Protein 6JKV (pdb70)

Secondary structure (DSSP, 8-state):
-----EEEEEEEE--SS-SS--EEEEEEGGGTEEEEEEEESSTTTHHHHHHHHHHHHHHS---SSHHHHHHHHHHHHHHHHHHHHHHHHHHT-S--EE-EEEEEEETTEEEEEEESS-EEEEEETTEEEE-S---BHHHHHHT---TTTT-BSS-BTTSSS---EEEEEE--TT-EEEEE-HHHHTTS-HHHHHHHHSSS-HHHHHHHHHHHHHHTT--S-EEEEEEEE-/-----EEEEEEEE--SS-SS--EEEEEEGGGTEEEEEEEESSTTTHHHHHHHHHHHHHHS---SSHHHHHHHHHHHHHHHHHHHHHHHHHHT-S--EE-EEEEEEETTEEEEEEESS-EEEEEETTEEEE-S---BHHHHH--TTTT-BSS-BTTSSS---EEEEEE--TT-EEEEE-HHHHTTS-HHHHHHHHSSS-HHHHHHHHHHHHHHTT--S-EEEEEEEE-

Nearest PDB structures (foldseek):
  6jkv-assembly1_A  TM=1.004E+00  e=3.888E-50  Pseudomonas aeruginosa
  6jkv-assembly2_B  TM=1.003E+00  e=1.186E-47  Pseudomonas aeruginosa
  2cm1-assembly1_A  TM=8.789E-01  e=4.323E-22  Mycobacterium tuberculosis H37Rv
  2y09-assembly1_A  TM=9.076E-01  e=2.536E-21  Synechococcus elongatus
  2j86-assembly1_A  TM=9.292E-01  e=1.246E-20  Synechococcus elongatus

Radius of gyration: 23.08 Å; Cα contacts (8 Å, |Δi|>4): 1143; chains: 2; bounding box: 54×41×71 Å

Solvent-accessible surface area: 19884 Å² total; per-residue (Å²): 168,73,13,104,130,28,127,26,10,35,71,39,49,41,4,106,96,104,177,60,48,2,13,18,36,9,52,4,54,146,18,9,1,0,0,0,0,18,6,56,38,29,134,47,8,0,34,48,0,1,46,44,0,10,60,16,0,128,168,21,112,57,42,104,24,8,30,56,0,8,13,39,0,33,69,4,0,50,108,4,4,128,100,0,76,118,24,16,58,139,107,64,63,119,74,12,1,0,3,0,0,0,0,0,4,43,41,54,89,2,4,0,0,19,0,0,12,0,57,0,1,28,11,72,78,34,102,30,81,61,26,7,128,19,16,8,80,40,26,91,90,139,68,164,229,78,123,125,46,146,73,25,32,89,1,0,8,53,89,132,84,29,92,23,24,20,15,13,10,55,0,63,57,46,2,2,1,0,0,0,0,21,0,0,32,101,15,4,83,64,71,44,0,77,73,26,2,43,111,91,62,5,123,48,4,0,79,50,0,0,119,34,0,39,91,116,39,0,58,20,2,0,0,0,0,3,0,37,1,92,170,64,16,102,129,29,128,26,6,32,74,37,55,42,6,114,84,105,187,59,51,26,12,17,35,13,50,4,53,146,18,9,1,0,0,0,0,17,5,54,37,31,134,49,6,0,32,47,0,1,46,44,0,10,54,24,0,132,172,25,112,53,41,104,56,8,91,50,0,6,34,40,0,43,96,9,0,54,110,4,4,108,105,0,92,128,23,16,59,142,119,65,63,114,67,12,2,0,2,0,0,0,0,0,4,43,44,53,91,2,10,0,0,2,0,0,14,0,64,1,1,29,11,73,80,37,99,30,82,62,26,8,89,17,22,8,82,44,27,122,114,158,135,123,132,43,127,75,24,43,40,1,0,10,60,91,128,102,32,48,6,6,19,16,26,13,81,1,71,56,47,2,1,0,0,0,0,0,23,0,0,33,100,13,5,82,66,70,43,0,82,70,25,2,45,112,93,67,5,124,54,2,0,77,53,0,1,113,39,0,40,93,120,34,0,53,11,5,0,0,0,0,3,0,36,1,92

Sequence (457 aa):
NSVSYYRSASYSHVGMVRKVNEDASLDAPEAGLWVVADGMGGHAAGDFVSSLIVDTLRRIPAASSLPAYVGALRTGLAQVNERVRQEAGLRGVSVMGSTLVLLAARGNQASCLWAGDSRLYRLRGGVLEAISRDHSYVQELLDNHHPRANVVTRAVGVHEQLELSEAALHVLPGDSFLLCSDGLNKTADDSELRDVLSHSDPYAVVRSLVHLGLTRGAPDNITALVVRAFNSVSYYRSASYSHVGMVRKVNEDASLDAPEAGLWVVADGMGGHAAGDFVSSLIVDTLRRIPAASSLPAYVGALRTGLAQVNERVRQEAGLRGVSVMGSTLVLLAARGNQASCLWAGDSRLYRLRGGVLEAISRDHSYVQELLHPRANVVTRAVGVHEQLELSEAALHVLPGDSFLLCSDGLNKTADDSELRDVLSHSDPYAVVRSLVHLGLTRGAPDNITALVVRAF

GO terms:
  GO:0004722 protein serine/threonine phosphatase activity (F, IDA)
  GO:0050709 negative regulation of protein secretion (P, IMP)

B-factor: mean 23.49, std 5.75, range [13.77, 46.46]

InterPro domains:
  IPR001932 PPM-type phosphatase-like domain [PF13672] (23-202)
  IPR001932 PPM-type phosphatase-like domain [PS51746] (8-241)
  IPR001932 PPM-type phosphatase-like domain [SM00331] (15-241)
  IPR001932 PPM-type phosphatase-like domain [SM00332] (6-239)
  IPR001932 PPM-type phosphatase-like domain [cd00143] (10-240)
  IPR015655 Protein phosphatase 2C [PTHR13832] (21-238)
  IPR036457 PPM-type phosphatase-like domain superfamily [G3DSA:3.60.40.10] (3-241)
  IPR036457 PPM-type phosphatase-like domain superfamily [SSF81606] (9-240)

CATH classification: 3.60.40.10

Organism: Pseudomonas aeruginosa (strain ATCC 15692 / DSM 22644 / CIP 104116 / JCM 14847 / LMG 12228 / 1C / PRS 101 / PAO1) (NCBI:txid208964)

Foldseek 3Di:
DKFDAKDKDKDWDQAQAGPDQLWDWADPVVLQKTKIKHFDDDPPAGNVLNVLLNVLLVPQDRDLDQVVNVVSNLVSLLVSLQVSLVVCVVVVGPGHFIWMWMWGDHIQKIKIKTFAQWWKWKQDPLDIDTQDQGQFPVSVVVVCVDPRRVGRNATRNPDNDHDIDMDMDGHDAFMKMKTKDVLQCVQPPRNVLSVLRPDDDNHSSQVVSVVSSNVRRSNGIIMIMMMHTD/DKFDAKDKDKDWDQFQAGPDFLWDWADPVVLQKTKIKRFDDDPPAGNVLNVQLNVLLVPQHNDLDQVVNVVSSLVSLLVSLQVSLVVCVVVVGPGHFIWMWMWGDHIQKIKIKTFAQWWKWKQDPLDIGTQDQGQAPVSVVCPPRRVGRNAGRNPDNGHDIDMGMDGHDAFMKMKTKDVLLCVQDPRNVLSVLLPDDHNHSSQVVSVVSSNVSRSNGIIMMMMMHTD

Structure (mmCIF, N/CA/C/O backbone):
data_6JKV
#
_entry.id   6JKV
#
_cell.length_a   50.541
_cell.length_b   80.253
_cell.length_c   59.084
_cell.angle_alpha   90.00
_cell.angle_beta   111.81
_cell.angle_gamma   90.00
#
_symmetry.space_group_name_H-M   'P 1 21 1'
#
loop_
_entity.id
_entity.type
_entity.pdbx_description
1 polymer PppA
2 non-polymer 'MANGANESE (II) ION'
3 water water
#
loop_
_atom_site.group_PDB
_atom_site.id
_atom_site.type_symbol
_atom_site.label_atom_id
_atom_site.label_alt_id
_atom_site.label_comp_id
_atom_site.label_asym_id
_atom_site.label_entity_id
_atom_site.label_seq_id
_atom_site.pdbx_PDB_ins_code
_atom_site.Cartn_x
_atom_site.Cartn_y
_atom_site.Cartn_z
_atom_site.occupancy
_atom_site.B_iso_or_equiv
_atom_site.auth_seq_id
_atom_site.auth_comp_id
_atom_site.auth_asym_id
_atom_site.auth_atom_id
_atom_site.pdbx_PDB_model_num
ATOM 1 N N . ASN A 1 24 ? -23.399 10.702 -28.406 1.00 32.87 4 ASN A N 1
ATOM 2 C CA . ASN A 1 24 ? -22.629 9.961 -27.343 1.00 30.80 4 ASN A CA 1
ATOM 3 C C . ASN A 1 24 ? -21.150 10.359 -27.340 1.00 28.40 4 ASN A C 1
ATOM 4 O O . ASN A 1 24 ? -20.379 9.730 -26.595 1.00 29.03 4 ASN A O 1
ATOM 9 N N . SER A 1 25 ? -20.752 11.377 -28.100 1.00 26.53 5 SER A N 1
ATOM 10 C CA . SER A 1 25 ? -19.339 11.812 -28.133 1.00 26.45 5 SER A CA 1
ATOM 11 C C . SER A 1 25 ? -19.029 12.635 -26.880 1.00 25.35 5 SER A C 1
ATOM 12 O O . SER A 1 25 ? -19.933 13.288 -26.337 1.00 25.88 5 SER A O 1
ATOM 15 N N . VAL A 1 26 ? -17.777 12.576 -26.443 1.00 23.47 6 VAL A N 1
ATOM 16 C CA . VAL A 1 26 ? -17.281 13.281 -25.238 1.00 22.58 6 VAL A CA 1
ATOM 17 C C . VAL A 1 26 ? -17.011 14.735 -25.616 1.00 22.43 6 VAL A C 1
ATOM 18 O O . VAL A 1 26 ? -16.290 14.970 -26.596 1.00 23.79 6 VAL A O 1
ATOM 22 N N . SER A 1 27 ? -17.572 15.664 -24.846 1.00 22.58 7 SER A N 1
ATOM 23 C CA . SER A 1 27 ? -17.477 17.127 -25.082 1.00 22.84 7 SER A CA 1
ATOM 24 C C . SER A 1 27 ? -16.317 17.745 -24.294 1.00 21.76 7 SER A C 1
ATOM 25 O O . SER A 1 27 ? -15.597 18.575 -24.876 1.00 22.73 7 SER A O 1
ATOM 28 N N . TYR A 1 28 ? -16.158 17.390 -23.018 1.00 20.68 8 TYR A N 1
ATOM 29 C CA . TYR A 1 28 ? -15.379 18.192 -22.041 1.00 20.09 8 TYR A CA 1
ATOM 30 C C . TYR A 1 28 ? -14.743 17.279 -20.999 1.00 18.63 8 TYR A C 1
ATOM 31 O O . TYR A 1 28 ? -15.327 16.236 -20.664 1.00 19.21 8 TYR A O 1
ATOM 40 N N . TYR A 1 29 ? -13.577 17.687 -20.505 1.00 18.16 9 TYR A N 1
ATOM 41 C CA . TYR A 1 29 ? -12.832 16.994 -19.431 1.00 17.57 9 TYR A CA 1
ATOM 42 C C . TYR A 1 29 ? -12.648 17.962 -18.263 1.00 17.31 9 TYR A C 1
ATOM 43 O O . TYR A 1 29 ? -12.089 19.032 -18.477 1.00 15.71 9 TYR A O 1
ATOM 52 N N . ARG A 1 30 ? -13.182 17.598 -17.096 1.00 18.92 10 ARG A N 1
ATOM 53 C CA . ARG A 1 30 ? -12.917 18.262 -15.797 1.00 18.80 10 ARG A CA 1
ATOM 54 C C . ARG A 1 30 ? -11.839 17.472 -15.076 1.00 17.52 10 ARG A C 1
ATOM 55 O O . ARG A 1 30 ? -11.863 16.238 -15.169 1.00 19.84 10 ARG A O 1
ATOM 63 N N . SER A 1 31 ? -10.969 18.152 -14.337 1.00 17.34 11 SER A N 1
ATOM 64 C CA . SER A 1 31 ? -9.874 17.475 -13.615 1.00 17.43 11 SER A CA 1
ATOM 65 C C . SER A 1 31 ? -9.491 18.273 -12.379 1.00 18.40 11 SER A C 1
ATOM 66 O O . SER A 1 31 ? -9.735 19.486 -12.332 1.00 19.35 11 SER A O 1
ATOM 69 N N . ALA A 1 32 ? -8.908 17.579 -11.416 1.00 18.61 12 ALA A N 1
ATOM 70 C CA . ALA A 1 32 ? -8.378 18.169 -10.174 1.00 18.78 12 ALA A CA 1
ATOM 71 C C . ALA A 1 32 ? -7.290 17.243 -9.640 1.00 18.34 12 ALA A C 1
ATOM 72 O O . ALA A 1 32 ? -7.365 16.022 -9.873 1.00 19.02 12 ALA A O 1
ATOM 74 N N . SER A 1 33 ? -6.315 17.821 -8.951 1.00 18.08 13 SER A N 1
ATOM 75 C CA . SER A 1 33 ? -5.184 17.088 -8.348 1.00 18.63 13 SER A CA 1
ATOM 76 C C . SER A 1 33 ? -4.971 17.597 -6.930 1.00 18.92 13 SER A C 1
ATOM 77 O O . SER A 1 33 ? -5.209 18.796 -6.670 1.00 19.90 13 SER A O 1
ATOM 80 N N . TYR A 1 34 ? -4.547 16.698 -6.054 1.00 19.07 14 TYR A N 1
ATOM 81 C CA . TYR A 1 34 ? -4.169 17.033 -4.665 1.00 19.53 14 TYR A CA 1
ATOM 82 C C . TYR A 1 34 ? -3.110 16.037 -4.209 1.00 18.62 14 TYR A C 1
ATOM 83 O O . TYR A 1 34 ? -3.242 14.838 -4.489 1.00 18.48 14 TYR A O 1
ATOM 92 N N . SER A 1 35 ? -2.069 16.550 -3.561 1.00 19.65 15 SER A N 1
ATOM 93 C CA . SER A 1 35 ? -0.947 15.746 -3.025 1.00 20.51 15 SER A CA 1
ATOM 94 C C . SER A 1 35 ? -0.727 16.121 -1.565 1.00 21.48 15 SER A C 1
ATOM 95 O O . SER A 1 35 ? -1.020 17.257 -1.177 1.00 24.07 15 SER A O 1
ATOM 98 N N . HIS A 1 36 ? -0.242 15.175 -0.778 1.00 21.58 16 HIS A N 1
ATOM 99 C CA . HIS A 1 36 ? 0.146 15.416 0.629 1.00 22.78 16 HIS A CA 1
ATOM 100 C C . HIS A 1 36 ? 1.402 14.614 0.934 1.00 22.60 16 HIS A C 1
ATOM 101 O O . HIS A 1 36 ? 1.507 13.451 0.477 1.00 21.46 16 HIS A O 1
ATOM 108 N N . VAL A 1 37 ? 2.319 15.223 1.682 1.00 23.51 17 VAL A N 1
ATOM 109 C CA . VAL A 1 37 ? 3.609 14.583 2.051 1.00 24.41 17 VAL A CA 1
ATOM 110 C C . VAL A 1 37 ? 3.315 13.276 2.800 1.00 23.85 17 VAL A C 1
ATOM 111 O O . VAL A 1 37 ? 4.130 12.342 2.708 1.00 24.51 17 VAL A O 1
ATOM 115 N N . GLY A 1 38 ? 2.170 13.200 3.476 1.00 22.94 18 GLY A N 1
ATOM 116 C CA . GLY A 1 38 ? 1.783 12.046 4.299 1.00 24.70 18 GLY A CA 1
ATOM 117 C C . GLY A 1 38 ? 2.141 12.263 5.757 1.00 26.94 18 GLY A C 1
ATOM 118 O O . GLY A 1 38 ? 2.348 13.423 6.161 1.00 27.26 18 GLY A O 1
ATOM 119 N N . MET A 1 39 ? 2.211 11.179 6.524 1.00 28.47 19 MET A N 1
ATOM 120 C CA . MET A 1 39 ? 2.368 11.256 7.998 1.00 30.23 19 MET A CA 1
ATOM 121 C C . MET A 1 39 ? 3.717 10.686 8.431 1.00 31.19 19 MET A C 1
ATOM 122 O O . MET A 1 39 ? 4.018 10.781 9.619 1.00 33.54 19 MET A O 1
ATOM 127 N N . VAL A 1 40 ? 4.521 10.153 7.511 1.00 30.70 20 VAL A N 1
ATOM 128 C CA . VAL A 1 40 ? 5.860 9.584 7.844 1.00 31.09 20 VAL A CA 1
ATOM 129 C C . VAL A 1 40 ? 6.939 10.414 7.144 1.00 31.32 20 VAL A C 1
ATOM 130 O O . VAL A 1 40 ? 7.794 10.990 7.841 1.00 33.00 20 VAL A O 1
ATOM 134 N N . ARG A 1 41 ? 6.908 10.469 5.813 1.00 29.29 21 ARG A N 1
ATOM 135 C CA . ARG A 1 41 ? 7.884 11.274 5.040 1.00 29.52 21 ARG A CA 1
ATOM 136 C C . ARG A 1 41 ? 7.698 12.755 5.390 1.00 31.03 21 ARG A C 1
ATOM 137 O O . ARG A 1 41 ? 6.578 13.152 5.805 1.00 31.26 21 ARG A O 1
ATOM 145 N N . LYS A 1 42 ? 8.779 13.533 5.292 1.00 32.02 22 LYS A N 1
ATOM 146 C CA . LYS A 1 42 ? 8.742 15.006 5.479 1.00 32.55 22 LYS A CA 1
ATOM 147 C C . LYS A 1 42 ? 9.118 15.728 4.183 1.00 32.38 22 LYS A C 1
ATOM 148 O O . LYS A 1 42 ? 9.099 16.977 4.175 1.00 35.16 22 LYS A O 1
ATOM 154 N N . VAL A 1 43 ? 9.446 14.984 3.126 1.00 30.85 23 VAL A N 1
ATOM 155 C CA . VAL A 1 43 ? 9.688 15.549 1.773 1.00 29.68 23 VAL A CA 1
ATOM 156 C C . VAL A 1 43 ? 8.740 14.842 0.810 1.00 28.28 23 VAL A C 1
ATOM 157 O O . VAL A 1 43 ? 8.688 13.591 0.821 1.00 29.85 23 VAL A O 1
ATOM 161 N N . ASN A 1 44 ? 8.001 15.626 0.025 1.00 27.06 24 ASN A N 1
ATOM 162 C CA . ASN A 1 44 ? 7.084 15.100 -1.010 1.00 24.76 24 ASN A CA 1
ATOM 163 C C . ASN A 1 44 ? 7.868 14.919 -2.312 1.00 23.59 24 ASN A C 1
ATOM 164 O O . ASN A 1 44 ? 8.230 15.929 -2.931 1.00 24.79 24 ASN A O 1
ATOM 169 N N . GLU A 1 45 ? 8.139 13.671 -2.690 1.00 22.82 25 GLU A N 1
ATOM 170 C CA . GLU A 1 45 ? 8.818 13.344 -3.971 1.00 23.49 25 GLU A CA 1
ATOM 171 C C . GLU A 1 45 ? 7.775 13.024 -5.040 1.00 22.00 25 GLU A C 1
ATOM 172 O O . GLU A 1 45 ? 8.175 12.847 -6.208 1.00 19.61 25 GLU A O 1
ATOM 178 N N . ASP A 1 46 ? 6.493 12.958 -4.659 1.00 22.44 26 ASP A N 1
ATOM 179 C CA . ASP A 1 46 ? 5.376 12.861 -5.630 1.00 20.99 26 ASP A CA 1
ATOM 180 C C . ASP A 1 46 ? 5.274 14.185 -6.388 1.00 20.54 26 ASP A C 1
ATOM 181 O O . ASP A 1 46 ? 5.513 15.239 -5.789 1.00 23.25 26 ASP A O 1
ATOM 186 N N . ALA A 1 47 ? 4.948 14.119 -7.672 1.00 19.71 27 ALA A N 1
ATOM 187 C CA . ALA A 1 47 ? 4.628 15.300 -8.503 1.00 19.29 27 ALA A CA 1
ATOM 188 C C . ALA A 1 47 ? 3.428 14.971 -9.382 1.00 17.57 27 ALA A C 1
ATOM 189 O O . ALA A 1 47 ? 3.132 13.778 -9.592 1.00 16.93 27 ALA A O 1
ATOM 191 N N . SER A 1 48 ? 2.748 16.000 -9.860 1.00 16.59 28 SER A N 1
ATOM 192 C CA . SER A 1 48 ? 1.592 15.827 -10.760 1.00 16.69 28 SER A CA 1
ATOM 193 C C . SER A 1 48 ? 1.548 16.983 -11.748 1.00 16.86 28 SER A C 1
ATOM 194 O O . SER A 1 48 ? 2.095 18.045 -11.457 1.00 16.95 28 SER A O 1
ATOM 197 N N . LEU A 1 49 ? 0.928 16.728 -12.896 1.00 18.02 29 LEU A N 1
ATOM 198 C CA . LEU A 1 49 ? 0.600 17.754 -13.903 1.00 17.50 29 LEU A CA 1
ATOM 199 C C . LEU A 1 49 ? -0.886 17.629 -14.244 1.00 17.68 29 LEU A C 1
ATOM 200 O O . LEU A 1 49 ? -1.320 16.555 -14.718 1.00 16.38 29 LEU A O 1
ATOM 205 N N . ASP A 1 50 ? -1.633 18.701 -14.007 1.00 17.69 30 ASP A N 1
ATOM 206 C CA . ASP A 1 50 ? -3.076 18.783 -14.318 1.00 17.50 30 ASP A CA 1
ATOM 207 C C . ASP A 1 50 ? -3.247 19.770 -15.475 1.00 18.59 30 ASP A C 1
ATOM 208 O O . ASP A 1 50 ? -3.472 20.955 -15.207 1.00 20.61 30 ASP A O 1
ATOM 213 N N . ALA A 1 51 ? -3.112 19.301 -16.717 1.00 18.58 31 ALA A N 1
ATOM 214 C CA . ALA A 1 51 ? -3.157 20.162 -17.919 1.00 18.58 31 ALA A CA 1
ATOM 215 C C . ALA A 1 51 ? -4.308 19.713 -18.814 1.00 18.48 31 ALA A C 1
ATOM 216 O O . ALA A 1 51 ? -4.090 19.220 -19.923 1.00 16.31 31 ALA A O 1
ATOM 218 N N . PRO A 1 52 ? -5.575 19.904 -18.385 1.00 18.67 32 PRO A N 1
ATOM 219 C CA . PRO A 1 52 ? -6.709 19.566 -19.246 1.00 18.51 32 PRO A CA 1
ATOM 220 C C . PRO A 1 52 ? -6.754 20.454 -20.496 1.00 18.67 32 PRO A C 1
ATOM 221 O O . PRO A 1 52 ? -7.358 20.048 -21.453 1.00 17.82 32 PRO A O 1
ATOM 225 N N . GLU A 1 53 ? -6.091 21.615 -20.460 1.00 19.30 33 GLU A N 1
ATOM 226 C CA . GLU A 1 53 ? -5.959 22.520 -21.632 1.00 20.26 33 GLU A CA 1
ATOM 227 C C . GLU A 1 53 ? -5.115 21.855 -22.728 1.00 20.22 33 GLU A C 1
ATOM 228 O O . GLU A 1 53 ? -5.179 22.340 -23.875 1.00 21.49 33 GLU A O 1
ATOM 234 N N . ALA A 1 54 ? -4.342 20.815 -22.397 1.00 18.27 34 ALA A N 1
ATOM 235 C CA . ALA A 1 54 ? -3.544 20.022 -23.362 1.00 18.07 34 ALA A CA 1
ATOM 236 C C . ALA A 1 54 ? -4.051 18.578 -23.424 1.00 16.62 34 ALA A C 1
ATOM 237 O O . ALA A 1 54 ? -3.393 17.742 -24.098 1.00 16.15 34 ALA A O 1
ATOM 239 N N . GLY A 1 55 ? -5.167 18.291 -22.751 1.00 16.41 35 GLY A N 1
ATOM 240 C CA . GLY A 1 55 ? -5.696 16.923 -22.598 1.00 16.46 35 GLY A CA 1
ATOM 241 C C . GLY A 1 55 ? -4.679 16.000 -21.951 1.00 15.48 35 GLY A C 1
ATOM 242 O O . GLY A 1 55 ? -4.586 14.862 -22.382 1.00 15.08 35 GLY A O 1
ATOM 243 N N . LEU A 1 56 ? -3.942 16.484 -20.951 1.00 16.22 36 LEU A N 1
ATOM 244 C CA . LEU A 1 56 ? -2.811 15.744 -20.341 1.00 16.67 36 LEU A CA 1
ATOM 245 C C . LEU A 1 56 ? -2.945 15.751 -18.825 1.00 17.56 36 LEU A C 1
ATOM 246 O O . LEU A 1 56 ? -3.175 16.830 -18.244 1.00 19.38 36 LEU A O 1
ATOM 251 N N . TRP A 1 57 ? -2.793 14.577 -18.221 1.00 16.40 37 TRP A N 1
ATOM 252 C CA . TRP A 1 57 ? -2.811 14.403 -16.749 1.00 16.18 37 TRP A CA 1
ATOM 253 C C . TRP A 1 57 ? -1.715 13.419 -16.369 1.00 15.41 37 TRP A C 1
ATOM 254 O O . TRP A 1 57 ? -1.648 12.346 -16.975 1.00 15.80 37 TRP A O 1
ATOM 265 N N . VAL A 1 58 ? -0.882 13.802 -15.411 1.00 15.88 38 VAL A N 1
ATOM 266 C CA . VAL A 1 58 ? 0.348 13.049 -15.070 1.00 16.36 38 VAL A CA 1
ATOM 267 C C . VAL A 1 58 ? 0.431 12.949 -13.552 1.00 15.97 38 VAL A C 1
ATOM 268 O O . VAL A 1 58 ? 0.151 13.948 -12.873 1.00 17.17 38 VAL A O 1
ATOM 272 N N . VAL A 1 59 ? 0.803 11.772 -13.060 1.00 15.91 39 VAL A N 1
ATOM 273 C CA . VAL A 1 59 ? 1.298 11.574 -11.675 1.00 16.49 39 VAL A CA 1
ATOM 274 C C . VAL A 1 59 ? 2.641 10.842 -11.751 1.00 16.88 39 VAL A C 1
ATOM 275 O O . VAL A 1 59 ? 2.737 9.857 -12.493 1.00 16.91 39 VAL A O 1
ATOM 279 N N . ALA A 1 60 ? 3.638 11.324 -11.009 1.00 17.14 40 ALA A N 1
ATOM 280 C CA . ALA A 1 60 ? 4.999 10.747 -10.973 1.00 17.26 40 ALA A CA 1
ATOM 281 C C . ALA A 1 60 ? 5.447 10.568 -9.522 1.00 17.24 40 ALA A C 1
ATOM 282 O O . ALA A 1 60 ? 5.457 11.556 -8.779 1.00 18.21 40 ALA A O 1
ATOM 284 N N . ASP A 1 61 ? 5.798 9.341 -9.146 1.00 17.81 41 ASP A N 1
ATOM 285 C CA . ASP A 1 61 ? 6.280 9.007 -7.786 1.00 18.50 41 ASP A CA 1
ATOM 286 C C . ASP A 1 61 ? 7.810 8.969 -7.811 1.00 19.14 41 ASP A C 1
ATOM 287 O O . ASP A 1 61 ? 8.376 7.984 -8.311 1.00 18.84 41 ASP A O 1
ATOM 292 N N . GLY A 1 62 ? 8.447 10.017 -7.294 1.00 19.95 42 GLY A N 1
ATOM 293 C CA . GLY A 1 62 ? 9.913 10.119 -7.236 1.00 21.14 42 GLY A CA 1
ATOM 294 C C . GLY A 1 62 ? 10.482 9.241 -6.143 1.00 22.04 42 GLY A C 1
ATOM 295 O O . GLY A 1 62 ? 9.813 9.055 -5.113 1.00 22.54 42 GLY A O 1
ATOM 296 N N . MET A 1 63 ? 11.685 8.714 -6.364 1.00 23.02 43 MET A N 1
ATOM 297 C CA . MET A 1 63 ? 12.428 7.926 -5.357 1.00 23.63 43 MET A CA 1
ATOM 298 C C . MET A 1 63 ? 13.863 8.446 -5.280 1.00 25.00 43 MET A C 1
ATOM 299 O O . MET A 1 63 ? 14.425 8.814 -6.328 1.00 24.84 43 MET A O 1
ATOM 304 N N . GLY A 1 64 ? 14.430 8.467 -4.075 1.00 26.98 44 GLY A N 1
ATOM 305 C CA . GLY A 1 64 ? 15.845 8.816 -3.864 1.00 28.44 44 GLY A CA 1
ATOM 306 C C . GLY A 1 64 ? 16.045 9.910 -2.840 1.00 29.31 44 GLY A C 1
ATOM 307 O O . GLY A 1 64 ? 17.217 10.267 -2.593 1.00 31.97 44 GLY A O 1
ATOM 308 N N . GLY A 1 65 ? 14.962 10.417 -2.247 1.00 28.74 45 GLY A N 1
ATOM 309 C CA . GLY A 1 65 ? 15.034 11.515 -1.273 1.00 29.87 45 GLY A CA 1
ATOM 310 C C . GLY A 1 65 ? 15.112 12.867 -1.954 1.00 30.02 45 GLY A C 1
ATOM 311 O O . GLY A 1 65 ? 15.046 12.939 -3.197 1.00 30.58 45 GLY A O 1
ATOM 312 N N . HIS A 1 66 ? 15.253 13.917 -1.153 1.00 31.15 46 HIS A N 1
ATOM 313 C CA . HIS A 1 66 ? 15.293 15.319 -1.633 1.00 31.89 46 HIS A CA 1
ATOM 314 C C . HIS A 1 66 ? 16.499 15.523 -2.564 1.00 32.40 46 HIS A C 1
ATOM 315 O O . HIS A 1 66 ? 17.595 14.981 -2.280 1.00 32.45 46 HIS A O 1
ATOM 322 N N . ALA A 1 67 ? 16.298 16.318 -3.619 1.00 31.99 47 ALA A N 1
ATOM 323 C CA . ALA A 1 67 ? 17.284 16.648 -4.675 1.00 31.78 47 ALA A CA 1
ATOM 324 C C . ALA A 1 67 ? 17.517 15.453 -5.607 1.00 30.67 47 ALA A C 1
ATOM 325 O O . ALA A 1 67 ? 18.401 15.566 -6.484 1.00 31.19 47 ALA A O 1
ATOM 327 N N . ALA A 1 68 ? 16.782 14.351 -5.430 1.00 29.62 48 ALA A N 1
ATOM 328 C CA . ALA A 1 68 ? 16.913 13.145 -6.277 1.00 28.21 48 ALA A CA 1
ATOM 329 C C . ALA A 1 68 ? 15.540 12.749 -6.825 1.00 26.57 48 ALA A C 1
ATOM 330 O O . ALA A 1 68 ? 15.312 12.933 -8.029 1.00 26.77 48 ALA A O 1
ATOM 332 N N . GLY A 1 69 ? 14.657 12.225 -5.976 1.00 25.03 49 GLY A N 1
ATOM 333 C CA . GLY A 1 69 ? 13.329 11.756 -6.409 1.00 23.61 49 GLY A CA 1
ATOM 334 C C . GLY A 1 69 ? 12.482 12.903 -6.917 1.00 23.03 49 GLY A C 1
ATOM 335 O O . GLY A 1 69 ? 11.922 12.784 -8.018 1.00 21.31 49 GLY A O 1
ATOM 336 N N . ASP A 1 70 ? 12.404 13.992 -6.148 1.00 24.26 50 ASP A N 1
ATOM 337 C CA . ASP A 1 70 ? 11.586 15.176 -6.514 1.00 23.91 50 ASP A CA 1
ATOM 338 C C . ASP A 1 70 ? 12.194 15.845 -7.750 1.00 24.37 50 ASP A C 1
ATOM 339 O O . ASP A 1 70 ? 11.423 16.340 -8.596 1.00 23.92 50 ASP A O 1
ATOM 344 N N . PHE A 1 71 ? 13.523 15.850 -7.858 1.00 24.57 51 PHE A N 1
ATOM 345 C CA . PHE A 1 71 ? 14.240 16.310 -9.071 1.00 25.08 51 PHE A CA 1
ATOM 346 C C . PHE A 1 71 ? 13.686 15.588 -10.306 1.00 23.77 51 PHE A C 1
ATOM 347 O O . PHE A 1 71 ? 13.326 16.257 -11.296 1.00 24.09 51 PHE A O 1
ATOM 355 N N . VAL A 1 72 ? 13.603 14.260 -10.259 1.00 22.95 52 VAL A N 1
ATOM 356 C CA . VAL A 1 72 ? 13.177 13.448 -11.436 1.00 22.60 52 VAL A CA 1
ATOM 357 C C . VAL A 1 72 ? 11.680 13.669 -11.687 1.00 21.46 52 VAL A C 1
ATOM 358 O O . VAL A 1 72 ? 11.292 13.849 -12.849 1.00 20.90 52 VAL A O 1
ATOM 362 N N . SER A 1 73 ? 10.856 13.656 -10.641 1.00 21.28 53 SER A N 1
ATOM 363 C CA . SER A 1 73 ? 9.381 13.757 -10.795 1.00 20.21 53 SER A CA 1
ATOM 364 C C . SER A 1 73 ? 9.019 15.139 -11.348 1.00 20.21 53 SER A C 1
ATOM 365 O O . SER A 1 73 ? 8.149 15.204 -12.228 1.00 18.70 53 SER A O 1
ATOM 368 N N . SER A 1 74 ? 9.695 16.196 -10.885 1.00 21.64 54 SER A N 1
ATOM 369 C CA . SER A 1 74 ? 9.442 17.581 -11.348 1.00 21.50 54 SER A CA 1
ATOM 370 C C . SER A 1 74 ? 9.939 17.727 -12.787 1.00 21.26 54 SER A C 1
ATOM 371 O O . SER A 1 74 ? 9.228 18.372 -13.581 1.00 20.91 54 SER A O 1
ATOM 374 N N . LEU A 1 75 ? 11.097 17.141 -13.116 1.00 22.17 55 LEU A N 1
ATOM 375 C CA . LEU A 1 75 ? 11.644 17.157 -14.501 1.00 22.42 55 LEU A CA 1
ATOM 376 C C . LEU A 1 75 ? 10.643 16.476 -15.443 1.00 21.12 55 LEU A C 1
ATOM 377 O O . LEU A 1 75 ? 10.457 16.951 -16.579 1.00 22.39 55 LEU A O 1
ATOM 382 N N . ILE A 1 76 ? 10.032 15.384 -14.992 1.00 20.73 56 ILE A N 1
ATOM 383 C CA . ILE A 1 76 ? 8.985 14.677 -15.773 1.00 19.44 56 ILE A CA 1
ATOM 384 C C . ILE A 1 76 ? 7.847 15.656 -16.075 1.00 19.32 56 ILE A C 1
ATOM 385 O O . ILE A 1 76 ? 7.491 15.809 -17.260 1.00 17.40 56 ILE A O 1
ATOM 390 N N . VAL A 1 77 ? 7.276 16.270 -15.036 1.00 19.86 57 VAL A N 1
ATOM 391 C CA . VAL A 1 77 ? 6.040 17.086 -15.187 1.00 19.16 57 VAL A CA 1
ATOM 392 C C . VAL A 1 77 ? 6.366 18.311 -16.049 1.00 20.19 57 VAL A C 1
ATOM 393 O O . VAL A 1 77 ? 5.544 18.648 -16.913 1.00 19.97 57 VAL A O 1
ATOM 397 N N . ASP A 1 78 ? 7.534 18.923 -15.861 1.00 21.84 58 ASP A N 1
ATOM 398 C CA . ASP A 1 78 ? 7.930 20.135 -16.625 1.00 22.83 58 ASP A CA 1
ATOM 399 C C . ASP A 1 78 ? 8.204 19.796 -18.092 1.00 23.02 58 ASP A C 1
ATOM 400 O O . ASP A 1 78 ? 7.825 20.612 -18.955 1.00 24.60 58 ASP A O 1
ATOM 405 N N . THR A 1 79 ? 8.890 18.684 -18.365 1.00 22.32 59 THR A N 1
ATOM 406 C CA . THR A 1 79 ? 9.193 18.249 -19.752 1.00 22.41 59 THR A CA 1
ATOM 407 C C . THR A 1 79 ? 7.881 17.925 -20.477 1.00 21.36 59 THR A C 1
ATOM 408 O O . THR A 1 79 ? 7.727 18.316 -21.654 1.00 20.57 59 THR A O 1
ATOM 412 N N . LEU A 1 80 ? 6.954 17.245 -19.799 1.00 21.26 60 LEU A N 1
ATOM 413 C CA . LEU A 1 80 ? 5.680 16.832 -20.438 1.00 20.23 60 LEU A CA 1
ATOM 414 C C . LEU A 1 80 ? 4.795 18.063 -20.639 1.00 19.66 60 LEU A C 1
ATOM 415 O O . LEU A 1 80 ? 4.120 18.142 -21.681 1.00 20.05 60 LEU A O 1
ATOM 420 N N . ARG A 1 81 ? 4.841 19.021 -19.713 1.00 19.45 61 ARG A N 1
ATOM 421 C CA . ARG A 1 81 ? 4.010 20.241 -19.813 1.00 21.17 61 ARG A CA 1
ATOM 422 C C . ARG A 1 81 ? 4.407 21.028 -21.068 1.00 21.43 61 ARG A C 1
ATOM 423 O O . ARG A 1 81 ? 3.507 21.562 -21.743 1.00 21.17 61 ARG A O 1
ATOM 431 N N . ARG A 1 82 ? 5.698 21.079 -21.397 1.00 21.49 62 ARG A N 1
ATOM 432 C CA . ARG A 1 82 ? 6.187 21.968 -22.478 1.00 23.62 62 ARG A CA 1
ATOM 433 C C . ARG A 1 82 ? 5.873 21.364 -23.851 1.00 23.91 62 ARG A C 1
ATOM 434 O O . ARG A 1 82 ? 5.987 22.093 -24.852 1.00 25.98 62 ARG A O 1
ATOM 442 N N . ILE A 1 83 ? 5.509 20.087 -23.926 1.00 22.71 63 ILE A N 1
ATOM 443 C CA . ILE A 1 83 ? 5.226 19.430 -25.233 1.00 22.62 63 ILE A CA 1
ATOM 444 C C . ILE A 1 83 ? 3.982 20.061 -25.854 1.00 22.30 63 ILE A C 1
ATOM 445 O O . ILE A 1 83 ? 2.936 20.132 -25.219 1.00 21.81 63 ILE A O 1
ATOM 450 N N . PRO A 1 84 ? 4.052 20.555 -27.110 1.00 23.32 64 PRO A N 1
ATOM 451 C CA . PRO A 1 84 ? 2.893 21.180 -27.746 1.00 23.64 64 PRO A CA 1
ATOM 452 C C . PRO A 1 84 ? 1.743 20.197 -27.996 1.00 22.49 64 PRO A C 1
ATOM 453 O O . PRO A 1 84 ? 1.979 19.068 -28.402 1.00 21.54 64 PRO A O 1
ATOM 457 N N . ALA A 1 85 ? 0.521 20.653 -27.725 1.00 23.33 65 ALA A N 1
ATOM 458 C CA . ALA A 1 85 ? -0.694 19.813 -27.709 1.00 22.81 65 ALA A CA 1
ATOM 459 C C . ALA A 1 85 ? -1.140 19.549 -29.145 1.00 23.50 65 ALA A C 1
ATOM 460 O O . ALA A 1 85 ? -2.034 20.267 -29.616 1.00 22.12 65 ALA A O 1
ATOM 462 N N . ALA A 1 86 ? -0.530 18.551 -29.796 1.00 24.48 66 ALA A N 1
ATOM 463 C CA . ALA A 1 86 ? -0.892 18.101 -31.161 1.00 24.29 66 ALA A CA 1
ATOM 464 C C . ALA A 1 86 ? -2.339 17.595 -31.140 1.00 24.68 66 ALA A C 1
ATOM 465 O O . ALA A 1 86 ? -2.729 16.938 -30.149 1.00 25.48 66 ALA A O 1
ATOM 467 N N . SER A 1 87 ? -3.109 17.905 -32.184 1.00 25.26 67 SER A N 1
ATOM 468 C CA . SER A 1 87 ? -4.564 17.615 -32.246 1.00 25.15 67 SER A CA 1
ATOM 469 C C . SER A 1 87 ? -4.777 16.101 -32.355 1.00 25.22 67 SER A C 1
ATOM 470 O O . SER A 1 87 ? -5.757 15.602 -31.778 1.00 23.15 67 SER A O 1
ATOM 473 N N . SER A 1 88 ? -3.884 15.410 -33.076 1.00 25.27 68 SER A N 1
ATOM 474 C CA . SER A 1 88 ? -3.907 13.936 -33.256 1.00 23.93 68 SER A CA 1
ATOM 475 C C . SER A 1 88 ? 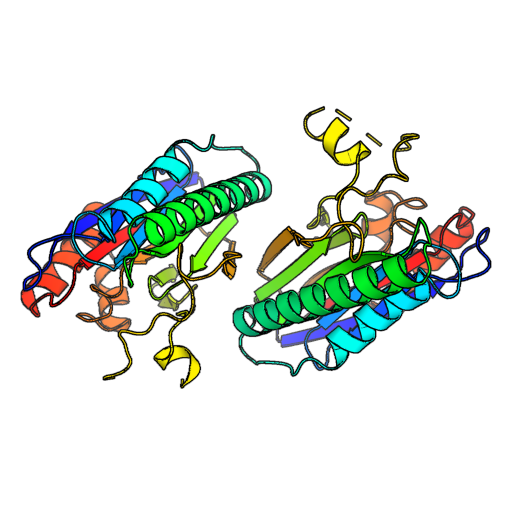-3.368 13.255 -31.999 1.00 22.50 68 SER A C 1
ATOM 476 O O . SER A 1 88 ? -2.192 13.483 -31.650 1.00 23.99 68 SER A O 1
ATOM 479 N N . LEU A 1 89 ? -4.188 12.423 -31.365 1.00 20.81 69 LEU A N 1
ATOM 480 C CA . LEU A 1 89 ? -3.794 11.712 -30.129 1.00 19.85 69 LEU A CA 1
ATOM 481 C C . LEU A 1 89 ? -2.596 10.797 -30.391 1.00 20.15 69 LEU A C 1
ATOM 482 O O . LEU A 1 89 ? -1.655 10.812 -29.607 1.00 20.05 69 LEU A O 1
ATOM 487 N N . PRO A 1 90 ? -2.551 9.956 -31.447 1.00 20.86 70 PRO A N 1
ATOM 488 C CA . PRO A 1 90 ? -1.381 9.093 -31.646 1.00 20.97 70 PRO A CA 1
ATOM 489 C C . PRO A 1 90 ? -0.064 9.862 -31.809 1.00 20.56 70 PRO A C 1
ATOM 490 O O . PRO A 1 90 ? 0.939 9.404 -31.302 1.00 20.07 70 PRO A O 1
ATOM 494 N N . ALA A 1 91 ? -0.083 10.996 -32.508 1.00 21.70 71 ALA A N 1
ATOM 495 C CA . ALA A 1 91 ? 1.121 11.840 -32.684 1.00 22.25 71 ALA A CA 1
ATOM 496 C C . ALA A 1 91 ? 1.521 12.428 -31.332 1.00 21.12 71 ALA A C 1
ATOM 497 O O . ALA A 1 91 ? 2.722 12.432 -31.022 1.00 20.65 71 ALA A O 1
ATOM 499 N N . TYR A 1 92 ? 0.539 12.904 -30.564 1.00 20.62 72 TYR A N 1
ATOM 500 C CA . TYR A 1 92 ? 0.754 13.448 -29.203 1.00 19.57 72 TYR A CA 1
ATOM 501 C C . TYR A 1 92 ? 1.427 12.376 -28.343 1.00 18.59 72 TYR A C 1
ATOM 502 O O . TYR A 1 92 ? 2.443 12.669 -27.706 1.00 17.83 72 TYR A O 1
ATOM 511 N N . VAL A 1 93 ? 0.902 11.150 -28.387 1.00 19.14 73 VAL A N 1
ATOM 512 C CA . VAL A 1 93 ? 1.419 10.010 -27.576 1.00 18.73 73 VAL A CA 1
ATOM 513 C C . VAL A 1 93 ? 2.862 9.712 -27.988 1.00 18.35 73 VAL A C 1
ATOM 514 O O . VAL A 1 93 ? 3.685 9.490 -27.078 1.00 18.88 73 VAL A O 1
ATOM 518 N N . GLY A 1 94 ? 3.159 9.716 -29.294 1.00 18.86 74 GLY A N 1
ATOM 519 C CA . GLY A 1 94 ? 4.538 9.588 -29.797 1.00 20.65 74 GLY A CA 1
ATOM 520 C C . GLY A 1 94 ? 5.457 10.643 -29.199 1.00 20.62 74 GLY A C 1
ATOM 521 O O . GLY A 1 94 ? 6.578 10.290 -28.773 1.00 20.89 74 GLY A O 1
ATOM 522 N N . ALA A 1 95 ? 4.994 11.895 -29.142 1.00 20.78 75 ALA A N 1
ATOM 523 C CA . ALA A 1 95 ? 5.774 13.032 -28.601 1.00 21.36 75 ALA A CA 1
ATOM 524 C C . ALA A 1 95 ? 5.987 12.841 -27.097 1.00 20.26 75 ALA A C 1
ATOM 525 O O . ALA A 1 95 ? 7.096 13.149 -26.625 1.00 21.10 75 ALA A O 1
ATOM 527 N N . LEU A 1 96 ? 4.969 12.348 -26.376 1.00 18.93 76 LEU A N 1
ATOM 528 C CA . LEU A 1 96 ? 5.081 12.073 -24.921 1.00 18.77 76 LEU A CA 1
ATOM 529 C C . LEU A 1 96 ? 6.152 11.007 -24.686 1.00 19.16 76 LEU A C 1
ATOM 530 O O . LEU A 1 96 ? 6.994 11.204 -23.781 1.00 18.74 76 LEU A O 1
ATOM 535 N N . ARG A 1 97 ? 6.112 9.927 -25.469 1.00 19.67 77 ARG A N 1
ATOM 536 C CA . ARG A 1 97 ? 7.103 8.823 -25.385 1.00 20.21 77 ARG A CA 1
ATOM 537 C C . ARG A 1 97 ? 8.517 9.383 -25.559 1.00 21.48 77 ARG A C 1
ATOM 538 O O . ARG A 1 97 ? 9.409 9.009 -24.762 1.00 21.02 77 ARG A O 1
ATOM 546 N N . THR A 1 98 ? 8.714 10.246 -26.555 1.00 22.04 78 THR A N 1
ATOM 547 C CA . THR A 1 98 ? 10.047 10.805 -26.886 1.00 23.35 78 THR A CA 1
ATOM 548 C C . THR A 1 98 ? 10.515 11.687 -25.731 1.00 23.48 78 THR A C 1
ATOM 549 O O . THR A 1 98 ? 11.707 11.593 -25.354 1.00 26.70 78 THR A O 1
ATOM 553 N N . GLY A 1 99 ? 9.615 12.521 -25.203 1.00 22.08 79 GLY A N 1
ATOM 554 C CA . GLY A 1 99 ? 9.909 13.385 -24.050 1.00 22.28 79 GLY A CA 1
ATOM 555 C C . GLY A 1 99 ? 10.361 12.568 -22.856 1.00 21.56 79 GLY A C 1
ATOM 556 O O . GLY A 1 99 ? 11.312 12.982 -22.177 1.00 21.47 79 GLY A O 1
ATOM 557 N N . LEU A 1 100 ? 9.701 11.437 -22.611 1.00 20.35 80 LEU A N 1
ATOM 558 C CA . LEU A 1 100 ? 10.033 10.555 -21.469 1.00 20.13 80 LEU A CA 1
ATOM 559 C C . LEU A 1 100 ? 11.390 9.881 -21.706 1.00 21.11 80 LEU A C 1
ATOM 560 O O . LEU A 1 100 ? 12.180 9.777 -20.733 1.00 22.33 80 LEU A O 1
ATOM 565 N N . ALA A 1 101 ? 11.685 9.477 -22.945 1.00 21.43 81 ALA A N 1
ATOM 566 C CA . ALA A 1 101 ? 13.006 8.905 -23.292 1.00 22.75 81 ALA A CA 1
ATOM 567 C C . ALA A 1 101 ? 14.108 9.925 -22.968 1.00 23.92 81 ALA A C 1
ATOM 568 O O . ALA A 1 101 ? 15.122 9.534 -22.344 1.00 22.78 81 ALA A O 1
ATOM 570 N N . GLN A 1 102 ? 13.900 11.189 -23.350 1.00 24.05 82 GLN A N 1
ATOM 571 C CA . GLN A 1 102 ? 14.885 12.277 -23.114 1.00 24.66 82 GLN A CA 1
ATOM 572 C C . GLN A 1 102 ? 15.060 12.499 -21.608 1.00 23.47 82 GLN A C 1
ATOM 573 O O . GLN A 1 102 ? 16.215 12.687 -21.169 1.00 24.26 82 GLN A O 1
ATOM 579 N N . VAL A 1 103 ? 13.960 12.481 -20.850 1.00 22.29 83 VAL A N 1
ATOM 580 C CA . VAL A 1 103 ? 14.014 12.628 -19.369 1.00 21.89 83 VAL A CA 1
ATOM 581 C C . VAL A 1 103 ? 14.826 11.468 -18.791 1.00 21.87 83 VAL A C 1
ATOM 582 O O . VAL A 1 103 ? 15.692 11.712 -17.919 1.00 21.76 83 VAL A O 1
ATOM 586 N N . ASN A 1 104 ? 14.550 10.249 -19.259 1.00 21.58 84 ASN A N 1
ATOM 587 C CA . ASN A 1 104 ? 15.234 9.020 -18.781 1.00 22.44 84 ASN A CA 1
ATOM 588 C C . ASN A 1 104 ? 16.745 9.168 -18.973 1.00 23.33 84 ASN A C 1
ATOM 589 O O . ASN A 1 104 ? 17.507 8.869 -18.028 1.00 22.49 84 ASN A O 1
ATOM 594 N N . GLU A 1 105 ? 17.157 9.613 -20.160 1.00 23.89 85 GLU A N 1
ATOM 595 C CA . GLU A 1 105 ? 18.596 9.736 -20.506 1.00 26.69 85 GLU A CA 1
ATOM 596 C C . GLU A 1 105 ? 19.271 10.813 -19.640 1.00 26.77 85 GLU A C 1
ATOM 597 O O . GLU A 1 105 ? 20.398 10.570 -19.144 1.00 27.22 85 GLU A O 1
ATOM 603 N N . ARG A 1 106 ? 18.621 11.968 -19.474 1.00 25.69 86 ARG A N 1
ATOM 604 C CA . ARG A 1 106 ? 19.150 13.080 -18.644 1.00 26.44 86 ARG A CA 1
ATOM 605 C C . ARG A 1 106 ? 19.338 12.598 -17.197 1.00 26.13 86 ARG A C 1
ATOM 606 O O . ARG A 1 106 ? 20.388 12.908 -16.590 1.00 25.15 86 ARG A O 1
ATOM 614 N N . VAL A 1 107 ? 18.351 11.879 -16.657 1.00 25.81 87 VAL A N 1
ATOM 615 C CA . VAL A 1 107 ? 18.379 11.400 -15.248 1.00 25.36 87 VAL A CA 1
ATOM 616 C C . VAL A 1 107 ? 19.510 10.380 -15.112 1.00 25.65 87 VAL A C 1
ATOM 617 O O . VAL A 1 107 ? 20.256 10.442 -14.111 1.00 25.98 87 VAL A O 1
ATOM 621 N N . ARG A 1 108 ? 19.651 9.485 -16.089 1.00 24.98 88 ARG A N 1
ATOM 622 C CA . ARG A 1 108 ? 20.745 8.482 -16.088 1.00 27.59 88 ARG A CA 1
ATOM 623 C C . ARG A 1 108 ? 22.102 9.187 -16.026 1.00 28.60 88 ARG A C 1
ATOM 624 O O . ARG A 1 108 ? 22.923 8.814 -15.178 1.00 29.15 88 ARG A O 1
ATOM 632 N N . GLN A 1 109 ? 22.307 10.174 -16.897 1.00 29.01 89 GLN A N 1
ATOM 633 C CA . GLN A 1 109 ? 23.549 10.987 -16.956 1.00 30.67 89 GLN A CA 1
ATOM 634 C C . GLN A 1 109 ? 23.812 11.621 -15.581 1.00 30.59 89 GLN A C 1
ATOM 635 O O . GLN A 1 109 ? 24.947 11.485 -15.072 1.00 30.81 89 GLN A O 1
ATOM 641 N N . GLU A 1 110 ? 22.803 12.279 -14.996 1.00 29.31 90 GLU A N 1
ATOM 642 C CA . GLU A 1 110 ? 22.960 13.036 -13.727 1.00 29.41 90 GLU A CA 1
ATOM 643 C C . GLU A 1 110 ? 23.281 12.069 -12.581 1.00 29.11 90 GLU A C 1
ATOM 644 O O . GLU A 1 110 ? 24.180 12.378 -11.773 1.00 28.76 90 GLU A O 1
ATOM 650 N N . ALA A 1 111 ? 22.568 10.941 -12.510 1.00 28.94 91 ALA A N 1
ATOM 651 C CA . ALA A 1 111 ? 22.740 9.940 -11.434 1.00 29.57 91 ALA A CA 1
ATOM 652 C C . ALA A 1 111 ? 24.148 9.341 -11.523 1.00 30.51 91 ALA A C 1
ATOM 653 O O . ALA A 1 111 ? 24.818 9.212 -10.471 1.00 29.84 91 ALA A O 1
ATOM 655 N N . GLY A 1 112 ? 24.588 9.002 -12.737 1.00 31.18 92 GLY A N 1
ATOM 656 C CA . GLY A 1 112 ? 25.954 8.521 -12.990 1.00 32.78 92 GLY A CA 1
ATOM 657 C C . GLY A 1 112 ? 26.981 9.524 -12.498 1.00 33.57 92 GLY A C 1
ATOM 658 O O . GLY A 1 112 ? 27.907 9.117 -11.768 1.00 33.58 92 GLY A O 1
ATOM 659 N N . LEU A 1 113 ? 26.798 10.800 -12.846 1.00 33.43 93 LEU A N 1
ATOM 660 C CA . LEU A 1 113 ? 27.719 11.893 -12.448 1.00 35.32 93 LEU A CA 1
ATOM 661 C C . LEU A 1 113 ? 27.813 11.959 -10.919 1.00 35.44 93 LEU A C 1
ATOM 662 O O . LEU A 1 113 ? 28.939 11.988 -10.395 1.00 36.10 93 LEU A O 1
ATOM 667 N N . ARG A 1 114 ? 26.673 12.002 -10.228 1.00 33.97 94 ARG A N 1
ATOM 668 C CA . ARG A 1 114 ? 26.655 12.185 -8.756 1.00 34.62 94 ARG A CA 1
ATOM 669 C C . ARG A 1 114 ? 27.152 10.912 -8.057 1.00 34.60 94 ARG A C 1
ATOM 670 O O . ARG A 1 114 ? 27.668 11.017 -6.931 1.00 33.87 94 ARG A O 1
ATOM 678 N N . GLY A 1 115 ? 27.025 9.753 -8.703 1.00 34.61 95 GLY A N 1
ATOM 679 C CA . GLY A 1 115 ? 27.425 8.459 -8.122 1.00 35.95 95 GLY A CA 1
ATOM 680 C C . GLY A 1 115 ? 26.406 7.937 -7.124 1.00 35.08 95 GLY A C 1
ATOM 681 O O . GLY A 1 115 ? 26.778 7.080 -6.316 1.00 36.95 95 GLY A O 1
ATOM 682 N N . VAL A 1 116 ? 25.165 8.424 -7.174 1.00 34.03 96 VAL A N 1
ATOM 683 C CA . VAL A 1 116 ? 24.099 8.006 -6.221 1.00 33.65 96 VAL A CA 1
ATOM 684 C C . VAL A 1 116 ? 23.546 6.656 -6.684 1.00 33.62 96 VAL A C 1
ATOM 685 O O . VAL A 1 116 ? 23.570 6.373 -7.899 1.00 35.21 96 VAL A O 1
ATOM 689 N N . SER A 1 117 ? 23.028 5.875 -5.738 1.00 32.81 97 SER A N 1
ATOM 690 C CA . SER A 1 117 ? 22.398 4.559 -6.002 1.00 31.42 97 SER A CA 1
ATOM 691 C C . SER A 1 117 ? 20.949 4.738 -6.458 1.00 29.57 97 SER A C 1
ATOM 692 O O . SER A 1 117 ? 20.531 3.993 -7.353 1.00 29.11 97 SER A O 1
ATOM 695 N N . VAL A 1 118 ? 20.222 5.699 -5.886 1.00 29.05 98 VAL A N 1
ATOM 696 C CA . VAL A 1 118 ? 18.765 5.882 -6.166 1.00 28.03 98 VAL A CA 1
ATOM 697 C C . VAL A 1 118 ? 18.526 7.281 -6.731 1.00 27.07 98 VAL A C 1
ATOM 698 O O . VAL A 1 118 ? 18.807 8.269 -6.024 1.00 26.29 98 VAL A O 1
ATOM 702 N N . MET A 1 119 ? 18.011 7.345 -7.957 1.00 26.64 99 MET A N 1
ATOM 703 C CA . MET A 1 119 ? 17.540 8.605 -8.577 1.00 26.17 99 MET A CA 1
ATOM 704 C C . MET A 1 119 ? 16.586 8.243 -9.715 1.00 24.89 99 MET A C 1
ATOM 705 O O . MET A 1 119 ? 17.041 7.847 -10.799 1.00 26.05 99 MET A O 1
ATOM 710 N N . GLY A 1 120 ? 15.290 8.333 -9.455 1.00 22.97 100 GLY A N 1
ATOM 711 C CA . GLY A 1 120 ? 14.293 8.007 -10.475 1.00 22.42 100 GLY A CA 1
ATOM 712 C C . GLY A 1 120 ? 12.907 8.431 -10.065 1.00 21.75 100 GLY A C 1
ATOM 713 O O . GLY A 1 120 ? 12.735 9.083 -9.018 1.00 20.78 100 GLY A O 1
ATOM 714 N N . SER A 1 121 ? 11.935 8.059 -10.880 1.00 20.81 101 SER A N 1
ATOM 715 C CA . SER A 1 121 ? 10.515 8.343 -10.609 1.00 20.19 101 SER A CA 1
ATOM 716 C C . SER A 1 121 ? 9.656 7.435 -11.473 1.00 19.48 101 SER A C 1
ATOM 717 O O . SER A 1 121 ? 9.994 7.207 -12.642 1.00 18.84 101 SER A O 1
ATOM 720 N N . THR A 1 122 ? 8.585 6.924 -10.887 1.00 19.32 102 THR A N 1
ATOM 721 C CA . THR A 1 122 ? 7.520 6.248 -11.652 1.00 18.57 102 THR A CA 1
ATOM 722 C C . THR A 1 122 ? 6.804 7.300 -12.500 1.00 17.18 102 THR A C 1
ATOM 723 O O . THR A 1 122 ? 6.990 8.527 -12.287 1.00 16.26 102 THR A O 1
ATOM 727 N N . LEU A 1 123 ? 6.007 6.832 -13.443 1.00 16.66 103 LEU A N 1
ATOM 728 C CA . LEU A 1 123 ? 5.133 7.721 -14.223 1.00 17.03 103 LEU A CA 1
ATOM 729 C C . LEU A 1 123 ? 3.833 7.000 -14.531 1.00 16.06 103 LEU A C 1
ATOM 730 O O . LEU A 1 123 ? 3.884 5.818 -14.849 1.00 17.34 103 LEU A O 1
ATOM 735 N N . VAL A 1 124 ? 2.724 7.725 -14.443 1.00 15.89 104 VAL A N 1
ATOM 736 C CA . VAL A 1 124 ? 1.431 7.326 -15.055 1.00 16.07 104 VAL A CA 1
ATOM 737 C C . VAL A 1 124 ? 0.828 8.591 -15.657 1.00 15.39 104 VAL A C 1
ATOM 738 O O . VAL A 1 124 ? 0.752 9.615 -14.954 1.00 15.70 104 VAL A O 1
ATOM 742 N N . LEU A 1 125 ? 0.471 8.540 -16.932 1.00 14.42 105 LEU A N 1
ATOM 743 C CA . LEU A 1 125 ? -0.184 9.679 -17.605 1.00 14.74 105 LEU A CA 1
ATOM 744 C C . LEU A 1 125 ? -1.422 9.160 -18.328 1.00 15.11 105 LEU A C 1
ATOM 745 O O . LEU A 1 125 ? -1.495 7.958 -18.633 1.00 14.21 105 LEU A O 1
ATOM 750 N N . LEU A 1 126 ? -2.386 10.058 -18.502 1.00 15.25 106 LEU A N 1
ATOM 751 C CA . LEU A 1 126 ? -3.543 9.873 -19.401 1.00 15.34 106 LEU A CA 1
ATOM 752 C C . LEU A 1 126 ? -3.588 11.080 -20.336 1.00 15.31 106 LEU A C 1
ATOM 753 O O . LEU A 1 126 ? -3.509 12.214 -19.848 1.00 16.14 106 LEU A O 1
ATOM 758 N N . ALA A 1 127 ? -3.668 10.832 -21.637 1.00 15.37 107 ALA A N 1
ATOM 759 C CA . ALA A 1 127 ? -3.851 11.873 -22.665 1.00 16.32 107 ALA A CA 1
ATOM 760 C C . ALA A 1 127 ? -5.150 11.574 -23.404 1.00 16.73 107 ALA A C 1
ATOM 761 O O . ALA A 1 127 ? -5.365 10.401 -23.764 1.00 16.88 107 ALA A O 1
ATOM 763 N N . ALA A 1 128 ? -5.991 12.586 -23.586 1.00 16.10 108 ALA A N 1
ATOM 764 C CA . ALA A 1 128 ? -7.337 12.428 -24.165 1.00 16.63 108 ALA A CA 1
ATOM 765 C C . ALA A 1 128 ? -7.511 13.407 -25.320 1.00 16.91 108 ALA A C 1
ATOM 766 O O . ALA A 1 128 ? -7.028 14.550 -25.226 1.00 15.89 108 ALA A O 1
ATOM 768 N N . ARG A 1 129 ? -8.165 12.933 -26.378 1.00 18.58 109 ARG A N 1
ATOM 769 C CA . ARG A 1 129 ? -8.654 13.748 -27.516 1.00 19.56 109 ARG A CA 1
ATOM 770 C C . ARG A 1 129 ? -10.048 13.240 -27.894 1.00 20.39 109 ARG A C 1
ATOM 771 O O . ARG A 1 129 ? -10.154 12.125 -28.420 1.00 19.83 109 ARG A O 1
ATOM 779 N N . GLY A 1 130 ? -11.079 14.028 -27.604 1.00 21.55 110 GLY A N 1
ATOM 780 C CA . GLY A 1 130 ? -12.478 13.638 -27.851 1.00 22.12 110 GLY A CA 1
ATOM 781 C C . GLY A 1 130 ? -12.815 12.313 -27.182 1.00 21.28 110 GLY A C 1
ATOM 782 O O . GLY A 1 130 ? -12.678 12.206 -25.936 1.00 21.40 110 GLY A O 1
ATOM 783 N N . ASN A 1 131 ? -13.186 11.318 -27.992 1.00 21.06 111 ASN A N 1
ATOM 784 C CA . ASN A 1 131 ? -13.683 9.995 -27.529 1.00 21.78 111 ASN A CA 1
ATOM 785 C C . ASN A 1 131 ? -12.548 8.989 -27.342 1.00 21.46 111 ASN A C 1
ATOM 786 O O . ASN A 1 131 ? -12.853 7.836 -27.009 1.00 21.52 111 ASN A O 1
ATOM 791 N N . GLN A 1 132 ? -11.296 9.376 -27.574 1.00 21.40 112 GLN A N 1
ATOM 792 C CA . GLN A 1 132 ? -10.163 8.432 -27.434 1.00 21.16 112 GLN A CA 1
ATOM 793 C C . GLN A 1 132 ? -9.197 8.966 -26.385 1.00 20.25 112 GLN A C 1
ATOM 794 O O . GLN A 1 132 ? -9.025 10.202 -26.270 1.00 20.87 112 GLN A O 1
ATOM 800 N N . ALA A 1 133 ? -8.604 8.045 -25.637 1.00 18.54 113 ALA A N 1
ATOM 801 C CA . ALA A 1 133 ? -7.564 8.365 -24.648 1.00 18.06 113 ALA A CA 1
ATOM 802 C C . ALA A 1 133 ? -6.490 7.288 -24.690 1.00 17.43 113 ALA A C 1
ATOM 803 O O . ALA A 1 133 ? -6.754 6.194 -25.208 1.00 18.23 113 ALA A O 1
ATOM 805 N N . SER A 1 134 ? -5.303 7.640 -24.214 1.00 16.73 114 SER A N 1
ATOM 806 C CA . SER A 1 134 ? -4.148 6.728 -24.087 1.00 16.72 114 SER A CA 1
ATOM 807 C C . SER A 1 134 ? -3.574 6.873 -22.684 1.00 16.48 114 SER A C 1
ATOM 808 O O . SER A 1 134 ? -3.489 8.007 -22.189 1.00 16.30 114 SER A O 1
ATOM 811 N N . CYS A 1 135 ? -3.206 5.753 -22.073 1.00 15.78 115 CYS A N 1
ATOM 812 C CA . CYS A 1 135 ? -2.458 5.715 -20.802 1.00 15.85 115 CYS A CA 1
ATOM 813 C C . CYS A 1 135 ? -1.049 5.210 -21.100 1.00 16.38 115 CYS A C 1
ATOM 814 O O . CYS A 1 135 ? -0.908 4.154 -21.743 1.00 16.62 115 CYS A O 1
ATOM 817 N N . LEU A 1 136 ? -0.045 5.968 -20.670 1.00 16.30 116 LEU A N 1
ATOM 818 C CA . LEU A 1 136 ? 1.365 5.516 -20.653 1.00 17.00 116 LEU A CA 1
ATOM 819 C C . LEU A 1 136 ? 1.799 5.430 -19.193 1.00 16.79 116 LEU A C 1
ATOM 820 O O . LEU A 1 136 ? 1.488 6.351 -18.421 1.00 16.52 116 LEU A O 1
ATOM 825 N N . TRP A 1 137 ? 2.490 4.361 -18.820 1.00 18.05 117 TRP A N 1
ATOM 826 C CA . TRP A 1 137 ? 2.965 4.219 -17.424 1.00 17.92 117 TRP A CA 1
ATOM 827 C C . TRP A 1 137 ? 4.225 3.361 -17.355 1.00 18.50 117 TRP A C 1
ATOM 828 O O . TRP A 1 137 ? 4.481 2.520 -18.250 1.00 17.91 117 TRP A O 1
ATOM 839 N N . ALA A 1 138 ? 4.979 3.608 -16.293 1.00 18.02 118 ALA A N 1
ATOM 840 C CA . ALA A 1 138 ? 6.163 2.837 -15.876 1.00 18.15 118 ALA A CA 1
ATOM 841 C C . ALA A 1 138 ? 6.311 3.004 -14.366 1.00 16.97 118 ALA A C 1
ATOM 842 O O . ALA A 1 138 ? 6.560 4.133 -13.922 1.00 15.39 118 ALA A O 1
ATOM 844 N N . GLY A 1 139 ? 6.086 1.922 -13.619 1.00 17.81 119 GLY A N 1
ATOM 845 C CA . GLY A 1 139 ? 6.154 1.907 -12.149 1.00 17.93 119 GLY A CA 1
ATOM 846 C C . GLY A 1 139 ? 4.862 1.413 -11.525 1.00 17.68 119 GLY A C 1
ATOM 847 O O . GLY A 1 139 ? 4.100 0.696 -12.196 1.00 17.44 119 GLY A O 1
ATOM 848 N N . ASP A 1 140 ? 4.644 1.753 -10.258 1.00 18.22 120 ASP A N 1
ATOM 849 C CA . ASP A 1 140 ? 3.512 1.243 -9.441 1.00 18.58 120 ASP A CA 1
ATOM 850 C C . ASP A 1 140 ? 2.543 2.388 -9.129 1.00 18.64 120 ASP A C 1
ATOM 851 O O . ASP A 1 140 ? 1.758 2.261 -8.168 1.00 18.16 120 ASP A O 1
ATOM 856 N N . SER A 1 141 ? 2.621 3.483 -9.885 1.00 17.65 121 SER A N 1
ATOM 857 C CA . SER A 1 141 ? 1.566 4.521 -9.927 1.00 16.46 121 SER A CA 1
ATOM 858 C C . SER A 1 141 ? 0.490 4.047 -10.907 1.00 16.39 121 SER A C 1
ATOM 859 O O . SER A 1 141 ? 0.850 3.463 -11.956 1.00 17.37 121 SER A O 1
ATOM 862 N N . ARG A 1 142 ? -0.776 4.249 -10.556 1.00 15.08 122 ARG A N 1
ATOM 863 C CA . ARG A 1 142 ? -1.899 3.552 -11.214 1.00 16.13 122 ARG A CA 1
ATOM 864 C C . ARG A 1 142 ? -2.817 4.552 -11.915 1.00 16.13 122 ARG A C 1
ATOM 865 O O . ARG A 1 142 ? -2.905 5.740 -11.497 1.00 16.43 122 ARG A O 1
ATOM 873 N N . LEU A 1 143 ? -3.454 4.067 -12.977 1.00 16.23 123 LEU A N 1
ATOM 874 C CA . LEU A 1 143 ? -4.670 4.666 -13.559 1.00 15.83 123 LEU A CA 1
ATOM 875 C C . LEU A 1 143 ? -5.824 3.676 -13.404 1.00 16.00 123 LEU A C 1
ATOM 876 O O . LEU A 1 143 ? -5.669 2.496 -13.802 1.00 15.05 123 LEU A O 1
ATOM 881 N N . TYR A 1 144 ? -6.930 4.163 -12.848 1.00 15.89 124 TYR A N 1
ATOM 882 C CA . TYR A 1 144 ? -8.219 3.445 -12.769 1.00 16.78 124 TYR A CA 1
ATOM 883 C C . TYR A 1 144 ? -9.263 4.172 -13.615 1.00 16.99 124 TYR A C 1
ATOM 884 O O . TYR A 1 144 ? -9.176 5.396 -13.783 1.00 16.77 124 TYR A O 1
ATOM 893 N N . ARG A 1 145 ? -10.240 3.423 -14.110 1.00 17.66 125 ARG A N 1
ATOM 894 C CA . ARG A 1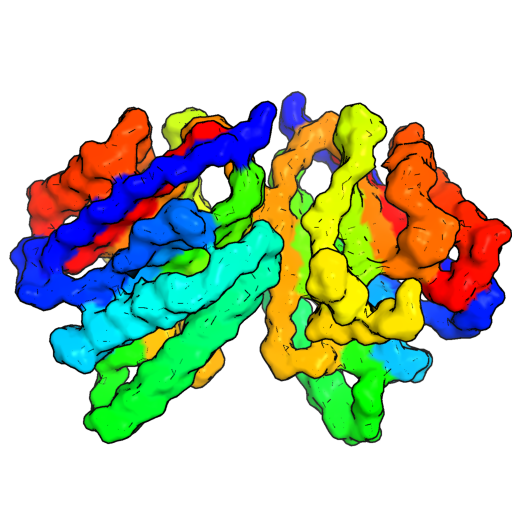 145 ? -11.435 4.009 -14.757 1.00 18.40 125 ARG A CA 1
ATOM 895 C C . ARG A 1 145 ? -12.674 3.622 -13.954 1.00 20.03 125 ARG A C 1
ATOM 896 O O . ARG A 1 145 ? -12.839 2.437 -13.660 1.00 23.14 125 ARG A O 1
ATOM 904 N N . LEU A 1 146 ? -13.497 4.609 -13.610 1.00 19.32 126 LEU A N 1
ATOM 905 C CA . LEU A 1 146 ? -14.847 4.381 -13.057 1.00 19.00 126 LEU A CA 1
ATOM 906 C C . LEU A 1 146 ? -15.862 4.576 -14.180 1.00 19.24 126 LEU A C 1
ATOM 907 O O . LEU A 1 146 ? -15.935 5.686 -14.743 1.00 19.73 126 LEU A O 1
ATOM 912 N N . ARG A 1 147 ? -16.610 3.524 -14.490 1.00 19.26 127 ARG A N 1
ATOM 913 C CA . ARG A 1 147 ? -17.682 3.550 -15.504 1.00 20.00 127 ARG A CA 1
ATOM 914 C C . ARG A 1 147 ? -18.893 2.797 -14.955 1.00 20.89 127 ARG A C 1
ATOM 915 O O . ARG A 1 147 ? -18.729 1.662 -14.495 1.00 19.44 127 ARG A O 1
ATOM 923 N N . GLY A 1 148 ? -20.065 3.430 -15.006 1.00 22.45 128 GLY A N 1
ATOM 924 C CA . GLY A 1 148 ? -21.320 2.857 -14.485 1.00 23.63 128 GLY A CA 1
ATOM 925 C C . GLY A 1 148 ? -21.202 2.435 -13.030 1.00 23.80 128 GLY A C 1
ATOM 926 O O . GLY A 1 148 ? -21.773 1.398 -12.670 1.00 26.07 128 GLY A O 1
ATOM 927 N N . GLY A 1 149 ? -20.473 3.198 -12.214 1.00 23.24 129 GLY A N 1
ATOM 928 C CA . GLY A 1 149 ? -20.268 2.880 -10.790 1.00 23.35 129 GLY A CA 1
ATOM 929 C C . GLY A 1 149 ? -19.357 1.681 -10.566 1.00 23.17 129 GLY A C 1
ATOM 930 O O . GLY A 1 149 ? -19.282 1.214 -9.419 1.00 22.36 129 GLY A O 1
ATOM 931 N N . VAL A 1 150 ? -18.669 1.200 -11.607 1.00 23.32 130 VAL A N 1
ATOM 932 C CA . VAL A 1 150 ? -17.738 0.038 -11.508 1.00 23.31 130 VAL A CA 1
ATOM 933 C C . VAL A 1 150 ? -16.312 0.530 -11.743 1.00 21.24 130 VAL A C 1
ATOM 934 O O . VAL A 1 150 ? -16.065 1.177 -12.780 1.00 20.40 130 VAL A O 1
ATOM 938 N N . LEU A 1 151 ? -15.411 0.223 -10.810 1.00 21.42 131 LEU A N 1
ATOM 939 C CA . LEU A 1 151 ? -13.983 0.607 -10.909 1.00 21.03 131 LEU A CA 1
ATOM 940 C C . LEU A 1 151 ? -13.186 -0.496 -11.604 1.00 20.76 131 LEU A C 1
ATOM 941 O O . LEU A 1 151 ? -13.419 -1.675 -11.339 1.00 22.39 131 LEU A O 1
ATOM 946 N N . GLU A 1 152 ? -12.233 -0.101 -12.435 1.00 20.41 132 GLU A N 1
ATOM 947 C CA . GLU A 1 152 ? -11.426 -1.051 -13.228 1.00 20.20 132 GLU A CA 1
ATOM 948 C C . GLU A 1 152 ? -10.007 -0.520 -13.336 1.00 18.31 132 GLU A C 1
ATOM 949 O O . GLU A 1 152 ? -9.840 0.647 -13.723 1.00 16.98 132 GLU A O 1
ATOM 955 N N . ALA A 1 153 ? -9.036 -1.353 -12.974 1.00 18.48 133 ALA A N 1
ATOM 956 C CA . ALA A 1 153 ? -7.599 -1.037 -13.056 1.00 19.34 133 ALA A CA 1
ATOM 957 C C . ALA A 1 153 ? -7.200 -1.068 -14.528 1.00 19.08 133 ALA A C 1
ATOM 958 O O . ALA A 1 153 ? -7.414 -2.097 -15.175 1.00 20.80 133 ALA A O 1
ATOM 960 N N . ILE A 1 154 ? -6.673 0.041 -15.039 1.00 18.84 134 ILE A N 1
ATOM 961 C CA . ILE A 1 154 ? -6.218 0.140 -16.454 1.00 17.95 134 ILE A CA 1
ATOM 962 C C . ILE A 1 154 ? -4.730 -0.191 -16.512 1.00 17.02 134 ILE A C 1
ATOM 963 O O . ILE A 1 154 ? -4.335 -1.016 -17.336 1.00 17.31 134 ILE A O 1
ATOM 968 N N . SER A 1 155 ? -3.932 0.438 -15.660 1.00 16.83 135 SER A N 1
ATOM 969 C CA . SER A 1 155 ? -2.487 0.147 -15.576 1.00 17.40 135 SER A CA 1
ATOM 970 C C . SER A 1 155 ? -2.280 -1.090 -14.703 1.00 18.06 135 SER A C 1
ATOM 971 O O . SER A 1 155 ? -3.167 -1.418 -13.896 1.00 17.80 135 SER A O 1
ATOM 974 N N . ARG A 1 156 ? -1.132 -1.735 -14.866 1.00 19.31 136 ARG A N 1
ATOM 975 C CA . ARG A 1 156 ? -0.709 -2.900 -14.054 1.00 20.82 136 ARG A CA 1
ATOM 976 C C . ARG A 1 156 ? 0.714 -2.639 -13.564 1.00 20.96 136 ARG A C 1
ATOM 977 O O . ARG A 1 156 ? 1.603 -2.391 -14.398 1.00 21.43 136 ARG A O 1
ATOM 985 N N . ASP A 1 157 ? 0.920 -2.725 -12.251 1.00 19.84 137 ASP A N 1
ATOM 986 C CA . ASP A 1 157 ? 2.173 -2.288 -11.593 1.00 19.76 137 ASP A CA 1
ATOM 987 C C . ASP A 1 157 ? 3.364 -2.978 -12.262 1.00 20.74 137 ASP A C 1
ATOM 988 O O . ASP A 1 157 ? 3.309 -4.206 -12.477 1.00 21.10 137 ASP A O 1
ATOM 993 N N . HIS A 1 158 ? 4.394 -2.202 -12.597 1.00 20.99 138 HIS A N 1
ATOM 994 C CA . HIS A 1 158 ? 5.744 -2.725 -12.914 1.00 20.78 138 HIS A CA 1
ATOM 995 C C . HIS A 1 158 ? 6.472 -2.918 -11.589 1.00 21.86 138 HIS A C 1
ATOM 996 O O . HIS A 1 158 ? 7.230 -2.028 -11.180 1.00 21.16 138 HIS A O 1
ATOM 1003 N N . SER A 1 159 ? 6.201 -4.042 -10.934 1.00 22.40 139 SER A N 1
ATOM 1004 C CA . SER A 1 159 ? 6.684 -4.348 -9.573 1.00 22.20 139 SER A CA 1
ATOM 1005 C C . SER A 1 159 ? 7.022 -5.831 -9.485 1.00 22.34 139 SER A C 1
ATOM 1006 O O . SER A 1 159 ? 6.401 -6.652 -10.197 1.00 20.57 139 SER A O 1
ATOM 1009 N N . TYR A 1 160 ? 7.989 -6.133 -8.630 1.00 23.39 140 TYR A N 1
ATOM 1010 C CA . TYR A 1 160 ? 8.427 -7.512 -8.335 1.00 25.07 140 TYR A CA 1
ATOM 1011 C C . TYR A 1 160 ? 7.225 -8.339 -7.881 1.00 25.49 140 TYR A C 1
ATOM 1012 O O . TYR A 1 160 ? 7.064 -9.480 -8.358 1.00 25.95 140 TYR A O 1
ATOM 1021 N N . VAL A 1 161 ? 6.420 -7.767 -6.980 1.00 25.06 141 VAL A N 1
ATOM 1022 C CA . VAL A 1 161 ? 5.190 -8.407 -6.438 1.00 25.80 141 VAL A CA 1
ATOM 1023 C C . VAL A 1 161 ? 4.280 -8.765 -7.613 1.00 25.34 141 VAL A C 1
ATOM 1024 O O . VAL A 1 161 ? 3.860 -9.919 -7.682 1.00 26.10 141 VAL A O 1
ATOM 1028 N N . GLN A 1 162 ? 4.010 -7.818 -8.515 1.00 24.93 142 GLN A N 1
ATOM 1029 C CA . GLN A 1 162 ? 3.043 -8.024 -9.625 1.00 25.32 142 GLN A CA 1
ATOM 1030 C C . GLN A 1 162 ? 3.514 -9.187 -10.504 1.00 26.77 142 GLN A C 1
ATOM 1031 O O . GLN A 1 162 ? 2.656 -9.963 -10.955 1.00 28.36 142 GLN A O 1
ATOM 1037 N N . GLU A 1 163 ? 4.823 -9.312 -10.731 1.00 27.65 143 GLU A N 1
ATOM 1038 C CA . GLU A 1 163 ? 5.390 -10.422 -11.543 1.00 28.62 143 GLU A CA 1
ATOM 1039 C C . GLU A 1 163 ? 5.157 -11.747 -10.820 1.00 30.96 143 GLU A C 1
ATOM 1040 O O . GLU A 1 163 ? 4.812 -12.728 -11.502 1.00 35.75 143 GLU A O 1
ATOM 1046 N N . LEU A 1 164 ? 5.321 -11.775 -9.496 1.00 30.67 144 LEU A N 1
ATOM 1047 C CA . LEU A 1 164 ? 5.043 -12.995 -8.697 1.00 31.96 144 LEU A CA 1
ATOM 1048 C C . LEU A 1 164 ? 3.543 -13.313 -8.777 1.00 32.50 144 LEU A C 1
ATOM 1049 O O . LEU A 1 164 ? 3.199 -14.500 -8.916 1.00 36.80 144 LEU A O 1
ATOM 1054 N N . LEU A 1 165 ? 2.674 -12.300 -8.717 1.00 31.43 145 LEU A N 1
ATOM 1055 C CA . LEU A 1 165 ? 1.205 -12.518 -8.733 1.00 31.46 145 LEU A CA 1
ATOM 1056 C C . LEU A 1 165 ? 0.784 -12.963 -10.133 1.00 32.59 145 LEU A C 1
ATOM 1057 O O . LEU A 1 165 ? -0.138 -13.791 -10.237 1.00 36.73 145 LEU A O 1
ATOM 1062 N N . ASP A 1 166 ? 1.428 -12.420 -11.170 1.00 31.74 146 ASP A N 1
ATOM 1063 C CA . ASP A 1 166 ? 1.140 -12.786 -12.582 1.00 31.83 146 ASP A CA 1
ATOM 1064 C C . ASP A 1 166 ? 1.605 -14.221 -12.866 1.00 33.86 146 ASP A C 1
ATOM 1065 O O . ASP A 1 166 ? 1.326 -14.702 -13.978 1.00 35.96 146 ASP A O 1
ATOM 1070 N N . ASN A 1 167 ? 2.289 -14.878 -11.917 1.00 35.43 147 ASN A N 1
ATOM 1071 C CA . ASN A 1 167 ? 2.805 -16.266 -12.070 1.00 36.21 147 ASN A CA 1
ATOM 1072 C C . ASN A 1 167 ? 2.221 -17.155 -10.969 1.00 37.05 147 ASN A C 1
ATOM 1073 O O . ASN A 1 167 ? 2.907 -18.128 -10.602 1.00 38.31 147 ASN A O 1
ATOM 1078 N N . HIS A 1 177 ? -0.119 -6.948 0.404 1.00 28.92 157 HIS A N 1
ATOM 1079 C CA . HIS A 1 177 ? 0.890 -6.283 1.273 1.00 28.72 157 HIS A CA 1
ATOM 1080 C C . HIS A 1 177 ? 2.117 -7.193 1.428 1.00 29.58 157 HIS A C 1
ATOM 1081 O O . HIS A 1 177 ? 2.332 -7.743 2.517 1.00 30.76 157 HIS A O 1
ATOM 1088 N N . HIS A 1 178 ? 2.888 -7.331 0.349 1.00 28.96 158 HIS A N 1
ATOM 1089 C CA . HIS A 1 178 ? 4.073 -8.215 0.223 1.00 29.42 158 HIS A CA 1
ATOM 1090 C C . HIS A 1 178 ? 5.340 -7.439 0.576 1.00 29.33 158 HIS A C 1
ATOM 1091 O O . HIS A 1 178 ? 5.472 -6.268 0.225 1.00 26.73 158 HIS A O 1
ATOM 1098 N N . PRO A 1 179 ? 6.311 -8.065 1.279 1.00 30.83 159 PRO A N 1
ATOM 1099 C CA . PRO A 1 179 ? 7.546 -7.372 1.654 1.00 30.73 159 PRO A CA 1
ATOM 1100 C C . PRO A 1 179 ? 8.414 -6.920 0.468 1.00 29.44 159 PRO A C 1
ATOM 1101 O O . PRO A 1 179 ? 9.221 -6.039 0.675 1.00 30.54 159 PRO A O 1
ATOM 1105 N N . ARG A 1 180 ? 8.213 -7.476 -0.732 1.00 28.92 160 ARG A N 1
ATOM 1106 C CA . ARG A 1 180 ? 8.989 -7.110 -1.948 1.00 28.03 160 ARG A CA 1
ATOM 1107 C C . ARG A 1 180 ? 8.328 -5.955 -2.709 1.00 26.76 160 ARG A C 1
ATOM 1108 O O . ARG A 1 180 ? 8.789 -5.654 -3.818 1.00 25.92 160 ARG A O 1
ATOM 1116 N N . ALA A 1 181 ? 7.331 -5.288 -2.123 1.00 26.77 161 ALA A N 1
ATOM 1117 C CA . ALA A 1 181 ? 6.531 -4.230 -2.787 1.00 25.44 161 ALA A CA 1
ATOM 1118 C C . ALA A 1 181 ? 7.379 -2.990 -3.106 1.00 24.34 161 ALA A C 1
ATOM 1119 O O . ALA A 1 181 ? 6.927 -2.176 -3.917 1.00 23.59 161 ALA A O 1
ATOM 1121 N N . ASN A 1 182 ? 8.544 -2.822 -2.479 1.00 24.88 162 ASN A N 1
ATOM 1122 C CA . ASN A 1 182 ? 9.361 -1.595 -2.662 1.00 25.04 162 ASN A CA 1
ATOM 1123 C C . ASN A 1 182 ? 10.242 -1.721 -3.908 1.00 25.20 162 ASN A C 1
ATOM 1124 O O . ASN A 1 182 ? 10.893 -0.732 -4.269 1.00 24.49 162 ASN A O 1
ATOM 1129 N N . VAL A 1 183 ? 10.261 -2.887 -4.550 1.00 25.32 163 VAL A N 1
ATOM 1130 C CA . VAL A 1 183 ? 11.036 -3.095 -5.800 1.00 25.06 163 VAL A CA 1
ATOM 1131 C C . VAL A 1 183 ? 10.139 -2.726 -6.978 1.00 23.75 163 VAL A C 1
ATOM 1132 O O . VAL A 1 183 ? 9.149 -3.415 -7.213 1.00 25.57 163 VAL A O 1
ATOM 1136 N N . VAL A 1 184 ? 10.482 -1.645 -7.666 1.00 23.14 164 VAL A N 1
ATOM 1137 C CA . VAL A 1 184 ? 9.830 -1.239 -8.938 1.00 22.47 164 VAL A CA 1
ATOM 1138 C C . VAL A 1 184 ? 10.704 -1.765 -10.077 1.00 22.58 164 VAL A C 1
ATOM 1139 O O . VAL A 1 184 ? 11.931 -1.566 -10.026 1.00 22.83 164 VAL A O 1
ATOM 1143 N N . THR A 1 185 ? 10.097 -2.456 -11.041 1.00 22.76 165 THR A N 1
ATOM 1144 C CA . THR A 1 185 ? 10.833 -3.145 -12.133 1.00 24.05 165 THR A CA 1
ATOM 1145 C C . THR A 1 185 ? 11.010 -2.212 -13.328 1.00 23.58 165 THR A C 1
ATOM 1146 O O . THR A 1 185 ? 11.891 -2.474 -14.145 1.00 25.57 165 THR A O 1
ATOM 1150 N N . ARG A 1 186 ? 10.186 -1.179 -13.457 1.00 22.48 166 ARG A N 1
ATOM 1151 C CA . ARG A 1 186 ? 10.413 -0.141 -14.488 1.00 22.30 166 ARG A CA 1
ATOM 1152 C C . ARG A 1 186 ? 10.019 1.211 -13.907 1.00 21.92 166 ARG A C 1
ATOM 1153 O O . ARG A 1 186 ? 9.022 1.287 -13.150 1.00 20.88 166 ARG A O 1
ATOM 1161 N N . ALA A 1 187 ? 10.822 2.221 -14.223 1.00 21.27 167 ALA A N 1
ATOM 1162 C CA . ALA A 1 187 ? 10.582 3.623 -13.852 1.00 20.50 167 ALA A CA 1
ATOM 1163 C C . ALA A 1 187 ? 11.606 4.475 -14.589 1.00 21.23 167 ALA A C 1
ATOM 1164 O O . ALA A 1 187 ? 12.607 3.922 -15.107 1.00 22.54 167 ALA A O 1
ATOM 1166 N N . VAL A 1 188 ? 11.353 5.774 -14.620 1.00 20.23 168 VAL A N 1
ATOM 1167 C CA . VAL A 1 188 ? 12.260 6.750 -15.261 1.00 21.32 168 VAL A CA 1
ATOM 1168 C C . VAL A 1 188 ? 13.577 6.734 -14.487 1.00 22.54 168 VAL A C 1
ATOM 1169 O O . VAL A 1 188 ? 13.544 6.896 -13.253 1.00 23.73 168 VAL A O 1
ATOM 1173 N N . GLY A 1 189 ? 14.679 6.484 -15.194 1.00 23.40 169 GLY A N 1
ATOM 1174 C CA . GLY A 1 189 ? 16.046 6.541 -14.648 1.00 25.29 169 GLY A CA 1
ATOM 1175 C C . GLY A 1 189 ? 16.559 5.201 -14.154 1.00 25.97 169 GLY A C 1
ATOM 1176 O O . GLY A 1 189 ? 17.753 5.139 -13.798 1.00 27.64 169 GLY A O 1
ATOM 1177 N N . VAL A 1 190 ? 15.718 4.164 -14.129 1.00 26.20 170 VAL A N 1
ATOM 1178 C CA . VAL A 1 190 ? 16.109 2.819 -13.617 1.00 26.29 170 VAL A CA 1
ATOM 1179 C C . VAL A 1 190 ? 17.037 2.149 -14.630 1.00 27.60 170 VAL A C 1
ATOM 1180 O O . VAL A 1 190 ? 18.114 1.664 -14.215 1.00 29.83 170 VAL A O 1
ATOM 1184 N N . HIS A 1 191 ? 16.614 2.086 -15.895 1.00 26.64 171 HIS A N 1
ATOM 1185 C CA . HIS A 1 191 ? 17.324 1.350 -16.970 1.00 27.56 171 HIS A CA 1
ATOM 1186 C C . HIS A 1 191 ? 17.855 2.328 -18.017 1.00 26.87 171 HIS A C 1
ATOM 1187 O O . HIS A 1 191 ? 17.392 3.479 -18.072 1.00 26.11 171 HIS A O 1
ATOM 1194 N N . GLU A 1 192 ? 18.755 1.833 -18.860 1.00 27.44 172 GLU A N 1
ATOM 1195 C CA . GLU A 1 192 ? 19.241 2.562 -20.052 1.00 29.33 172 GLU A CA 1
ATOM 1196 C C . GLU A 1 192 ? 18.079 2.823 -21.010 1.00 28.02 172 GLU A C 1
ATOM 1197 O O . GLU A 1 192 ? 17.876 3.987 -21.366 1.00 28.92 172 GLU A O 1
ATOM 1203 N N . GLN A 1 193 ? 17.369 1.773 -21.426 1.00 27.46 173 GLN A N 1
ATOM 1204 C CA . GLN A 1 193 ? 16.161 1.886 -22.281 1.00 27.18 173 GLN A CA 1
ATOM 1205 C C . GLN A 1 193 ? 14.917 1.924 -21.392 1.00 26.29 173 GLN A C 1
ATOM 1206 O O . GLN A 1 193 ? 14.635 0.933 -20.704 1.00 27.53 173 GLN A O 1
ATOM 1212 N N . LEU A 1 194 ? 14.205 3.045 -21.388 1.00 25.06 174 LEU A N 1
ATOM 1213 C CA . LEU A 1 194 ? 12.917 3.145 -20.667 1.00 23.52 174 LEU A CA 1
ATOM 1214 C C . LEU A 1 194 ? 11.857 2.465 -21.533 1.00 24.19 174 LEU A C 1
ATOM 1215 O O . LEU A 1 194 ? 11.677 2.878 -22.701 1.00 25.19 174 LEU A O 1
ATOM 1220 N N . GLU A 1 195 ? 11.222 1.426 -20.999 1.00 23.55 175 GLU A N 1
ATOM 1221 C CA . GLU A 1 195 ? 10.144 0.697 -21.702 1.00 24.32 175 GLU A CA 1
ATOM 1222 C C . GLU A 1 195 ? 8.825 1.102 -21.054 1.00 22.55 175 GLU A C 1
ATOM 1223 O O . GLU A 1 195 ? 8.598 0.699 -19.898 1.00 23.49 175 GLU A O 1
ATOM 1229 N N . LEU A 1 196 ? 8.010 1.892 -21.759 1.00 20.78 176 LEU A N 1
ATOM 1230 C CA . LEU A 1 196 ? 6.686 2.335 -21.268 1.00 20.02 176 LEU A CA 1
ATOM 1231 C C . LEU A 1 196 ? 5.630 1.302 -21.657 1.00 19.81 176 LEU A C 1
ATOM 1232 O O . LEU A 1 196 ? 5.672 0.794 -22.791 1.00 21.60 176 LEU A O 1
ATOM 1237 N N . SER A 1 197 ? 4.714 1.009 -20.741 1.00 18.60 177 SER A N 1
ATOM 1238 C CA . SER A 1 197 ? 3.487 0.250 -21.050 1.00 18.39 177 SER A CA 1
ATOM 1239 C C . SER A 1 197 ? 2.433 1.245 -21.521 1.00 17.91 177 SER A C 1
ATOM 1240 O O . SER A 1 197 ? 2.446 2.401 -21.055 1.00 16.17 177 SER A O 1
ATOM 1243 N N . GLU A 1 198 ? 1.584 0.812 -22.448 1.00 18.60 178 GLU A N 1
ATOM 1244 C CA . GLU A 1 198 ? 0.531 1.659 -23.049 1.00 18.65 178 GLU A CA 1
ATOM 1245 C C . GLU A 1 198 ? -0.788 0.889 -23.045 1.00 18.78 178 GLU A C 1
ATOM 1246 O O . GLU A 1 198 ? -0.785 -0.339 -23.280 1.00 19.20 178 GLU A O 1
ATOM 1252 N N . ALA A 1 199 ? -1.882 1.594 -22.775 1.00 18.04 179 ALA A N 1
ATOM 1253 C CA . ALA A 1 199 ? -3.251 1.062 -22.928 1.00 18.76 179 ALA A CA 1
ATOM 1254 C C . ALA A 1 199 ? -4.120 2.133 -23.572 1.00 17.97 179 ALA A C 1
ATOM 1255 O O . ALA A 1 199 ? -4.140 3.274 -23.073 1.00 16.85 179 ALA A O 1
ATOM 1257 N N . ALA A 1 200 ? -4.802 1.770 -24.656 1.00 18.65 180 ALA A N 1
ATOM 1258 C CA . ALA A 1 200 ? -5.769 2.646 -25.345 1.00 18.13 180 ALA A CA 1
ATOM 1259 C C . ALA A 1 200 ? -7.128 2.514 -24.656 1.00 17.96 180 ALA A C 1
ATOM 1260 O O . ALA A 1 200 ? -7.459 1.410 -24.173 1.00 16.43 180 ALA A O 1
ATOM 1262 N N . LEU A 1 201 ? -7.868 3.620 -24.608 1.00 18.88 181 LEU A N 1
ATOM 1263 C CA . LEU A 1 201 ? -9.199 3.687 -23.957 1.00 18.74 181 LEU A CA 1
ATOM 1264 C C . LEU A 1 201 ? -10.174 4.374 -24.905 1.00 18.38 181 LEU A C 1
ATOM 1265 O O . LEU A 1 201 ? -9.812 5.391 -25.504 1.00 17.67 181 LEU A O 1
ATOM 1270 N N . HIS A 1 202 ? -11.363 3.802 -25.039 1.00 19.12 182 HIS A N 1
ATOM 1271 C CA . HIS A 1 202 ? -12.544 4.480 -25.610 1.00 19.54 182 HIS A CA 1
ATOM 1272 C C . HIS A 1 202 ? -13.277 5.177 -24.463 1.00 18.60 182 HIS A C 1
ATOM 1273 O O . HIS A 1 202 ? -13.661 4.501 -23.506 1.00 18.42 182 HIS A O 1
ATOM 1280 N N . VAL A 1 203 ? -13.417 6.493 -24.552 1.00 18.90 183 VAL A N 1
ATOM 1281 C CA . VAL A 1 203 ? -14.023 7.324 -23.475 1.00 18.71 183 VAL A CA 1
ATOM 1282 C C . VAL A 1 203 ? -15.503 7.521 -23.794 1.00 19.50 183 VAL A C 1
ATOM 1283 O O . VAL A 1 203 ? -15.830 7.861 -24.947 1.00 19.00 183 VAL A O 1
ATOM 1287 N N . LEU A 1 204 ? -16.355 7.292 -22.799 1.00 19.74 184 LEU A N 1
ATOM 1288 C CA . LEU A 1 204 ? -17.797 7.616 -22.871 1.00 21.42 184 LEU A CA 1
ATOM 1289 C C . LEU A 1 204 ? -18.094 8.791 -21.952 1.00 20.90 184 LEU A C 1
ATOM 1290 O O . LEU A 1 204 ? -17.460 8.939 -20.905 1.00 20.64 184 LEU A O 1
ATOM 1295 N N . PRO A 1 205 ? -19.091 9.636 -22.302 1.00 21.06 185 PRO A N 1
ATOM 1296 C CA . PRO A 1 205 ? -19.573 10.655 -21.375 1.00 20.98 185 PRO A CA 1
ATOM 1297 C C . PRO A 1 205 ? -19.966 9.979 -20.056 1.00 20.39 185 PRO A C 1
ATOM 1298 O O . PRO A 1 205 ? -20.631 8.960 -20.094 1.00 19.07 185 PRO A O 1
ATOM 1302 N N . GLY A 1 206 ? -19.504 10.538 -18.940 1.00 20.50 186 GLY A N 1
ATOM 1303 C CA . GLY A 1 206 ? -19.791 10.017 -17.597 1.00 20.34 186 GLY A CA 1
ATOM 1304 C C . GLY A 1 206 ? -18.657 9.174 -17.052 1.00 19.33 186 GLY A C 1
ATOM 1305 O O . GLY A 1 206 ? -18.731 8.819 -15.853 1.00 16.68 186 GLY A O 1
ATOM 1306 N N . ASP A 1 207 ? -17.663 8.841 -17.885 1.00 18.77 187 ASP A N 1
ATOM 1307 C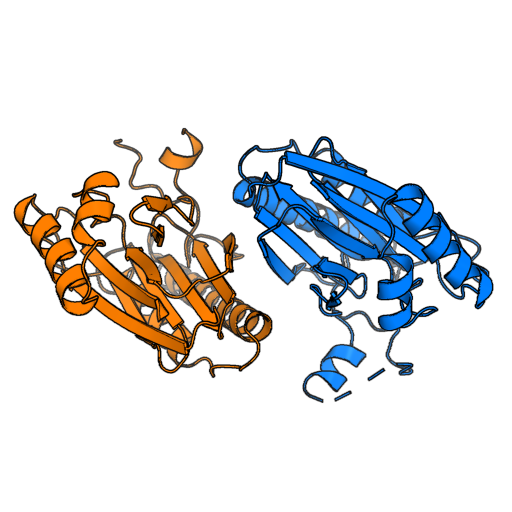 CA . ASP A 1 207 ? -16.456 8.100 -17.445 1.00 18.29 187 ASP A CA 1
ATOM 1308 C C . ASP A 1 207 ? -15.678 8.968 -16.463 1.00 16.80 187 ASP A C 1
ATOM 1309 O O . ASP A 1 207 ? -15.659 10.192 -16.649 1.00 16.84 187 ASP A O 1
ATOM 1314 N N . SER A 1 208 ? -15.078 8.330 -15.460 1.00 16.48 188 SER A N 1
ATOM 1315 C CA . SER A 1 208 ? -14.145 8.949 -14.490 1.00 17.42 188 SER A CA 1
ATOM 1316 C C . SER A 1 208 ? -12.820 8.195 -14.541 1.00 16.30 188 SER A C 1
ATOM 1317 O O . SER A 1 208 ? -12.825 6.994 -14.881 1.00 16.70 188 SER A O 1
ATOM 1320 N N . PHE A 1 209 ? -11.746 8.885 -14.182 1.00 15.34 189 PHE A N 1
ATOM 1321 C CA . PHE A 1 209 ? -10.377 8.329 -14.164 1.00 16.05 189 PHE A CA 1
ATOM 1322 C C . PHE A 1 209 ? -9.677 8.803 -12.903 1.00 16.27 189 PHE A C 1
ATOM 1323 O O . PHE A 1 209 ? -9.866 9.958 -12.501 1.00 17.09 189 PHE A O 1
ATOM 1331 N N . LEU A 1 210 ? -8.894 7.914 -12.311 1.00 15.92 190 LEU A N 1
ATOM 1332 C CA . LEU A 1 210 ? -8.028 8.236 -11.160 1.00 15.92 190 LEU A CA 1
ATOM 1333 C C . LEU A 1 210 ? -6.591 7.856 -11.503 1.00 14.82 190 LEU A C 1
ATOM 1334 O O . LEU A 1 210 ? -6.343 6.674 -11.785 1.00 14.36 190 LEU A O 1
ATOM 1339 N N . LEU A 1 211 ? -5.711 8.850 -11.495 1.00 15.35 191 LEU A N 1
ATOM 1340 C CA . LEU A 1 211 ? -4.245 8.664 -11.484 1.00 15.30 191 LEU A CA 1
ATOM 1341 C C . LEU A 1 211 ? -3.777 8.842 -10.038 1.00 15.73 191 LEU A C 1
ATOM 1342 O O . LEU A 1 211 ? -4.182 9.835 -9.375 1.00 15.20 191 LEU A O 1
ATOM 1347 N N . CYS A 1 212 ? -2.958 7.922 -9.541 1.00 15.88 192 CYS A N 1
ATOM 1348 C CA . CYS A 1 212 ? -2.510 8.004 -8.134 1.00 16.81 192 CYS A CA 1
ATOM 1349 C C . CYS A 1 212 ? -1.142 7.358 -7.964 1.00 16.72 192 CYS A C 1
ATOM 1350 O O . CYS A 1 212 ? -0.747 6.505 -8.785 1.00 15.84 192 CYS A O 1
ATOM 1353 N N . SER A 1 213 ? -0.435 7.802 -6.933 1.00 15.87 193 SER A N 1
ATOM 1354 C CA . SER A 1 213 ? 0.791 7.148 -6.448 1.00 16.77 193 SER A CA 1
ATOM 1355 C C . SER A 1 213 ? 0.374 6.021 -5.511 1.00 17.36 193 SER A C 1
ATOM 1356 O O . SER A 1 213 ? -0.796 6.011 -5.070 1.00 16.94 193 SER A O 1
ATOM 1359 N N . ASP A 1 214 ? 1.299 5.109 -5.223 1.00 19.35 194 ASP A N 1
ATOM 1360 C CA . ASP A 1 214 ? 1.017 3.910 -4.395 1.00 19.60 194 ASP A CA 1
ATOM 1361 C C . ASP A 1 214 ? 0.587 4.341 -2.987 1.00 19.94 194 ASP A C 1
ATOM 1362 O O . ASP A 1 214 ? -0.075 3.552 -2.312 1.00 19.84 194 ASP A O 1
ATOM 1367 N N . GLY A 1 215 ? 0.927 5.563 -2.571 1.00 20.21 195 GLY A N 1
ATOM 1368 C CA . GLY A 1 215 ? 0.551 6.097 -1.251 1.00 20.53 195 GLY A CA 1
ATOM 1369 C C . GLY A 1 215 ? -0.947 6.075 -1.014 1.00 19.67 195 GLY A C 1
ATOM 1370 O O . GLY A 1 215 ? -1.348 5.954 0.168 1.00 18.84 195 GLY A O 1
ATOM 1371 N N . LEU A 1 216 ? -1.754 6.164 -2.076 1.00 18.59 196 LEU A N 1
ATOM 1372 C CA . LEU A 1 216 ? -3.234 6.118 -1.953 1.00 19.36 196 LEU A CA 1
ATOM 1373 C C . LEU A 1 216 ? -3.706 4.666 -1.851 1.00 20.43 196 LEU A C 1
ATOM 1374 O O . LEU A 1 216 ? -4.400 4.341 -0.851 1.00 20.29 196 LEU A O 1
ATOM 1379 N N . ASN A 1 217 ? -3.383 3.825 -2.840 1.00 20.19 197 ASN A N 1
ATOM 1380 C CA . ASN A 1 217 ? -3.909 2.431 -2.853 1.00 21.40 197 ASN A CA 1
ATOM 1381 C C . ASN A 1 217 ? -3.286 1.645 -1.698 1.00 22.46 197 ASN A C 1
ATOM 1382 O O . ASN A 1 217 ? -3.846 0.605 -1.313 1.00 22.96 197 ASN A O 1
ATOM 1387 N N . LYS A 1 218 ? -2.196 2.142 -1.119 1.00 21.83 198 LYS A N 1
ATOM 1388 C CA . LYS A 1 218 ? -1.580 1.496 0.063 1.00 23.24 198 LYS A CA 1
ATOM 1389 C C . LYS A 1 218 ? -2.456 1.716 1.300 1.00 23.41 198 LYS A C 1
ATOM 1390 O O . LYS A 1 218 ? -2.357 0.905 2.234 1.00 24.55 198 LYS A O 1
ATOM 1396 N N . THR A 1 219 ? -3.296 2.751 1.304 1.00 22.44 199 THR A N 1
ATOM 1397 C CA . THR A 1 219 ? -4.117 3.139 2.479 1.00 23.49 199 THR A CA 1
ATOM 1398 C C . THR A 1 219 ? -5.623 2.978 2.225 1.00 24.23 199 THR A C 1
ATOM 1399 O O . THR A 1 219 ? -6.406 3.164 3.179 1.00 25.10 199 THR A O 1
ATOM 1403 N N . ALA A 1 220 ? -6.039 2.659 1.001 1.00 24.16 200 ALA A N 1
ATOM 1404 C CA . ALA A 1 220 ? -7.456 2.389 0.668 1.00 23.64 200 ALA A CA 1
ATOM 1405 C C . ALA A 1 220 ? -7.522 1.327 -0.428 1.00 23.03 200 ALA A C 1
ATOM 1406 O O . ALA A 1 220 ? -6.805 1.449 -1.439 1.00 21.38 200 ALA A O 1
ATOM 1408 N N . ASP A 1 221 ? -8.352 0.311 -0.228 1.00 24.23 201 ASP A N 1
ATOM 1409 C CA . ASP A 1 221 ? -8.501 -0.783 -1.217 1.00 24.48 201 ASP A CA 1
ATOM 1410 C C . ASP A 1 221 ? -9.420 -0.284 -2.333 1.00 22.76 201 ASP A C 1
ATOM 1411 O O . ASP A 1 221 ? -10.021 0.794 -2.179 1.00 22.31 201 ASP A O 1
ATOM 1416 N N . ASP A 1 222 ? -9.523 -1.067 -3.402 1.00 22.00 202 ASP A N 1
ATOM 1417 C CA . ASP A 1 222 ? -10.196 -0.665 -4.661 1.00 21.54 202 ASP A CA 1
ATOM 1418 C C . ASP A 1 222 ? -11.690 -0.398 -4.451 1.00 21.96 202 ASP A C 1
ATOM 1419 O O . ASP A 1 222 ? -12.228 0.448 -5.186 1.00 20.51 202 ASP A O 1
ATOM 1424 N N . SER A 1 223 ? -12.344 -1.087 -3.511 1.00 23.10 203 SER A N 1
ATOM 1425 C CA . SER A 1 223 ? -13.792 -0.894 -3.250 1.00 23.58 203 SER A CA 1
ATOM 1426 C C . SER A 1 223 ? -14.016 0.474 -2.600 1.00 22.90 203 SER A C 1
ATOM 1427 O O . SER A 1 223 ? -15.021 1.139 -2.928 1.00 23.26 203 SER A O 1
ATOM 1430 N N . GLU A 1 224 ? -13.106 0.893 -1.724 1.00 21.92 204 GLU A N 1
ATOM 1431 C CA . GLU A 1 224 ? -13.175 2.235 -1.094 1.00 22.81 204 GLU A CA 1
ATOM 1432 C C . GLU A 1 224 ? -12.837 3.300 -2.136 1.00 21.58 204 GLU A C 1
ATOM 1433 O O . GLU A 1 224 ? -13.484 4.347 -2.127 1.00 22.30 204 GLU A O 1
ATOM 1439 N N . LEU A 1 225 ? -11.879 3.040 -3.028 1.00 20.95 205 LEU A N 1
ATOM 1440 C CA . LEU A 1 225 ? -11.579 3.984 -4.134 1.00 20.11 205 LEU A CA 1
ATOM 1441 C C . LEU A 1 225 ? -12.843 4.171 -4.978 1.00 20.43 205 LEU A C 1
ATOM 1442 O O . LEU A 1 225 ? -13.186 5.325 -5.284 1.00 20.91 205 LEU A O 1
ATOM 1447 N N . ARG A 1 226 ? -13.526 3.079 -5.323 1.00 20.92 206 ARG A N 1
ATOM 1448 C CA . ARG A 1 226 ? -14.784 3.126 -6.103 1.00 20.81 206 ARG A CA 1
ATOM 1449 C C . ARG A 1 226 ? -15.830 3.969 -5.357 1.00 21.03 206 ARG A C 1
ATOM 1450 O O . ARG A 1 226 ? -16.534 4.765 -6.014 1.00 19.44 206 ARG A O 1
ATOM 1458 N N . ASP A 1 227 ? -15.941 3.807 -4.037 1.00 21.21 207 ASP A N 1
ATOM 1459 C CA . ASP A 1 227 ? -16.915 4.565 -3.215 1.00 22.55 207 ASP A CA 1
ATOM 1460 C C . ASP A 1 227 ? -16.631 6.064 -3.301 1.00 21.74 207 ASP A C 1
ATOM 1461 O O . ASP A 1 227 ? -17.575 6.844 -3.559 1.00 22.93 207 ASP A O 1
ATOM 1466 N N . VAL A 1 228 ? -15.381 6.455 -3.085 1.00 21.28 208 VAL A N 1
ATOM 1467 C CA . VAL A 1 228 ? -14.994 7.891 -3.033 1.00 22.36 208 VAL A CA 1
ATOM 1468 C C . VAL A 1 228 ? -15.116 8.496 -4.437 1.00 21.64 208 VAL A C 1
ATOM 1469 O O . VAL A 1 228 ? -15.579 9.645 -4.542 1.00 22.29 208 VAL A O 1
ATOM 1473 N N . LEU A 1 229 ? -14.730 7.753 -5.478 1.00 21.11 209 LEU A N 1
ATOM 1474 C CA . LEU A 1 229 ? -14.759 8.254 -6.875 1.00 20.16 209 LEU A CA 1
ATOM 1475 C C . LEU A 1 229 ? -16.203 8.461 -7.347 1.00 20.17 209 LEU A C 1
ATOM 1476 O O . LEU A 1 229 ? -16.397 9.259 -8.273 1.00 20.72 209 LEU A O 1
ATOM 1481 N N . SER A 1 230 ? -17.178 7.780 -6.745 1.00 20.98 210 SER A N 1
ATOM 1482 C CA . SER A 1 230 ? -18.605 7.851 -7.161 1.00 21.89 210 SER A CA 1
ATOM 1483 C C . SER A 1 230 ? -19.236 9.149 -6.647 1.00 22.38 210 SER A C 1
ATOM 1484 O O . SER A 1 230 ? -20.269 9.097 -5.964 1.00 24.12 210 SER A O 1
ATOM 1487 N N . HIS A 1 231 ? -18.619 10.280 -6.978 1.00 22.77 211 HIS A N 1
ATOM 1488 C CA . HIS A 1 231 ? -19.135 11.638 -6.688 1.00 22.88 211 HIS A CA 1
ATOM 1489 C C . HIS A 1 231 ? -18.851 12.550 -7.882 1.00 21.63 211 HIS A C 1
ATOM 1490 O O . HIS A 1 231 ? -17.958 12.236 -8.703 1.00 20.12 211 HIS A O 1
ATOM 1497 N N . SER A 1 232 ? -19.620 13.633 -7.976 1.00 22.78 212 SER A N 1
ATOM 1498 C CA . SER A 1 232 ? -19.719 14.483 -9.187 1.00 22.70 212 SER A CA 1
ATOM 1499 C C . SER A 1 232 ? -18.501 15.397 -9.306 1.00 22.08 212 SER A C 1
ATOM 1500 O O . SER A 1 232 ? -18.179 15.793 -10.440 1.00 21.61 212 SER A O 1
ATOM 1503 N N . ASP A 1 233 ? -17.868 15.740 -8.184 1.00 22.65 213 ASP A N 1
ATOM 1504 C CA . ASP A 1 233 ? -16.882 16.842 -8.139 1.00 23.05 213 ASP A CA 1
ATOM 1505 C C . ASP A 1 233 ? -15.468 16.298 -7.960 1.00 21.66 213 ASP A C 1
ATOM 1506 O O . ASP A 1 233 ? -15.108 15.852 -6.870 1.00 21.71 213 ASP A O 1
ATOM 1511 N N . PRO A 1 234 ? -14.607 16.350 -9.002 1.00 20.11 214 PRO A N 1
ATOM 1512 C CA . PRO A 1 234 ? -13.245 15.822 -8.895 1.00 19.90 214 PRO A CA 1
ATOM 1513 C C . PRO A 1 234 ? -12.416 16.488 -7.788 1.00 19.98 214 PRO A C 1
ATOM 1514 O O . PRO A 1 234 ? -11.629 15.816 -7.177 1.00 20.45 214 PRO A O 1
ATOM 1518 N N . TYR A 1 235 ? -12.624 17.780 -7.535 1.00 21.07 215 TYR A N 1
ATOM 1519 C CA . TYR A 1 235 ? -11.882 18.544 -6.499 1.00 22.06 215 TYR A CA 1
ATOM 1520 C C . TYR A 1 235 ? -12.162 17.954 -5.112 1.00 23.08 215 TYR A C 1
ATOM 1521 O O . TYR A 1 235 ? -11.198 17.711 -4.345 1.00 23.74 215 TYR A O 1
ATOM 1530 N N . ALA A 1 236 ? -13.443 17.779 -4.773 1.00 22.77 216 ALA A N 1
ATOM 1531 C CA . ALA A 1 236 ? -13.862 17.165 -3.493 1.00 23.41 216 ALA A CA 1
ATOM 1532 C C . ALA A 1 236 ? -13.388 15.710 -3.455 1.00 22.09 216 ALA A C 1
ATOM 1533 O O . ALA A 1 236 ? -12.996 15.257 -2.375 1.00 22.85 216 ALA A O 1
ATOM 1535 N N . VAL A 1 237 ? -13.400 15.019 -4.597 1.00 20.94 217 VAL A N 1
ATOM 1536 C CA . VAL A 1 237 ? -13.064 13.569 -4.666 1.00 20.48 217 VAL A CA 1
ATOM 1537 C C . VAL A 1 237 ? -11.583 13.385 -4.325 1.00 20.17 217 VAL A C 1
ATOM 1538 O O . VAL A 1 237 ? -11.282 12.585 -3.435 1.00 20.26 217 VAL A O 1
ATOM 1542 N N . VAL A 1 238 ? -10.686 14.125 -4.978 1.00 19.47 218 VAL A N 1
ATOM 1543 C CA . VAL A 1 238 ? -9.226 13.984 -4.725 1.00 19.29 218 VAL A CA 1
ATOM 1544 C C . VAL A 1 238 ? -8.953 14.344 -3.264 1.00 20.01 218 VAL A C 1
ATOM 1545 O O . VAL A 1 238 ? -8.181 13.628 -2.632 1.00 21.12 218 VAL A O 1
ATOM 1549 N N . ARG A 1 239 ? -9.583 15.394 -2.738 1.00 20.84 219 ARG A N 1
ATOM 1550 C CA . ARG A 1 239 ? -9.360 15.823 -1.332 1.00 22.67 219 ARG A CA 1
ATOM 1551 C C . ARG A 1 239 ? -9.892 14.758 -0.371 1.00 23.19 219 ARG A C 1
ATOM 1552 O O . ARG A 1 239 ? -9.278 14.566 0.696 1.00 25.31 219 ARG A O 1
ATOM 1560 N N . SER A 1 240 ? -10.996 14.089 -0.711 1.00 22.76 220 SER A N 1
ATOM 1561 C CA . SER A 1 240 ? -11.579 13.015 0.136 1.00 22.82 220 SER A CA 1
ATOM 1562 C C . SER A 1 240 ? -10.675 11.778 0.085 1.00 21.86 220 SER A C 1
ATOM 1563 O O . SER A 1 240 ? -10.503 11.113 1.129 1.00 21.59 220 SER A O 1
ATOM 1566 N N . LEU A 1 241 ? -10.098 11.478 -1.078 1.00 20.27 221 LEU A N 1
ATOM 1567 C CA . LEU A 1 241 ? -9.163 10.333 -1.208 1.00 20.40 221 LEU A CA 1
ATOM 1568 C C . LEU A 1 241 ? -7.950 10.561 -0.307 1.00 21.45 221 LEU A C 1
ATOM 1569 O O . LEU A 1 241 ? -7.611 9.652 0.481 1.00 20.71 221 LEU A O 1
ATOM 1574 N N . VAL A 1 242 ? -7.332 11.738 -0.416 1.00 21.64 222 VAL A N 1
ATOM 1575 C CA . VAL A 1 242 ? -6.119 12.084 0.371 1.00 21.86 222 VAL A CA 1
ATOM 1576 C C . VAL A 1 242 ? -6.495 12.071 1.859 1.00 23.27 222 VAL A C 1
ATOM 1577 O O . VAL A 1 242 ? -5.717 11.503 2.653 1.00 23.43 222 VAL A O 1
ATOM 1581 N N . HIS A 1 243 ? -7.659 12.624 2.218 1.00 23.59 223 HIS A N 1
ATOM 1582 C CA . HIS A 1 243 ? -8.133 12.678 3.626 1.00 25.45 223 HIS A CA 1
ATOM 1583 C C . HIS A 1 243 ? -8.246 11.254 4.184 1.00 25.69 223 HIS A C 1
ATOM 1584 O O . HIS A 1 243 ? -7.783 11.030 5.315 1.00 26.50 223 HIS A O 1
ATOM 1591 N N . LEU A 1 244 ? -8.860 10.335 3.432 1.00 24.52 224 LEU A N 1
ATOM 1592 C CA . LEU A 1 244 ? -9.002 8.922 3.867 1.00 24.60 224 LEU A CA 1
ATOM 1593 C C . LEU A 1 244 ? -7.607 8.321 4.088 1.00 24.38 224 LEU A C 1
ATOM 1594 O O . LEU A 1 244 ? -7.394 7.678 5.139 1.00 24.45 224 LEU A O 1
ATOM 1599 N N . GLY A 1 245 ? -6.689 8.537 3.144 1.00 23.61 225 GLY A N 1
ATOM 1600 C CA . GLY A 1 245 ? -5.294 8.085 3.267 1.00 23.41 225 GLY A CA 1
ATOM 1601 C C . GLY A 1 245 ? -4.643 8.631 4.522 1.00 23.75 225 GLY A C 1
ATOM 1602 O O . GLY A 1 245 ? -4.046 7.841 5.283 1.00 24.82 225 GLY A O 1
ATOM 1603 N N . LEU A 1 246 ? -4.755 9.942 4.739 1.00 23.65 226 LEU A N 1
ATOM 1604 C CA . LEU A 1 246 ? -4.161 10.638 5.907 1.00 26.12 226 LEU A CA 1
ATOM 1605 C C . LEU A 1 246 ? -4.759 10.055 7.191 1.00 27.51 226 LEU A C 1
ATOM 1606 O O . LEU A 1 246 ? -4.019 9.835 8.163 1.00 28.76 226 LEU A O 1
ATOM 1611 N N . THR A 1 247 ? -6.059 9.761 7.165 1.00 27.88 227 THR A N 1
ATOM 1612 C CA . THR A 1 247 ? -6.828 9.187 8.294 1.00 29.18 227 THR A CA 1
ATOM 1613 C C . THR A 1 247 ? -6.252 7.832 8.706 1.00 29.22 227 THR A C 1
ATOM 1614 O O . THR A 1 247 ? -6.367 7.488 9.889 1.00 32.02 227 THR A O 1
ATOM 1618 N N . ARG A 1 248 ? -5.701 7.079 7.756 1.00 27.68 228 ARG A N 1
ATOM 1619 C CA . ARG A 1 248 ? -5.183 5.712 7.990 1.00 28.57 228 ARG A CA 1
ATOM 1620 C C . ARG A 1 248 ? -3.655 5.719 8.079 1.00 28.65 228 ARG A C 1
ATOM 1621 O O . ARG A 1 248 ? -3.046 4.655 7.871 1.00 29.52 228 ARG A O 1
ATOM 1629 N N . GLY A 1 249 ? -3.053 6.869 8.381 1.00 28.33 229 GLY A N 1
ATOM 1630 C CA . GLY A 1 249 ? -1.641 6.940 8.804 1.00 28.45 229 GLY A CA 1
ATOM 1631 C C . GLY A 1 249 ? -0.654 7.308 7.699 1.00 27.56 229 GLY A C 1
ATOM 1632 O O . GLY A 1 249 ? 0.541 7.393 8.007 1.00 27.84 229 GLY A O 1
ATOM 1633 N N . ALA A 1 250 ? -1.101 7.454 6.447 1.00 25.98 230 ALA A N 1
ATOM 1634 C CA . ALA A 1 250 ? -0.334 8.081 5.337 1.00 25.51 230 ALA A CA 1
ATOM 1635 C C . ALA A 1 250 ? 1.163 7.777 5.401 1.00 25.18 230 ALA A C 1
ATOM 1636 O O . ALA A 1 250 ? 1.986 8.684 5.472 1.00 24.70 230 ALA A O 1
ATOM 1638 N N . PRO A 1 251 ? 1.560 6.494 5.304 1.00 24.39 231 PRO A N 1
ATOM 1639 C CA . PRO A 1 251 ? 2.965 6.100 5.437 1.00 25.32 231 PRO A CA 1
ATOM 1640 C C . PRO A 1 251 ? 3.845 6.607 4.284 1.00 24.33 231 PRO A C 1
ATOM 1641 O O . PRO A 1 251 ? 5.042 6.692 4.475 1.00 25.02 231 PRO A O 1
ATOM 1645 N N . ASP A 1 252 ? 3.230 6.936 3.143 1.00 24.04 232 ASP A N 1
ATOM 1646 C CA . ASP A 1 252 ? 3.919 7.406 1.914 1.00 23.52 232 ASP A CA 1
ATOM 1647 C C . ASP A 1 252 ? 3.346 8.763 1.490 1.00 23.23 232 ASP A C 1
ATOM 1648 O O . ASP A 1 252 ? 2.240 9.119 1.946 1.00 24.63 232 ASP A O 1
ATOM 1653 N N . ASN A 1 253 ? 4.084 9.497 0.652 1.00 23.02 233 ASN A N 1
ATOM 1654 C CA . ASN A 1 253 ? 3.536 10.637 -0.121 1.00 21.57 233 ASN A CA 1
ATOM 1655 C C . ASN A 1 253 ? 2.279 10.118 -0.818 1.00 20.12 233 ASN A C 1
ATOM 1656 O O . ASN A 1 253 ? 2.328 9.020 -1.393 1.00 19.10 233 ASN A O 1
ATOM 1661 N N . ILE A 1 254 ? 1.185 10.861 -0.746 1.00 19.33 234 ILE A N 1
ATOM 1662 C CA . ILE A 1 254 ? -0.114 10.414 -1.307 1.00 20.39 234 ILE A CA 1
ATOM 1663 C C . ILE A 1 254 ? -0.583 11.486 -2.280 1.00 19.82 234 ILE A C 1
ATOM 1664 O O . ILE A 1 254 ? -0.753 12.634 -1.851 1.00 21.62 234 ILE A O 1
ATOM 1669 N N . THR A 1 255 ? -0.747 11.107 -3.547 1.00 18.79 235 THR A N 1
ATOM 1670 C CA . THR A 1 255 ? -1.222 12.018 -4.609 1.00 19.48 235 THR A CA 1
ATOM 1671 C C . THR A 1 255 ? -2.412 11.374 -5.317 1.00 18.80 235 THR A C 1
ATOM 1672 O O . THR A 1 255 ? -2.361 10.157 -5.587 1.00 19.10 235 THR A O 1
ATOM 1676 N N . ALA A 1 256 ? -3.438 12.173 -5.592 1.00 18.44 236 ALA A N 1
ATOM 1677 C CA . ALA A 1 256 ? -4.635 11.746 -6.337 1.00 18.17 236 ALA A CA 1
ATOM 1678 C C . ALA A 1 256 ? -4.955 12.812 -7.380 1.00 17.41 236 ALA A C 1
ATOM 1679 O O . ALA A 1 256 ? -4.882 14.017 -7.068 1.00 18.61 236 ALA A O 1
ATOM 1681 N N . LEU A 1 257 ? -5.251 12.357 -8.590 1.00 17.02 237 LEU A N 1
ATOM 1682 C CA . LEU A 1 257 ? -5.678 13.222 -9.711 1.00 16.66 237 LEU A CA 1
ATOM 1683 C C . LEU A 1 257 ? -6.886 12.559 -10.364 1.00 16.72 237 LEU A C 1
ATOM 1684 O O . LEU A 1 257 ? -6.764 11.392 -10.803 1.00 16.07 237 LEU A O 1
ATOM 1689 N N . VAL A 1 258 ? -8.015 13.266 -10.385 1.00 16.77 238 VAL A N 1
ATOM 1690 C CA . VAL A 1 258 ? -9.295 12.728 -10.916 1.00 16.85 238 VAL A CA 1
ATOM 1691 C C . VAL A 1 258 ? -9.662 13.511 -12.172 1.00 17.25 238 VAL A C 1
ATOM 1692 O O . VAL A 1 258 ? -9.551 14.749 -12.168 1.00 18.56 238 VAL A O 1
ATOM 1696 N N . VAL A 1 259 ? -10.051 12.780 -13.209 1.00 16.61 239 VAL A N 1
ATOM 1697 C CA . VAL A 1 259 ? -10.525 13.343 -14.495 1.00 16.66 239 VAL A CA 1
ATOM 1698 C C . VAL A 1 259 ? -11.933 12.802 -14.736 1.00 17.11 239 VAL A C 1
ATOM 1699 O O . VAL A 1 259 ? -12.155 11.583 -14.564 1.00 16.44 239 VAL A O 1
ATOM 1703 N N . ARG A 1 260 ? -12.844 13.681 -15.139 1.00 16.65 240 ARG A N 1
ATOM 1704 C CA . ARG A 1 260 ? -14.234 13.302 -15.469 1.00 17.41 240 ARG A CA 1
ATOM 1705 C C . ARG A 1 260 ? -14.565 13.776 -16.883 1.00 17.56 240 ARG A C 1
ATOM 1706 O O . ARG A 1 260 ? -14.315 14.948 -17.185 1.00 16.23 240 ARG A O 1
ATOM 1714 N N . ALA A 1 261 ? -15.135 12.883 -17.695 1.00 18.51 241 ALA A N 1
ATOM 1715 C CA . ALA A 1 261 ? -15.552 13.160 -19.084 1.00 18.41 241 ALA A CA 1
ATOM 1716 C C . ALA A 1 261 ? -17.039 13.513 -19.119 1.00 18.67 241 ALA A C 1
ATOM 1717 O O . ALA A 1 261 ? -17.816 12.882 -18.373 1.00 18.68 241 ALA A O 1
ATOM 1719 N N . PHE A 1 262 ? -17.418 14.466 -19.978 1.00 19.31 242 PHE A N 1
ATOM 1720 C CA . PHE A 1 262 ? -18.828 14.891 -20.188 1.00 20.21 242 PHE A CA 1
ATOM 1721 C C . PHE A 1 262 ? -19.204 14.779 -21.666 1.00 20.75 242 PHE A C 1
ATOM 1722 O O . PHE A 1 262 ? -18.316 15.000 -22.468 1.00 20.06 242 PHE A O 1
ATOM 1730 N N . ASN B 1 24 ? -26.797 -7.758 -26.922 1.00 34.45 4 ASN B N 1
ATOM 1731 C CA . ASN B 1 24 ? -25.918 -6.572 -26.637 1.00 32.85 4 ASN B CA 1
ATOM 1732 C C . ASN B 1 24 ? -24.454 -7.027 -26.586 1.00 30.85 4 ASN B C 1
ATOM 1733 O O . ASN B 1 24 ? -23.590 -6.321 -27.129 1.00 31.05 4 ASN B O 1
ATOM 1738 N N . SER B 1 25 ? -24.177 -8.174 -25.969 1.00 29.85 5 SER B N 1
ATOM 1739 C CA . SER B 1 25 ? -22.806 -8.726 -25.881 1.00 28.46 5 SER B CA 1
ATOM 1740 C C . SER B 1 25 ? -22.432 -9.383 -27.207 1.00 27.26 5 SER B C 1
ATOM 1741 O O . SER B 1 25 ? -23.325 -9.890 -27.907 1.00 28.03 5 SER B O 1
ATOM 1744 N N . VAL B 1 26 ? -21.144 -9.372 -27.530 1.00 24.84 6 VAL B N 1
ATOM 1745 C CA . VAL B 1 26 ? -20.618 -9.959 -28.790 1.00 23.69 6 VAL B CA 1
ATOM 1746 C C . VAL B 1 26 ? -20.444 -11.458 -28.574 1.00 23.70 6 VAL B C 1
ATOM 1747 O O . VAL B 1 26 ? -19.762 -11.831 -27.604 1.00 24.41 6 VAL B O 1
ATOM 1751 N N . SER B 1 27 ? -21.031 -12.272 -29.454 1.00 24.21 7 SER B N 1
ATOM 1752 C CA . SER B 1 27 ? -21.016 -13.755 -29.357 1.00 25.18 7 SER B CA 1
ATOM 1753 C C . SER B 1 27 ? -19.875 -14.363 -30.182 1.00 24.86 7 SER B C 1
ATOM 1754 O O . SER B 1 27 ? -19.227 -15.293 -29.660 1.00 26.07 7 SER B O 1
ATOM 1757 N N . TYR B 1 28 ? -19.650 -13.886 -31.412 1.00 23.99 8 TYR B N 1
ATOM 1758 C CA . TYR B 1 28 ? -18.877 -14.620 -32.446 1.00 21.87 8 TYR B CA 1
ATOM 1759 C C . TYR B 1 28 ? -18.238 -13.638 -33.422 1.00 20.45 8 TYR B C 1
ATOM 1760 O O . TYR B 1 28 ? -18.813 -12.558 -33.685 1.00 22.18 8 TYR B O 1
ATOM 1769 N N . TYR B 1 29 ? -17.076 -14.018 -33.953 1.00 18.69 9 TYR B N 1
ATOM 1770 C CA . TYR B 1 29 ? -16.333 -13.243 -34.972 1.00 17.76 9 TYR B CA 1
ATOM 1771 C C . TYR B 1 29 ? -16.161 -14.113 -36.211 1.00 17.61 9 TYR B C 1
ATOM 1772 O O . TYR B 1 29 ? -15.579 -15.202 -36.079 1.00 18.32 9 TYR B O 1
ATOM 1781 N N . ARG B 1 30 ? -16.711 -13.667 -37.342 1.00 18.17 10 ARG B N 1
ATOM 1782 C CA . ARG B 1 30 ? -16.445 -14.241 -38.683 1.00 18.79 10 ARG B CA 1
ATOM 1783 C C . ARG B 1 30 ? -15.374 -13.395 -39.347 1.00 18.07 10 ARG B C 1
ATOM 1784 O O . ARG B 1 30 ? -15.406 -12.168 -39.180 1.00 17.42 10 ARG B O 1
ATOM 1792 N N . SER B 1 31 ? -14.496 -14.021 -40.116 1.00 17.11 11 SER B N 1
ATOM 1793 C CA . SER B 1 31 ? -13.415 -13.285 -40.799 1.00 16.28 11 SER B CA 1
ATOM 1794 C C . SER B 1 31 ? -13.024 -14.000 -42.084 1.00 16.35 11 SER B C 1
ATOM 1795 O O . SER B 1 31 ? -13.254 -15.214 -42.214 1.00 16.12 11 SER B O 1
ATOM 1798 N N . ALA B 1 32 ? -12.446 -13.236 -42.996 1.00 16.07 12 ALA B N 1
ATOM 1799 C CA . ALA B 1 32 ? -11.828 -13.747 -44.227 1.00 17.13 12 ALA B CA 1
ATOM 1800 C C . ALA B 1 32 ? -10.749 -12.761 -44.663 1.00 16.97 12 ALA B C 1
ATOM 1801 O O . ALA B 1 32 ? -10.857 -11.565 -44.356 1.00 16.84 12 ALA B O 1
ATOM 1803 N N . SER B 1 33 ? -9.745 -13.273 -45.358 1.00 17.80 13 SER B N 1
ATOM 1804 C CA . SER B 1 33 ? -8.646 -12.464 -45.924 1.00 17.21 13 SER B CA 1
ATOM 1805 C C . SER B 1 33 ? -8.411 -12.887 -47.362 1.00 16.27 13 SER B C 1
ATOM 1806 O O . SER B 1 33 ? -8.567 -14.073 -47.678 1.00 17.67 13 SER B O 1
ATOM 1809 N N . TYR B 1 34 ? -8.005 -11.932 -48.178 1.00 15.80 14 TYR B N 1
ATOM 1810 C CA . TYR B 1 34 ? -7.577 -12.203 -49.564 1.00 18.09 14 TYR B CA 1
ATOM 1811 C C . TYR B 1 34 ? -6.490 -11.212 -49.947 1.00 18.47 14 TYR B C 1
ATOM 1812 O O . TYR B 1 34 ? -6.634 -10.025 -49.650 1.00 17.48 14 TYR B O 1
ATOM 1821 N N . SER B 1 35 ? -5.436 -11.721 -50.577 1.00 19.03 15 SER B N 1
ATOM 1822 C CA . SER B 1 35 ? -4.294 -10.922 -51.077 1.00 19.04 15 SER B CA 1
ATOM 1823 C C . SER B 1 35 ? -4.109 -11.208 -52.562 1.00 20.09 15 SER B C 1
ATOM 1824 O O . SER B 1 35 ? -4.450 -12.317 -53.023 1.00 23.59 15 SER B O 1
ATOM 1827 N N . HIS B 1 36 ? -3.642 -10.214 -53.295 1.00 18.74 16 HIS B N 1
ATOM 1828 C CA . HIS B 1 36 ? -3.309 -10.381 -54.720 1.00 20.10 16 HIS B CA 1
ATOM 1829 C C . HIS B 1 36 ? -2.065 -9.560 -55.028 1.00 19.77 16 HIS B C 1
ATOM 1830 O O . HIS B 1 36 ? -1.958 -8.424 -54.522 1.00 18.35 16 HIS B O 1
ATOM 1837 N N . VAL B 1 37 ? -1.187 -10.108 -55.862 1.00 20.81 17 VAL B N 1
ATOM 1838 C CA . VAL B 1 37 ? 0.063 -9.415 -56.276 1.00 21.91 17 VAL B CA 1
ATOM 1839 C C . VAL B 1 37 ? -0.306 -8.073 -56.927 1.00 21.77 17 VAL B C 1
ATOM 1840 O O . VAL B 1 37 ? 0.500 -7.133 -56.847 1.00 21.82 17 VAL B O 1
ATOM 1844 N N . GLY B 1 38 ? -1.506 -7.982 -57.502 1.00 21.29 18 GLY B N 1
ATOM 1845 C CA . GLY B 1 38 ? -1.996 -6.807 -58.233 1.00 21.55 18 GLY B CA 1
ATOM 1846 C C . GLY B 1 38 ? -1.798 -6.995 -59.723 1.00 23.44 18 GLY B C 1
ATOM 1847 O O . GLY B 1 38 ? -1.610 -8.148 -60.176 1.00 23.29 18 GLY B O 1
ATOM 1848 N N . MET B 1 39 ? -1.837 -5.901 -60.477 1.00 24.03 19 MET B N 1
ATOM 1849 C CA . MET B 1 39 ? -1.792 -5.951 -61.957 1.00 26.16 19 MET B CA 1
ATOM 1850 C C . MET B 1 39 ? -0.425 -5.499 -62.484 1.00 26.76 19 MET B C 1
ATOM 1851 O O . MET B 1 39 ? -0.240 -5.584 -63.703 1.00 28.14 19 MET B O 1
ATOM 1856 N N . VAL B 1 40 ? 0.483 -5.039 -61.618 1.00 25.90 20 VAL B N 1
ATOM 1857 C CA . VAL B 1 40 ? 1.790 -4.458 -62.056 1.00 27.39 20 VAL B CA 1
ATOM 1858 C C . VAL B 1 40 ? 2.953 -5.246 -61.441 1.00 27.27 20 VAL B C 1
ATOM 1859 O O . VAL B 1 40 ? 3.801 -5.745 -62.196 1.00 29.57 20 VAL B O 1
ATOM 1863 N N . ARG B 1 41 ? 2.992 -5.368 -60.118 1.00 25.88 21 ARG B N 1
ATOM 1864 C CA . ARG B 1 41 ? 4.082 -6.088 -59.408 1.00 26.36 21 ARG B CA 1
ATOM 1865 C C . ARG B 1 41 ? 4.019 -7.579 -59.759 1.00 27.09 21 ARG B C 1
ATOM 1866 O O . ARG B 1 41 ? 2.928 -8.062 -60.128 1.00 28.33 21 ARG B O 1
ATOM 1874 N N . LYS B 1 42 ? 5.161 -8.264 -59.698 1.00 27.45 22 LYS B N 1
ATOM 1875 C CA . LYS B 1 42 ? 5.239 -9.733 -59.922 1.00 29.08 22 LYS B CA 1
ATOM 1876 C C . LYS B 1 42 ? 5.621 -10.450 -58.625 1.00 27.85 22 LYS B C 1
ATOM 1877 O O . LYS B 1 42 ? 5.634 -11.683 -58.634 1.00 29.29 22 LYS B O 1
ATOM 1883 N N . VAL B 1 43 ? 5.907 -9.703 -57.559 1.00 26.93 23 VAL B N 1
ATOM 1884 C CA . VAL B 1 43 ? 6.203 -10.276 -56.214 1.00 25.94 23 VAL B CA 1
ATOM 1885 C C . VAL B 1 43 ? 5.213 -9.680 -55.210 1.00 24.39 23 VAL B C 1
ATOM 1886 O O . VAL B 1 43 ? 5.071 -8.443 -55.185 1.00 24.21 23 VAL B O 1
ATOM 1890 N N . ASN B 1 44 ? 4.544 -10.538 -54.441 1.00 22.58 24 ASN B N 1
ATOM 1891 C CA . ASN B 1 44 ? 3.616 -10.112 -53.370 1.00 21.55 24 ASN B CA 1
ATOM 1892 C C . ASN B 1 44 ? 4.411 -10.012 -52.071 1.00 21.53 24 ASN B C 1
ATOM 1893 O O . ASN B 1 44 ? 4.785 -11.056 -51.521 1.00 22.30 24 ASN B O 1
ATOM 1898 N N . GLU B 1 45 ? 4.680 -8.788 -51.618 1.00 22.15 25 GLU B N 1
ATOM 1899 C CA . GLU B 1 45 ? 5.365 -8.538 -50.326 1.00 21.61 25 GLU B CA 1
ATOM 1900 C C . GLU B 1 45 ? 4.333 -8.300 -49.227 1.00 19.65 25 GLU B C 1
ATOM 1901 O O . GLU B 1 45 ? 4.739 -8.201 -48.054 1.00 17.20 25 GLU B O 1
ATOM 1907 N N . ASP B 1 46 ? 3.051 -8.213 -49.590 1.00 18.55 26 ASP B N 1
ATOM 1908 C CA . ASP B 1 46 ? 1.942 -8.185 -48.605 1.00 17.65 26 ASP B CA 1
ATOM 1909 C C . ASP B 1 46 ? 1.845 -9.557 -47.936 1.00 17.99 26 ASP B C 1
ATOM 1910 O O . ASP B 1 46 ? 2.094 -10.570 -48.595 1.00 18.54 26 ASP B O 1
ATOM 1915 N N . ALA B 1 47 ? 1.516 -9.568 -46.651 1.00 18.32 27 ALA B N 1
ATOM 1916 C CA . ALA B 1 47 ? 1.160 -10.794 -45.907 1.00 18.47 27 ALA B CA 1
ATOM 1917 C C . ALA B 1 47 ? -0.042 -10.498 -45.022 1.00 17.42 27 ALA B C 1
ATOM 1918 O O . ALA B 1 47 ? -0.331 -9.315 -44.746 1.00 18.31 27 ALA B O 1
ATOM 1920 N N . SER B 1 48 ? -0.743 -11.543 -44.609 1.00 17.09 28 SER B N 1
ATOM 1921 C CA . SER B 1 48 ? -1.897 -11.407 -43.696 1.00 17.01 28 SER B CA 1
ATOM 1922 C C . SER B 1 48 ? -1.963 -12.633 -42.794 1.00 16.54 28 SER B C 1
ATOM 1923 O O . SER B 1 48 ? -1.418 -13.690 -43.174 1.00 17.39 28 SER B O 1
ATOM 1926 N N . LEU B 1 49 ? -2.583 -12.459 -41.629 1.00 16.61 29 LEU B N 1
ATOM 1927 C CA . LEU B 1 49 ? -2.924 -13.562 -40.710 1.00 17.12 29 LEU B CA 1
ATOM 1928 C C . LEU B 1 49 ? -4.401 -13.439 -40.329 1.00 17.51 29 LEU B C 1
ATOM 1929 O O . LEU B 1 49 ? -4.804 -12.408 -39.739 1.00 17.00 29 LEU B O 1
ATOM 1934 N N . ASP B 1 50 ? -5.171 -14.476 -40.638 1.00 17.17 30 ASP B N 1
ATOM 1935 C CA . ASP B 1 50 ? -6.611 -14.558 -40.318 1.00 17.47 30 ASP B CA 1
ATOM 1936 C C . ASP B 1 50 ? -6.786 -15.644 -39.252 1.00 17.65 30 ASP B C 1
ATOM 1937 O O . ASP B 1 50 ? -7.022 -16.808 -39.619 1.00 18.48 30 ASP B O 1
ATOM 1942 N N . ALA B 1 51 ? -6.633 -15.276 -37.979 1.00 17.21 31 ALA B N 1
ATOM 1943 C CA . ALA B 1 51 ? -6.652 -16.226 -36.847 1.00 18.13 31 ALA B CA 1
ATOM 1944 C C . ALA B 1 51 ? -7.778 -15.855 -35.890 1.00 18.68 31 ALA B C 1
ATOM 1945 O O . ALA B 1 51 ? -7.528 -15.460 -34.750 1.00 16.98 31 ALA B O 1
ATOM 1947 N N . PRO B 1 52 ? -9.057 -16.011 -36.303 1.00 18.81 32 PRO B N 1
ATOM 1948 C CA . PRO B 1 52 ? -10.168 -15.749 -35.389 1.00 18.23 32 PRO B CA 1
ATOM 1949 C C . PRO B 1 52 ? -10.185 -16.735 -34.212 1.00 18.41 32 PRO B C 1
ATOM 1950 O O . PRO B 1 52 ? -10.787 -16.414 -33.217 1.00 16.70 32 PRO B O 1
ATOM 1954 N N . GLU B 1 53 ? -9.522 -17.888 -34.354 1.00 19.12 33 GLU B N 1
ATOM 1955 C CA . GLU B 1 53 ? -9.360 -18.887 -33.266 1.00 20.30 33 GLU B CA 1
ATOM 1956 C C . GLU B 1 53 ? -8.500 -18.305 -32.134 1.00 19.66 33 GLU B C 1
ATOM 1957 O O . GLU B 1 53 ? -8.540 -18.880 -31.032 1.00 19.99 33 GLU B O 1
ATOM 1963 N N . ALA B 1 54 ? -7.739 -17.235 -32.390 1.00 19.51 34 ALA B N 1
ATOM 1964 C CA . ALA B 1 54 ? -6.950 -16.497 -31.375 1.00 19.67 34 ALA B CA 1
ATOM 1965 C C . ALA B 1 54 ? -7.456 -15.054 -31.232 1.00 18.94 34 ALA B C 1
ATOM 1966 O O . ALA B 1 54 ? -6.805 -14.263 -30.527 1.00 18.41 34 ALA B O 1
ATOM 1968 N N . GLY B 1 55 ? -8.576 -14.720 -31.874 1.00 18.44 35 GLY B N 1
ATOM 1969 C CA . GLY B 1 55 ? -9.115 -13.349 -31.932 1.00 18.40 35 GLY B CA 1
ATOM 1970 C C . GLY B 1 55 ? -8.110 -12.369 -32.523 1.00 17.67 35 GLY B C 1
ATOM 1971 O O . GLY B 1 55 ? -8.005 -11.255 -32.006 1.00 16.99 35 GLY B O 1
ATOM 1972 N N . LEU B 1 56 ? -7.386 -12.775 -33.568 1.00 17.60 36 LEU B N 1
ATOM 1973 C CA . LEU B 1 56 ? -6.267 -11.987 -34.138 1.00 17.02 36 LEU B CA 1
ATOM 1974 C C . LEU B 1 56 ? -6.429 -11.882 -35.645 1.00 17.24 36 LEU B C 1
ATOM 1975 O O . LEU B 1 56 ? -6.665 -12.920 -36.290 1.00 18.46 36 LEU B O 1
ATOM 1980 N N . TRP B 1 57 ? -6.298 -10.662 -36.162 1.00 16.15 37 TRP B N 1
ATOM 1981 C CA . TRP B 1 57 ? -6.320 -10.378 -37.612 1.00 16.48 37 TRP B CA 1
ATOM 1982 C C . TRP B 1 57 ? -5.229 -9.362 -37.932 1.00 15.85 37 TRP B C 1
ATOM 1983 O O . TRP B 1 57 ? -5.153 -8.340 -37.258 1.00 14.98 37 TRP B O 1
ATOM 1994 N N . VAL B 1 58 ? -4.391 -9.686 -38.908 1.00 15.92 38 VAL B N 1
ATOM 1995 C CA . VAL B 1 58 ? -3.151 -8.924 -39.192 1.00 16.22 38 VAL B CA 1
ATOM 1996 C C . VAL B 1 58 ? -3.055 -8.725 -40.698 1.00 16.14 38 VAL B C 1
ATOM 1997 O O . VAL B 1 58 ? -3.320 -9.679 -41.438 1.00 16.45 38 VAL B O 1
ATOM 2001 N N . VAL B 1 59 ? -2.674 -7.519 -41.108 1.00 16.65 39 VAL B N 1
ATOM 2002 C CA . VAL B 1 59 ? -2.196 -7.241 -42.488 1.00 16.25 39 VAL B CA 1
ATOM 2003 C C . VAL B 1 59 ? -0.860 -6.507 -42.377 1.00 16.81 39 VAL B C 1
ATOM 2004 O O . VAL B 1 59 ? -0.767 -5.561 -41.573 1.00 17.02 39 VAL B O 1
ATOM 2008 N N . ALA B 1 60 ? 0.126 -6.928 -43.169 1.00 16.97 40 ALA B N 1
ATOM 2009 C CA . ALA B 1 60 ? 1.486 -6.354 -43.166 1.00 16.77 40 ALA B CA 1
ATOM 2010 C C . ALA B 1 60 ? 1.929 -6.100 -44.605 1.00 17.63 40 ALA B C 1
ATOM 2011 O O . ALA B 1 60 ? 1.956 -7.053 -45.403 1.00 19.88 40 ALA B O 1
ATOM 2013 N N . ASP B 1 61 ? 2.283 -4.857 -44.909 1.00 16.99 41 ASP B N 1
ATOM 2014 C CA . ASP B 1 61 ? 2.759 -4.446 -46.251 1.00 17.64 41 ASP B CA 1
ATOM 2015 C C . ASP B 1 61 ? 4.287 -4.408 -46.217 1.00 18.12 41 ASP B C 1
ATOM 2016 O O . ASP B 1 61 ? 4.846 -3.461 -45.659 1.00 17.82 41 ASP B O 1
ATOM 2021 N N . GLY B 1 62 ? 4.928 -5.423 -46.788 1.00 18.29 42 GLY B N 1
ATOM 2022 C CA . GLY B 1 62 ? 6.393 -5.515 -46.857 1.00 19.04 42 GLY B CA 1
ATOM 2023 C C . GLY B 1 62 ? 6.943 -4.579 -47.913 1.00 20.26 42 GLY B C 1
ATOM 2024 O O . GLY B 1 62 ? 6.247 -4.320 -48.918 1.00 21.12 42 GLY B O 1
ATOM 2025 N N . MET B 1 63 ? 8.148 -4.062 -47.683 1.00 21.58 43 MET B N 1
ATOM 2026 C CA . MET B 1 63 ? 8.861 -3.203 -48.660 1.00 22.11 43 MET B CA 1
ATOM 2027 C C . MET B 1 63 ? 10.304 -3.687 -48.774 1.00 22.83 43 MET B C 1
ATOM 2028 O O . MET B 1 63 ? 10.878 -4.104 -47.728 1.00 22.68 43 MET B O 1
ATOM 2033 N N . GLY B 1 64 ? 10.859 -3.628 -49.989 1.00 23.35 44 GLY B N 1
ATOM 2034 C CA . GLY B 1 64 ? 12.277 -3.944 -50.233 1.00 25.25 44 GLY B CA 1
ATOM 2035 C C . GLY B 1 64 ? 12.487 -5.003 -51.299 1.00 26.74 44 GLY B C 1
ATOM 2036 O O . GLY B 1 64 ? 13.656 -5.329 -51.564 1.00 28.80 44 GLY B O 1
ATOM 2037 N N . GLY B 1 65 ? 11.417 -5.493 -51.925 1.00 26.23 45 GLY B N 1
ATOM 2038 C CA . GLY B 1 65 ? 11.487 -6.539 -52.960 1.00 27.53 45 GLY B CA 1
ATOM 2039 C C . GLY B 1 65 ? 11.578 -7.930 -52.355 1.00 28.36 45 GLY B C 1
ATOM 2040 O O . GLY B 1 65 ? 11.525 -8.066 -51.110 1.00 28.26 45 GLY B O 1
ATOM 2041 N N . HIS B 1 66 ? 11.693 -8.950 -53.209 1.00 29.88 46 HIS B N 1
ATOM 2042 C CA . HIS B 1 66 ? 11.723 -10.372 -52.788 1.00 29.52 46 HIS B CA 1
ATOM 2043 C C . HIS B 1 66 ? 12.935 -10.635 -51.883 1.00 29.91 46 HIS B C 1
ATOM 2044 O O . HIS B 1 66 ? 14.023 -10.085 -52.149 1.00 31.82 46 HIS B O 1
ATOM 2051 N N . ALA B 1 67 ? 12.743 -11.466 -50.854 1.00 28.71 47 ALA B N 1
ATOM 2052 C CA . ALA B 1 67 ? 13.742 -11.851 -49.828 1.00 28.96 47 ALA B CA 1
ATOM 2053 C C . ALA B 1 67 ? 13.987 -10.700 -48.847 1.00 28.01 47 ALA B C 1
ATOM 2054 O O . ALA B 1 67 ? 14.885 -10.847 -47.989 1.00 28.90 47 ALA B O 1
ATOM 2056 N N . ALA B 1 68 ? 13.257 -9.588 -48.966 1.00 25.95 48 ALA B N 1
ATOM 2057 C CA . ALA B 1 68 ? 13.397 -8.428 -48.059 1.00 25.34 48 ALA B CA 1
ATOM 2058 C C . ALA B 1 68 ? 12.030 -8.076 -47.472 1.00 24.49 48 ALA B C 1
ATOM 2059 O O . ALA B 1 68 ? 11.810 -8.372 -46.282 1.00 25.26 48 ALA B O 1
ATOM 2061 N N . GLY B 1 69 ? 11.141 -7.496 -48.281 1.00 23.37 49 GLY B N 1
ATOM 2062 C CA . GLY B 1 69 ? 9.813 -7.075 -47.811 1.00 22.40 49 GLY B CA 1
ATOM 2063 C C . GLY B 1 69 ? 8.981 -8.266 -47.366 1.00 21.68 49 GLY B C 1
ATOM 2064 O O . GLY B 1 69 ? 8.433 -8.226 -46.248 1.00 21.05 49 GLY B O 1
ATOM 2065 N N . ASP B 1 70 ? 8.901 -9.301 -48.206 1.00 21.79 50 ASP B N 1
ATOM 2066 C CA . ASP B 1 70 ? 8.081 -10.502 -47.911 1.00 22.65 50 ASP B CA 1
ATOM 2067 C C . ASP B 1 70 ? 8.696 -11.255 -46.732 1.00 22.66 50 ASP B C 1
ATOM 2068 O O . ASP B 1 70 ? 7.934 -11.807 -45.926 1.00 22.48 50 ASP B O 1
ATOM 2073 N N . PHE B 1 71 ? 10.025 -11.262 -46.626 1.00 23.56 51 PHE B N 1
ATOM 2074 C CA . PHE B 1 71 ? 10.741 -11.827 -45.460 1.00 24.47 51 PHE B CA 1
ATOM 2075 C C . PHE B 1 71 ? 10.192 -11.203 -44.174 1.00 23.13 51 PHE B C 1
ATOM 2076 O O . PHE B 1 71 ? 9.815 -11.951 -43.247 1.00 23.58 51 PHE B O 1
ATOM 2084 N N . VAL B 1 72 ? 10.126 -9.872 -44.122 1.00 21.72 52 VAL B N 1
ATOM 2085 C CA . VAL B 1 72 ? 9.698 -9.139 -42.898 1.00 21.40 52 VAL B CA 1
ATOM 2086 C C . VAL B 1 72 ? 8.205 -9.388 -42.656 1.00 20.16 52 VAL B C 1
ATOM 2087 O O . VAL B 1 72 ? 7.832 -9.671 -41.514 1.00 21.11 52 VAL B O 1
ATOM 2091 N N . SER B 1 73 ? 7.372 -9.280 -43.690 1.00 19.70 53 SER B N 1
ATOM 2092 C CA . SER B 1 73 ? 5.899 -9.388 -43.538 1.00 19.07 53 SER B CA 1
ATOM 2093 C C . SER B 1 73 ? 5.532 -10.810 -43.105 1.00 19.78 53 SER B C 1
ATOM 2094 O O . SER B 1 73 ? 4.659 -10.944 -42.230 1.00 19.73 53 SER B O 1
ATOM 2097 N N . SER B 1 74 ? 6.189 -11.830 -43.666 1.00 20.25 54 SER B N 1
ATOM 2098 C CA . SER B 1 74 ? 5.912 -13.246 -43.326 1.00 20.55 54 SER B CA 1
ATOM 2099 C C . SER B 1 74 ? 6.411 -13.524 -41.908 1.00 20.59 54 SER B C 1
ATOM 2100 O O . SER B 1 74 ? 5.697 -14.226 -41.175 1.00 20.12 54 SER B O 1
ATOM 2103 N N . LEU B 1 75 ? 7.577 -12.983 -41.534 1.00 20.66 55 LEU B N 1
ATOM 2104 C CA . LEU B 1 75 ? 8.116 -13.129 -40.160 1.00 21.13 55 LEU B CA 1
ATOM 2105 C C . LEU B 1 75 ? 7.142 -12.494 -39.161 1.00 20.16 55 LEU B C 1
ATOM 2106 O O . LEU B 1 75 ? 6.955 -13.046 -38.067 1.00 19.85 55 LEU B O 1
ATOM 2111 N N . ILE B 1 76 ? 6.549 -11.358 -39.517 1.00 19.69 56 ILE B N 1
ATOM 2112 C CA . ILE B 1 76 ? 5.504 -10.705 -38.681 1.00 19.13 56 ILE B CA 1
ATOM 2113 C C . ILE B 1 76 ? 4.363 -11.703 -38.449 1.00 19.37 56 ILE B C 1
ATOM 2114 O O . ILE B 1 76 ? 4.026 -11.962 -37.277 1.00 19.41 56 ILE B O 1
ATOM 2119 N N . VAL B 1 77 ? 3.779 -12.233 -39.522 1.00 18.66 57 VAL B N 1
ATOM 2120 C CA . VAL B 1 77 ? 2.535 -13.045 -39.420 1.00 18.40 57 VAL B CA 1
ATOM 2121 C C . VAL B 1 77 ? 2.856 -14.344 -38.669 1.00 19.12 57 VAL B C 1
ATOM 2122 O O . VAL B 1 77 ? 2.042 -14.763 -37.831 1.00 18.73 57 VAL B O 1
ATOM 2126 N N . ASP B 1 78 ? 4.018 -14.942 -38.919 1.00 20.18 58 ASP B N 1
ATOM 2127 C CA . ASP B 1 78 ? 4.420 -16.217 -38.273 1.00 21.26 58 ASP B CA 1
ATOM 2128 C C . ASP B 1 78 ? 4.713 -16.006 -36.784 1.00 20.88 58 ASP B C 1
ATOM 2129 O O . ASP B 1 78 ? 4.350 -16.888 -35.978 1.00 23.09 58 ASP B O 1
ATOM 2134 N N . THR B 1 79 ? 5.401 -14.922 -36.432 1.00 19.56 59 THR B N 1
ATOM 2135 C CA . THR B 1 79 ? 5.714 -14.607 -35.016 1.00 21.33 59 THR B CA 1
ATOM 2136 C C . THR B 1 79 ? 4.410 -14.309 -34.266 1.00 20.74 59 THR B C 1
ATOM 2137 O O . THR B 1 79 ? 4.268 -14.755 -33.117 1.00 21.86 59 THR B O 1
ATOM 2141 N N . LEU B 1 80 ? 3.482 -13.580 -34.884 1.00 20.31 60 LEU B N 1
ATOM 2142 C CA . LEU B 1 80 ? 2.203 -13.217 -34.226 1.00 19.94 60 LEU B CA 1
ATOM 2143 C C . LEU B 1 80 ? 1.335 -14.469 -34.075 1.00 19.38 60 LEU B C 1
ATOM 2144 O O . LEU B 1 80 ? 0.691 -14.616 -33.019 1.00 19.43 60 LEU B O 1
ATOM 2149 N N . ARG B 1 81 ? 1.373 -15.370 -35.056 1.00 19.05 61 ARG B N 1
ATOM 2150 C CA . ARG B 1 81 ? 0.564 -16.608 -34.997 1.00 20.75 61 ARG B CA 1
ATOM 2151 C C . ARG B 1 81 ? 1.005 -17.467 -33.801 1.00 21.14 61 ARG B C 1
ATOM 2152 O O . ARG B 1 81 ? 0.139 -18.077 -33.171 1.00 20.77 61 ARG B O 1
ATOM 2160 N N . ARG B 1 82 ? 2.300 -17.509 -33.492 1.00 21.33 62 ARG B N 1
ATOM 2161 C CA . ARG B 1 82 ? 2.859 -18.406 -32.450 1.00 22.64 62 ARG B CA 1
ATOM 2162 C C . ARG B 1 82 ? 2.489 -17.908 -31.050 1.00 22.69 62 ARG B C 1
ATOM 2163 O O . ARG B 1 82 ? 2.571 -18.714 -30.106 1.00 23.32 62 ARG B O 1
ATOM 2171 N N . ILE B 1 83 ? 2.104 -16.641 -30.890 1.00 22.30 63 ILE B N 1
ATOM 2172 C CA . ILE B 1 83 ? 1.773 -16.103 -29.537 1.00 22.66 63 ILE B CA 1
ATOM 2173 C C . ILE B 1 83 ? 0.507 -16.784 -29.027 1.00 23.19 63 ILE B C 1
ATOM 2174 O O . ILE B 1 83 ? -0.517 -16.803 -29.705 1.00 22.36 63 ILE B O 1
ATOM 2179 N N . PRO B 1 84 ? 0.532 -17.383 -27.818 1.00 24.90 64 PRO B N 1
ATOM 2180 C CA . PRO B 1 84 ? -0.666 -18.021 -27.271 1.00 25.53 64 PRO B CA 1
ATOM 2181 C C . PRO B 1 84 ? -1.776 -17.006 -26.959 1.00 24.62 64 PRO B C 1
ATOM 2182 O O . PRO B 1 84 ? -1.505 -15.942 -26.442 1.00 24.11 64 PRO B O 1
ATOM 2186 N N . ALA B 1 85 ? -3.014 -17.380 -27.283 1.00 25.05 65 ALA B N 1
ATOM 2187 C CA . ALA B 1 85 ? -4.199 -16.507 -27.173 1.00 23.55 65 ALA B CA 1
ATOM 2188 C C . ALA B 1 85 ? -4.609 -16.406 -25.706 1.00 24.45 65 ALA B C 1
ATOM 2189 O O . ALA B 1 85 ? -5.504 -17.171 -25.281 1.00 25.12 65 ALA B O 1
ATOM 2191 N N . ALA B 1 86 ? -3.972 -15.494 -24.967 1.00 24.89 66 ALA B N 1
ATOM 2192 C CA . ALA B 1 86 ? -4.308 -15.186 -23.558 1.00 25.21 66 ALA B CA 1
ATOM 2193 C C . ALA B 1 86 ? -5.740 -14.652 -23.505 1.00 24.47 66 ALA B C 1
ATOM 2194 O O . ALA B 1 86 ? -6.134 -13.917 -24.421 1.00 25.26 66 ALA B O 1
ATOM 2196 N N . SER B 1 87 ? -6.494 -15.031 -22.475 1.00 25.93 67 SER B N 1
ATOM 2197 C CA . SER B 1 87 ? -7.928 -14.675 -22.314 1.00 26.18 67 SER B CA 1
ATOM 2198 C C . SER B 1 87 ? -8.074 -13.167 -22.098 1.00 25.61 67 SER B C 1
ATOM 2199 O O . SER B 1 87 ? -9.045 -12.600 -22.616 1.00 25.26 67 SER B O 1
ATOM 2202 N N . SER B 1 88 ? -7.137 -12.549 -21.365 1.00 26.68 68 SER B N 1
ATOM 2203 C CA . SER B 1 88 ? -7.116 -11.088 -21.090 1.00 25.21 68 SER B CA 1
ATOM 2204 C C . SER B 1 88 ? -6.598 -10.350 -22.322 1.00 22.60 68 SER B C 1
ATOM 2205 O O . SER B 1 88 ? -5.445 -10.584 -22.714 1.00 21.47 68 SER B O 1
ATOM 2208 N N . LEU B 1 89 ? -7.421 -9.468 -22.886 1.00 22.26 69 LEU B N 1
ATOM 2209 C CA . LEU B 1 89 ? -7.067 -8.696 -24.096 1.00 21.20 69 LEU B CA 1
ATOM 2210 C C . LEU B 1 89 ? -5.831 -7.836 -23.837 1.00 21.35 69 LEU B C 1
ATOM 2211 O O . LEU B 1 89 ? -4.907 -7.866 -24.644 1.00 19.86 69 LEU B O 1
ATOM 2216 N N . PRO B 1 90 ? -5.737 -7.037 -22.748 1.00 22.75 70 PRO B N 1
ATOM 2217 C CA . PRO B 1 90 ? -4.546 -6.208 -22.557 1.00 22.96 70 PRO B CA 1
ATOM 2218 C C . PRO B 1 90 ? -3.252 -7.022 -22.465 1.00 22.63 70 PRO B C 1
ATOM 2219 O O . PRO B 1 90 ? -2.263 -6.562 -22.995 1.00 22.66 70 PRO B O 1
ATOM 2223 N N . ALA B 1 91 ? -3.273 -8.180 -21.800 1.00 23.41 71 ALA B N 1
ATOM 2224 C CA . ALA B 1 91 ? -2.077 -9.044 -21.671 1.00 23.81 71 ALA B CA 1
ATOM 2225 C C . ALA B 1 91 ? -1.712 -9.597 -23.045 1.00 22.01 71 ALA B C 1
ATOM 2226 O O . ALA B 1 91 ? -0.519 -9.584 -23.375 1.00 21.82 71 ALA B O 1
ATOM 2228 N N . TYR B 1 92 ? -2.709 -10.057 -23.806 1.00 21.32 72 TYR B N 1
ATOM 2229 C CA . TYR B 1 92 ? -2.515 -10.575 -25.179 1.00 20.59 72 TYR B CA 1
ATOM 2230 C C . TYR B 1 92 ? -1.850 -9.479 -26.014 1.00 19.97 72 TYR B C 1
ATOM 2231 O O . TYR B 1 92 ? -0.838 -9.749 -26.683 1.00 18.80 72 TYR B O 1
ATOM 2240 N N . VAL B 1 93 ? -2.388 -8.260 -25.947 1.00 20.16 73 VAL B N 1
ATOM 2241 C CA . VAL B 1 93 ? -1.887 -7.126 -26.770 1.00 20.28 73 VAL B CA 1
ATOM 2242 C C . VAL B 1 93 ? -0.447 -6.795 -26.360 1.00 20.70 73 VAL B C 1
ATOM 2243 O O . VAL B 1 93 ? 0.368 -6.536 -27.256 1.00 21.20 73 VAL B O 1
ATOM 2247 N N . GLY B 1 94 ? -0.138 -6.815 -25.064 1.00 21.47 74 GLY B N 1
ATOM 2248 C CA . GLY B 1 94 ? 1.243 -6.681 -24.559 1.00 22.48 74 GLY B CA 1
ATOM 2249 C C . GLY B 1 94 ? 2.172 -7.734 -25.150 1.00 22.15 74 GLY B C 1
ATOM 2250 O O . GLY B 1 94 ? 3.301 -7.388 -25.532 1.00 20.86 74 GLY B O 1
ATOM 2251 N N . ALA B 1 95 ? 1.716 -8.984 -25.239 1.00 23.16 75 ALA B N 1
ATOM 2252 C CA . ALA B 1 95 ? 2.494 -10.102 -25.824 1.00 23.00 75 ALA B CA 1
ATOM 2253 C C . ALA B 1 95 ? 2.697 -9.859 -27.322 1.00 21.51 75 ALA B C 1
ATOM 2254 O O . ALA B 1 95 ? 3.786 -10.169 -27.824 1.00 23.05 75 ALA B O 1
ATOM 2256 N N . LEU B 1 96 ? 1.686 -9.334 -28.015 1.00 20.09 76 LEU B N 1
ATOM 2257 C CA . LEU B 1 96 ? 1.793 -9.010 -29.461 1.00 19.45 76 LEU B CA 1
ATOM 2258 C C . LEU B 1 96 ? 2.858 -7.927 -29.647 1.00 18.98 76 LEU B C 1
ATOM 2259 O O . LEU B 1 96 ? 3.689 -8.071 -30.553 1.00 18.31 76 LEU B O 1
ATOM 2264 N N . ARG B 1 97 ? 2.828 -6.881 -28.820 1.00 18.66 77 ARG B N 1
ATOM 2265 C CA . ARG B 1 97 ? 3.844 -5.796 -28.830 1.00 20.25 77 ARG B CA 1
ATOM 2266 C C . ARG B 1 97 ? 5.248 -6.387 -28.675 1.00 21.00 77 ARG B C 1
ATOM 2267 O O . ARG B 1 97 ? 6.134 -5.979 -29.433 1.00 21.29 77 ARG B O 1
ATOM 2275 N N . THR B 1 98 ? 5.442 -7.315 -27.742 1.00 21.53 78 THR B N 1
ATOM 2276 C CA . THR B 1 98 ? 6.771 -7.920 -27.461 1.00 22.17 78 THR B CA 1
ATOM 2277 C C . THR B 1 98 ? 7.213 -8.742 -28.675 1.00 21.82 78 THR B C 1
ATOM 2278 O O . THR B 1 98 ? 8.393 -8.653 -29.053 1.00 21.89 78 THR B O 1
ATOM 2282 N N . GLY B 1 99 ? 6.298 -9.518 -29.255 1.00 20.97 79 GLY B N 1
ATOM 2283 C CA . GLY B 1 99 ? 6.572 -10.299 -30.473 1.00 21.22 79 GLY B CA 1
ATOM 2284 C C . GLY B 1 99 ? 7.011 -9.398 -31.615 1.00 20.88 79 GLY B C 1
ATOM 2285 O O . GLY B 1 99 ? 7.948 -9.762 -32.344 1.00 21.71 79 GLY B O 1
ATOM 2286 N N . LEU B 1 100 ? 6.367 -8.246 -31.763 1.00 20.78 80 LEU B N 1
ATOM 2287 C CA . LEU B 1 100 ? 6.699 -7.269 -32.826 1.00 20.26 80 LEU B CA 1
ATOM 2288 C C . LEU B 1 100 ? 8.056 -6.615 -32.531 1.00 21.37 80 LEU B C 1
ATOM 2289 O O . LEU B 1 100 ? 8.834 -6.412 -33.484 1.00 19.61 80 LEU B O 1
ATOM 2294 N N . ALA B 1 101 ? 8.365 -6.321 -31.266 1.00 22.48 81 ALA B N 1
ATOM 2295 C CA . ALA B 1 101 ? 9.694 -5.798 -30.866 1.00 23.31 81 ALA B CA 1
ATOM 2296 C C . ALA B 1 101 ? 10.772 -6.805 -31.279 1.00 23.09 81 ALA B C 1
ATOM 2297 O O . ALA B 1 101 ? 11.784 -6.379 -31.852 1.00 23.03 81 ALA B O 1
ATOM 2299 N N . GLN B 1 102 ? 10.548 -8.096 -31.037 1.00 22.87 82 GLN B N 1
ATOM 2300 C CA . GLN B 1 102 ? 11.535 -9.149 -31.370 1.00 24.72 82 GLN B CA 1
ATOM 2301 C C . GLN B 1 102 ? 11.682 -9.251 -32.889 1.00 23.58 82 GLN B C 1
ATOM 2302 O O . GLN B 1 102 ? 12.809 -9.430 -33.363 1.00 23.81 82 GLN B O 1
ATOM 2308 N N . VAL B 1 103 ? 10.585 -9.140 -33.630 1.00 22.29 83 VAL B N 1
ATOM 2309 C CA . VAL B 1 103 ? 10.632 -9.132 -35.117 1.00 21.78 83 VAL B CA 1
ATOM 2310 C C . VAL B 1 103 ? 11.441 -7.919 -35.575 1.00 22.01 83 VAL B C 1
ATOM 2311 O O . VAL B 1 103 ? 12.294 -8.070 -36.462 1.00 22.20 83 VAL B O 1
ATOM 2315 N N . ASN B 1 104 ? 11.176 -6.755 -34.991 1.00 22.06 84 ASN B N 1
ATOM 2316 C CA . ASN B 1 104 ? 11.858 -5.484 -35.342 1.00 22.28 84 ASN B CA 1
ATOM 2317 C C . ASN B 1 104 ? 13.363 -5.656 -35.148 1.00 23.74 84 ASN B C 1
ATOM 2318 O O . ASN B 1 104 ? 14.123 -5.261 -36.048 1.00 23.32 84 ASN B O 1
ATOM 2323 N N . GLU B 1 105 ? 13.770 -6.231 -34.015 1.00 24.85 85 GLU B N 1
ATOM 2324 C CA . GLU B 1 105 ? 15.200 -6.415 -33.659 1.00 26.91 85 GLU B CA 1
ATOM 2325 C C . GLU B 1 105 ? 15.863 -7.384 -34.642 1.00 26.97 85 GLU B C 1
ATOM 2326 O O . GLU B 1 105 ? 16.987 -7.072 -35.113 1.00 26.92 85 GLU B O 1
ATOM 2332 N N . ARG B 1 106 ? 15.212 -8.516 -34.930 1.00 25.70 86 ARG B N 1
ATOM 2333 C CA . ARG B 1 106 ? 15.734 -9.539 -35.872 1.00 26.47 86 ARG B CA 1
ATOM 2334 C C . ARG B 1 106 ? 15.928 -8.907 -37.252 1.00 26.33 86 ARG B C 1
ATOM 2335 O O . ARG B 1 106 ? 16.998 -9.131 -37.858 1.00 27.43 86 ARG B O 1
ATOM 2343 N N . VAL B 1 107 ? 14.936 -8.150 -37.723 1.00 24.80 87 VAL B N 1
ATOM 2344 C CA . VAL B 1 107 ? 14.953 -7.531 -39.076 1.00 24.64 87 VAL B CA 1
ATOM 2345 C C . VAL B 1 107 ? 16.063 -6.482 -39.110 1.00 25.89 87 VAL B C 1
ATOM 2346 O O . VAL B 1 107 ? 16.804 -6.448 -40.100 1.00 26.11 87 VAL B O 1
ATOM 2350 N N . ARG B 1 108 ? 16.189 -5.680 -38.056 1.00 26.04 88 ARG B N 1
ATOM 2351 C CA . ARG B 1 108 ? 17.245 -4.642 -37.948 1.00 26.96 88 ARG B CA 1
ATOM 2352 C C . ARG B 1 108 ? 18.617 -5.306 -38.082 1.00 27.93 88 ARG B C 1
ATOM 2353 O O . ARG B 1 108 ? 19.442 -4.844 -38.899 1.00 27.63 88 ARG B O 1
ATOM 2361 N N . GLN B 1 109 ? 18.845 -6.359 -37.301 1.00 28.48 89 GLN B N 1
ATOM 2362 C CA . GLN B 1 109 ? 20.112 -7.126 -37.304 1.00 30.24 89 GLN B CA 1
ATOM 2363 C C . GLN B 1 109 ? 20.384 -7.663 -38.712 1.00 29.52 89 GLN B C 1
ATOM 2364 O O . GLN B 1 109 ? 21.503 -7.470 -39.205 1.00 30.48 89 GLN B O 1
ATOM 2370 N N . GLU B 1 110 ? 19.394 -8.294 -39.345 1.00 27.75 90 GLU B N 1
ATOM 2371 C CA . GLU B 1 110 ? 19.562 -8.957 -40.665 1.00 28.87 90 GLU B CA 1
ATOM 2372 C C . GLU B 1 110 ? 19.821 -7.901 -41.743 1.00 28.60 90 GLU B C 1
ATOM 2373 O O . GLU B 1 110 ? 20.700 -8.131 -42.589 1.00 29.35 90 GLU B O 1
ATOM 2379 N N . ALA B 1 111 ? 19.097 -6.781 -41.719 1.00 27.67 91 ALA B N 1
ATOM 2380 C CA . ALA B 1 111 ? 19.247 -5.698 -42.717 1.00 27.95 91 ALA B CA 1
ATOM 2381 C C . ALA B 1 111 ? 20.650 -5.090 -42.589 1.00 29.31 91 ALA B C 1
ATOM 2382 O O . ALA B 1 111 ? 21.321 -4.894 -43.627 1.00 28.12 91 ALA B O 1
ATOM 2384 N N . GLY B 1 112 ? 21.092 -4.834 -41.355 1.00 29.76 92 GLY B N 1
ATOM 2385 C CA . GLY B 1 112 ? 22.461 -4.365 -41.072 1.00 31.60 92 GLY B CA 1
ATOM 2386 C C . GLY B 1 112 ? 23.494 -5.325 -41.641 1.00 31.86 92 GLY B C 1
ATOM 2387 O O . GLY B 1 112 ? 24.405 -4.868 -42.343 1.00 32.25 92 GLY B O 1
ATOM 2388 N N . LEU B 1 113 ? 23.317 -6.620 -41.386 1.00 31.99 93 LEU B N 1
ATOM 2389 C CA . LEU B 1 113 ? 24.228 -7.690 -41.857 1.00 33.55 93 LEU B CA 1
ATOM 2390 C C . LEU B 1 113 ? 24.330 -7.656 -43.382 1.00 33.55 93 LEU B C 1
ATOM 2391 O O . LEU B 1 113 ? 25.458 -7.650 -43.900 1.00 33.88 93 LEU B O 1
ATOM 2396 N N . ARG B 1 114 ? 23.197 -7.659 -44.081 1.00 32.55 94 ARG B N 1
ATOM 2397 C CA . ARG B 1 114 ? 23.178 -7.745 -45.564 1.00 33.92 94 ARG B CA 1
ATOM 2398 C C . ARG B 1 114 ? 23.672 -6.423 -46.166 1.00 34.33 94 ARG B C 1
ATOM 2399 O O . ARG B 1 114 ? 24.175 -6.452 -47.302 1.00 33.58 94 ARG B O 1
ATOM 2407 N N . GLY B 1 115 ? 23.534 -5.310 -45.441 1.00 34.09 95 GLY B N 1
ATOM 2408 C CA . GLY B 1 115 ? 23.884 -3.973 -45.950 1.00 35.01 95 GLY B CA 1
ATOM 2409 C C . GLY B 1 115 ? 22.844 -3.437 -46.916 1.00 34.17 95 GLY B C 1
ATOM 2410 O O . GLY B 1 115 ? 23.185 -2.554 -47.713 1.00 36.01 95 GLY B O 1
ATOM 2411 N N . VAL B 1 116 ? 21.614 -3.950 -46.861 1.00 32.83 96 VAL B N 1
ATOM 2412 C CA . VAL B 1 116 ? 20.511 -3.509 -47.758 1.00 32.81 96 VAL B CA 1
ATOM 2413 C C . VAL B 1 116 ? 19.973 -2.177 -47.236 1.00 31.84 96 VAL B C 1
ATOM 2414 O O . VAL B 1 116 ? 20.039 -1.941 -46.013 1.00 32.77 96 VAL B O 1
ATOM 2418 N N . SER B 1 117 ? 19.441 -1.349 -48.130 1.00 31.67 97 SER B N 1
ATOM 2419 C CA . SER B 1 117 ? 18.882 -0.018 -47.788 1.00 31.88 97 SER B CA 1
ATOM 2420 C C . SER B 1 117 ? 17.445 -0.159 -47.289 1.00 29.73 97 SER B C 1
ATOM 2421 O O . SER B 1 117 ? 17.088 0.537 -46.330 1.00 30.64 97 SER B O 1
ATOM 2424 N N . VAL B 1 118 ? 16.656 -1.038 -47.907 1.00 27.79 98 VAL B N 1
ATOM 2425 C CA . VAL B 1 118 ? 15.209 -1.198 -47.590 1.00 26.80 98 VAL B CA 1
ATOM 2426 C C . VAL B 1 118 ? 14.960 -2.639 -47.151 1.00 25.27 98 VAL B C 1
ATOM 2427 O O . VAL B 1 118 ? 15.184 -3.563 -47.944 1.00 24.41 98 VAL B O 1
ATOM 2431 N N . MET B 1 119 ? 14.483 -2.809 -45.925 1.00 25.36 99 MET B N 1
ATOM 2432 C CA . MET B 1 119 ? 13.988 -4.114 -45.436 1.00 24.90 99 MET B CA 1
ATOM 2433 C C . MET B 1 119 ? 13.054 -3.856 -44.262 1.00 23.57 99 MET B C 1
ATOM 2434 O O . MET B 1 119 ? 13.537 -3.601 -43.148 1.00 23.52 99 MET B O 1
ATOM 2439 N N . GLY B 1 120 ? 11.752 -3.888 -44.527 1.00 22.64 100 GLY B N 1
ATOM 2440 C CA . GLY B 1 120 ? 10.759 -3.637 -43.481 1.00 21.69 100 GLY B CA 1
ATOM 2441 C C . GLY B 1 120 ? 9.376 -4.035 -43.924 1.00 20.53 100 GLY B C 1
ATOM 2442 O O . GLY B 1 120 ? 9.207 -4.594 -45.025 1.00 20.14 100 GLY B O 1
ATOM 2443 N N . SER B 1 121 ? 8.403 -3.738 -43.074 1.00 18.94 101 SER B N 1
ATOM 2444 C CA . SER B 1 121 ? 6.984 -3.986 -43.374 1.00 18.79 101 SER B CA 1
ATOM 2445 C C . SER B 1 121 ? 6.135 -3.113 -42.464 1.00 18.42 101 SER B C 1
ATOM 2446 O O . SER B 1 121 ? 6.473 -2.953 -41.269 1.00 19.01 101 SER B O 1
ATOM 2449 N N . THR B 1 122 ? 5.072 -2.560 -43.023 1.00 17.22 102 THR B N 1
ATOM 2450 C CA . THR B 1 122 ? 4.008 -1.925 -42.224 1.00 16.69 102 THR B CA 1
ATOM 2451 C C . THR B 1 122 ? 3.287 -3.017 -41.432 1.00 15.98 102 THR B C 1
ATOM 2452 O O . THR B 1 122 ? 3.471 -4.234 -41.709 1.00 14.57 102 THR B O 1
ATOM 2456 N N . LEU B 1 123 ? 2.495 -2.598 -40.463 1.00 16.14 103 LEU B N 1
ATOM 2457 C CA . LEU B 1 123 ? 1.636 -3.536 -39.714 1.00 16.12 103 LEU B CA 1
ATOM 2458 C C . LEU B 1 123 ? 0.347 -2.830 -39.338 1.00 15.36 103 LEU B C 1
ATOM 2459 O O . LEU B 1 123 ? 0.410 -1.666 -38.935 1.00 14.96 103 LEU B O 1
ATOM 2464 N N . VAL B 1 124 ? -0.761 -3.547 -39.465 1.00 15.03 104 VAL B N 1
ATOM 2465 C CA . VAL B 1 124 ? -2.043 -3.193 -38.816 1.00 15.02 104 VAL B CA 1
ATOM 2466 C C . VAL B 1 124 ? -2.646 -4.500 -38.311 1.00 15.23 104 VAL B C 1
ATOM 2467 O O . VAL B 1 124 ? -2.708 -5.472 -39.082 1.00 16.27 104 VAL B O 1
ATOM 2471 N N . LEU B 1 125 ? -3.001 -4.540 -37.035 1.00 15.70 105 LEU B N 1
ATOM 2472 C CA . LEU B 1 125 ? -3.666 -5.721 -36.449 1.00 15.34 105 LEU B CA 1
ATOM 2473 C C . LEU B 1 125 ? -4.891 -5.255 -35.666 1.00 14.62 105 LEU B C 1
ATOM 2474 O O . LEU B 1 125 ? -4.962 -4.087 -35.272 1.00 13.77 105 LEU B O 1
ATOM 2479 N N . LEU B 1 126 ? -5.850 -6.161 -35.547 1.00 15.12 106 LEU B N 1
ATOM 2480 C CA . LEU B 1 126 ? -7.001 -6.051 -34.633 1.00 15.76 106 LEU B CA 1
ATOM 2481 C C . LEU B 1 126 ? -7.030 -7.318 -33.780 1.00 15.67 106 LEU B C 1
ATOM 2482 O O . LEU B 1 126 ? -6.964 -8.424 -34.344 1.00 14.47 106 LEU B O 1
ATOM 2487 N N . ALA B 1 127 ? -7.074 -7.144 -32.461 1.00 16.60 107 ALA B N 1
ATOM 2488 C CA . ALA B 1 127 ? -7.232 -8.251 -31.497 1.00 17.13 107 ALA B CA 1
ATOM 2489 C C . ALA B 1 127 ? -8.531 -8.014 -30.744 1.00 17.16 107 ALA B C 1
ATOM 2490 O O . ALA B 1 127 ? -8.744 -6.868 -30.311 1.00 17.78 107 ALA B O 1
ATOM 2492 N N . ALA B 1 128 ? -9.366 -9.046 -30.626 1.00 17.31 108 ALA B N 1
ATOM 2493 C CA . ALA B 1 128 ? -10.708 -8.931 -30.015 1.00 18.16 108 ALA B CA 1
ATOM 2494 C C . ALA B 1 128 ? -10.864 -9.989 -28.929 1.00 18.61 108 ALA B C 1
ATOM 2495 O O . ALA B 1 128 ? -10.366 -11.110 -29.114 1.00 19.89 108 ALA B O 1
ATOM 2497 N N . ARG B 1 129 ? -11.518 -9.609 -27.834 1.00 18.85 109 ARG B N 1
ATOM 2498 C CA . ARG B 1 129 ? -11.972 -10.512 -26.750 1.00 20.25 109 ARG B CA 1
ATOM 2499 C C . ARG B 1 129 ? -13.362 -10.064 -26.300 1.00 20.18 109 ARG B C 1
ATOM 2500 O O . ARG B 1 129 ? -13.473 -8.979 -25.724 1.00 20.15 109 ARG B O 1
ATOM 2508 N N . GLY B 1 130 ? -14.381 -10.873 -26.579 1.00 20.06 110 GLY B N 1
ATOM 2509 C CA . GLY B 1 130 ? -15.785 -10.537 -26.285 1.00 21.29 110 GLY B CA 1
ATOM 2510 C C . GLY B 1 130 ? -16.169 -9.187 -26.869 1.00 21.26 110 GLY B C 1
ATOM 2511 O O . GLY B 1 130 ? -16.078 -9.021 -28.103 1.00 22.06 110 GLY B O 1
ATOM 2512 N N . ASN B 1 131 ? -16.523 -8.232 -26.009 1.00 21.75 111 ASN B N 1
ATOM 2513 C CA . ASN B 1 131 ? -17.056 -6.899 -26.396 1.00 22.50 111 ASN B CA 1
ATOM 2514 C C . ASN B 1 131 ? -15.944 -5.860 -26.597 1.00 21.54 111 ASN B C 1
ATOM 2515 O O . ASN B 1 131 ? -16.291 -4.702 -26.913 1.00 21.58 111 ASN B O 1
ATOM 2520 N N . GLN B 1 132 ? -14.673 -6.221 -26.409 1.00 21.19 112 GLN B N 1
ATOM 2521 C CA . GLN B 1 132 ? -13.570 -5.237 -26.492 1.00 21.53 112 GLN B CA 1
ATOM 2522 C C . GLN B 1 132 ? -12.569 -5.669 -27.553 1.00 20.04 112 GLN B C 1
ATOM 2523 O O . GLN B 1 132 ? -12.362 -6.879 -27.740 1.00 18.57 112 GLN B O 1
ATOM 2529 N N . ALA B 1 133 ? -11.980 -4.684 -28.222 1.00 19.25 113 ALA B N 1
ATOM 2530 C CA . ALA B 1 133 ? -10.944 -4.912 -29.243 1.00 18.73 113 ALA B CA 1
ATOM 2531 C C . ALA B 1 133 ? -9.876 -3.828 -29.115 1.00 18.87 113 ALA B C 1
ATOM 2532 O O . ALA B 1 133 ? -10.157 -2.752 -28.540 1.00 20.14 113 ALA B O 1
ATOM 2534 N N . SER B 1 134 ? -8.692 -4.141 -29.628 1.00 17.62 114 SER B N 1
ATOM 2535 C CA . SER B 1 134 ? -7.526 -3.238 -29.706 1.00 17.56 114 SER B CA 1
ATOM 2536 C C . SER B 1 134 ? -6.987 -3.262 -31.135 1.00 17.26 114 SER B C 1
ATOM 2537 O O . SER B 1 134 ? -6.954 -4.344 -31.745 1.00 16.75 114 SER B O 1
ATOM 2540 N N . CYS B 1 135 ? -6.598 -2.102 -31.648 1.00 16.53 115 CYS B N 1
ATOM 2541 C CA . CYS B 1 135 ? -5.856 -1.967 -32.920 1.00 16.67 115 CYS B CA 1
ATOM 2542 C C . CYS B 1 135 ? -4.423 -1.543 -32.604 1.00 17.20 115 CYS B C 1
ATOM 2543 O O . CYS B 1 135 ? -4.252 -0.573 -31.863 1.00 17.58 115 CYS B O 1
ATOM 2546 N N . LEU B 1 136 ? -3.444 -2.287 -33.111 1.00 16.17 116 LEU B N 1
ATOM 2547 C CA . LEU B 1 136 ? -2.024 -1.862 -33.129 1.00 16.55 116 LEU B CA 1
ATOM 2548 C C . LEU B 1 136 ? -1.599 -1.653 -34.577 1.00 16.28 116 LEU B C 1
ATOM 2549 O O . LEU B 1 136 ? -1.948 -2.490 -35.408 1.00 15.69 116 LEU B O 1
ATOM 2554 N N . TRP B 1 137 ? -0.891 -0.562 -34.862 1.00 17.66 117 TRP B N 1
ATOM 2555 C CA . TRP B 1 137 ? -0.445 -0.283 -36.242 1.00 17.35 117 TRP B CA 1
ATOM 2556 C C . TRP B 1 137 ? 0.824 0.568 -36.263 1.00 17.53 117 TRP B C 1
ATOM 2557 O O . TRP B 1 137 ? 1.103 1.317 -35.303 1.00 16.61 117 TRP B O 1
ATOM 2568 N N . ALA B 1 138 ? 1.554 0.417 -37.362 1.00 17.35 118 ALA B N 1
ATOM 2569 C CA . ALA B 1 138 ? 2.740 1.205 -37.735 1.00 18.61 118 ALA B CA 1
ATOM 2570 C C . ALA B 1 138 ? 2.873 1.146 -39.258 1.00 18.40 118 ALA B C 1
ATOM 2571 O O . ALA B 1 138 ? 3.107 0.046 -39.795 1.00 17.63 118 ALA B O 1
ATOM 2573 N N . GLY B 1 139 ? 2.649 2.275 -39.928 1.00 18.76 119 GLY B N 1
ATOM 2574 C CA . GLY B 1 139 ? 2.701 2.363 -41.395 1.00 18.86 119 GLY B CA 1
ATOM 2575 C C . GLY B 1 139 ? 1.415 2.919 -41.972 1.00 18.44 119 GLY B C 1
ATOM 2576 O O . GLY B 1 139 ? 0.659 3.587 -41.244 1.00 19.77 119 GLY B O 1
ATOM 2577 N N . ASP B 1 140 ? 1.182 2.649 -43.257 1.00 18.05 120 ASP B N 1
ATOM 2578 C CA . ASP B 1 140 ? 0.031 3.194 -44.020 1.00 17.93 120 ASP B CA 1
ATOM 2579 C C . ASP B 1 140 ? -0.941 2.073 -44.373 1.00 16.52 120 ASP B C 1
ATOM 2580 O O . ASP B 1 140 ? -1.732 2.260 -45.306 1.00 17.61 120 ASP B O 1
ATOM 2585 N N . SER B 1 141 ? -0.862 0.940 -43.678 1.00 16.07 121 SER B N 1
ATOM 2586 C CA . SER B 1 141 ? -1.911 -0.107 -43.716 1.00 16.37 121 SER B CA 1
ATOM 2587 C C . SER B 1 141 ? -2.989 0.295 -42.709 1.00 15.99 121 SER B C 1
ATOM 2588 O O . SER B 1 141 ? -2.635 0.816 -41.625 1.00 16.70 121 SER B O 1
ATOM 2591 N N . ARG B 1 142 ? -4.255 0.107 -43.071 1.00 15.29 122 ARG B N 1
ATOM 2592 C CA . ARG B 1 142 ? -5.372 0.768 -42.362 1.00 16.00 122 ARG B CA 1
ATOM 2593 C C . ARG B 1 142 ? -6.293 -0.255 -41.716 1.00 15.70 122 ARG B C 1
ATOM 2594 O O . ARG B 1 142 ? -6.384 -1.412 -42.210 1.00 15.70 122 ARG B O 1
ATOM 2602 N N . LEU B 1 143 ? -6.924 0.176 -40.626 1.00 15.74 123 LEU B N 1
ATOM 2603 C CA . LEU B 1 143 ? -8.124 -0.475 -40.062 1.00 15.56 123 LEU B CA 1
ATOM 2604 C C . LEU B 1 143 ? -9.286 0.507 -40.133 1.00 15.37 123 LEU B C 1
ATOM 2605 O O . LEU B 1 143 ? -9.121 1.651 -39.683 1.00 14.34 123 LEU B O 1
ATOM 2610 N N . TYR B 1 144 ? -10.401 0.049 -40.693 1.00 16.21 124 TYR B N 1
ATOM 2611 C CA . TYR B 1 144 ? -11.697 0.756 -40.746 1.00 16.14 124 TYR B CA 1
ATOM 2612 C C . TYR B 1 144 ? -12.727 -0.041 -39.946 1.00 17.22 124 TYR B C 1
ATOM 2613 O O . TYR B 1 144 ? -12.611 -1.264 -39.814 1.00 17.69 124 TYR B O 1
ATOM 2622 N N . ARG B 1 145 ? -13.739 0.650 -39.442 1.00 18.63 125 ARG B N 1
ATOM 2623 C CA . ARG B 1 145 ? -14.917 0.020 -38.807 1.00 17.24 125 ARG B CA 1
ATOM 2624 C C . ARG B 1 145 ? -16.168 0.454 -39.567 1.00 17.62 125 ARG B C 1
ATOM 2625 O O . ARG B 1 145 ? -16.334 1.660 -39.784 1.00 17.44 125 ARG B O 1
ATOM 2633 N N . LEU B 1 146 ? -16.995 -0.507 -39.966 1.00 17.18 126 LEU B N 1
ATOM 2634 C CA . LEU B 1 146 ? -18.347 -0.238 -40.507 1.00 17.54 126 LEU B CA 1
ATOM 2635 C C . LEU B 1 146 ? -19.369 -0.502 -39.402 1.00 18.13 126 LEU B C 1
ATOM 2636 O O . LEU B 1 146 ? -19.477 -1.657 -38.943 1.00 18.35 126 LEU B O 1
ATOM 2641 N N . ARG B 1 147 ? -20.100 0.534 -39.011 1.00 19.20 127 ARG B N 1
ATOM 2642 C CA . ARG B 1 147 ? -21.160 0.434 -37.982 1.00 20.17 127 ARG B CA 1
ATOM 2643 C C . ARG B 1 147 ? -22.371 1.240 -38.449 1.00 20.40 127 ARG B C 1
ATOM 2644 O O . ARG B 1 147 ? -22.197 2.419 -38.812 1.00 18.60 127 ARG B O 1
ATOM 2652 N N . GLY B 1 148 ? -23.551 0.622 -38.422 1.00 21.79 128 GLY B N 1
ATOM 2653 C CA . GLY B 1 148 ? -24.811 1.266 -38.834 1.00 23.57 128 GLY B CA 1
ATOM 2654 C C . GLY B 1 148 ? -24.727 1.827 -40.247 1.00 23.84 128 GLY B C 1
ATOM 2655 O O . GLY B 1 148 ? -25.267 2.917 -40.505 1.00 25.29 128 GLY B O 1
ATOM 2656 N N . GLY B 1 149 ? -24.057 1.112 -41.146 1.00 23.01 129 GLY B N 1
ATOM 2657 C CA . GLY B 1 149 ? -23.871 1.536 -42.543 1.00 23.46 129 GLY B CA 1
ATOM 2658 C C . GLY B 1 149 ? -22.911 2.704 -42.704 1.00 23.09 129 GLY B C 1
ATOM 2659 O O . GLY B 1 149 ? -22.837 3.228 -43.830 1.00 22.49 129 GLY B O 1
ATOM 2660 N N . VAL B 1 150 ? -22.190 3.102 -41.649 1.00 22.75 130 VAL B N 1
ATOM 2661 C CA . VAL B 1 150 ? -21.244 4.255 -41.689 1.00 22.56 130 VAL B CA 1
ATOM 2662 C C . VAL B 1 150 ? -19.822 3.728 -41.526 1.00 21.76 130 VAL B C 1
ATOM 2663 O O . VAL B 1 150 ? -19.558 2.991 -40.547 1.00 21.43 130 VAL B O 1
ATOM 2667 N N . LEU B 1 151 ? -18.934 4.107 -42.444 1.00 20.82 131 LEU B N 1
ATOM 2668 C CA . LEU B 1 151 ? -17.508 3.697 -42.396 1.00 19.73 131 LEU B CA 1
ATOM 2669 C C . LEU B 1 151 ? -16.695 4.750 -41.652 1.00 19.37 131 LEU B C 1
ATOM 2670 O O . LEU B 1 151 ? -16.909 5.957 -41.865 1.00 19.65 131 LEU B O 1
ATOM 2675 N N . GLU B 1 152 ? -15.749 4.293 -40.843 1.00 18.79 132 GLU B N 1
ATOM 2676 C CA . GLU B 1 152 ? -14.946 5.179 -39.981 1.00 19.55 132 GLU B CA 1
ATOM 2677 C C . GLU B 1 152 ? -13.528 4.626 -39.928 1.00 18.13 132 GLU B C 1
ATOM 2678 O O . GLU B 1 152 ? -13.366 3.444 -39.604 1.00 16.27 132 GLU B O 1
ATOM 2684 N N . ALA B 1 153 ? -12.550 5.470 -40.229 1.00 18.64 133 ALA B N 1
ATOM 2685 C CA . ALA B 1 153 ? -11.116 5.127 -40.148 1.00 18.54 133 ALA B CA 1
ATOM 2686 C C . ALA B 1 153 ? -10.717 5.072 -38.672 1.00 18.05 133 ALA B C 1
ATOM 2687 O O . ALA B 1 153 ? -10.974 6.044 -37.946 1.00 18.04 133 ALA B O 1
ATOM 2689 N N . ILE B 1 154 ? -10.158 3.950 -38.240 1.00 17.38 134 ILE B N 1
ATOM 2690 C CA . ILE B 1 154 ? -9.706 3.747 -36.837 1.00 18.00 134 ILE B CA 1
ATOM 2691 C C . ILE B 1 154 ? -8.230 4.128 -36.735 1.00 18.59 134 ILE B C 1
ATOM 2692 O O . ILE B 1 154 ? -7.878 4.906 -35.841 1.00 19.72 134 ILE B O 1
ATOM 2697 N N . SER B 1 155 ? -7.388 3.593 -37.611 1.00 17.90 135 SER B N 1
ATOM 2698 C CA . SER B 1 155 ? -5.941 3.923 -37.634 1.00 18.19 135 SER B CA 1
ATOM 2699 C C . SER B 1 155 ? -5.746 5.226 -38.405 1.00 18.10 135 SER B C 1
ATOM 2700 O O . SER B 1 155 ? -6.639 5.597 -39.196 1.00 16.98 135 SER B O 1
ATOM 2703 N N . ARG B 1 156 ? -4.604 5.875 -38.188 1.00 18.99 136 ARG B N 1
ATOM 2704 C CA . ARG B 1 156 ? -4.175 7.068 -38.956 1.00 19.99 136 ARG B CA 1
ATOM 2705 C C . ARG B 1 156 ? -2.762 6.834 -39.503 1.00 19.49 136 ARG B C 1
ATOM 2706 O O . ARG B 1 156 ? -1.848 6.526 -38.709 1.00 19.67 136 ARG B O 1
ATOM 2714 N N . ASP B 1 157 ? -2.593 6.974 -40.813 1.00 18.95 137 ASP B N 1
ATOM 2715 C CA . ASP B 1 157 ? -1.348 6.582 -41.522 1.00 19.80 137 ASP B CA 1
ATOM 2716 C C . ASP B 1 157 ? -0.126 7.235 -40.870 1.00 19.88 137 ASP B C 1
ATOM 2717 O O . ASP B 1 157 ? -0.173 8.433 -40.561 1.00 21.02 137 ASP B O 1
ATOM 2722 N N . HIS B 1 158 ? 0.917 6.442 -40.634 1.00 19.36 138 HIS B N 1
ATOM 2723 C CA . HIS B 1 158 ? 2.282 6.934 -40.339 1.00 20.70 138 HIS B CA 1
ATOM 2724 C C . HIS B 1 158 ? 3.009 7.178 -41.667 1.00 21.73 138 HIS B C 1
ATOM 2725 O O . HIS B 1 158 ? 3.806 6.308 -42.108 1.00 21.77 138 HIS B O 1
ATOM 2732 N N . SER B 1 159 ? 2.731 8.315 -42.299 1.00 22.73 139 SER B N 1
ATOM 2733 C CA . SER B 1 159 ? 3.250 8.651 -43.649 1.00 22.62 139 SER B CA 1
ATOM 2734 C C . SER B 1 159 ? 3.558 10.141 -43.733 1.00 23.51 139 SER B C 1
ATOM 2735 O O . SER B 1 159 ? 2.917 10.923 -43.032 1.00 23.78 139 SER B O 1
ATOM 2738 N N . TYR B 1 160 ? 4.506 10.489 -44.596 1.00 23.76 140 TYR B N 1
ATOM 2739 C CA . TYR B 1 160 ? 4.876 11.883 -44.923 1.00 26.71 140 TYR B CA 1
ATOM 2740 C C . TYR B 1 160 ? 3.628 12.658 -45.351 1.00 27.21 140 TYR B C 1
ATOM 2741 O O . TYR B 1 160 ? 3.430 13.776 -44.863 1.00 28.72 140 TYR B O 1
ATOM 2750 N N . VAL B 1 161 ? 2.827 12.068 -46.240 1.00 27.20 141 VAL B N 1
ATOM 2751 C CA . VAL B 1 161 ? 1.573 12.680 -46.760 1.00 27.94 141 VAL B CA 1
ATOM 2752 C C . VAL B 1 161 ? 0.646 12.966 -45.573 1.00 28.30 141 VAL B C 1
ATOM 2753 O O . VAL B 1 161 ? 0.157 14.109 -45.462 1.00 31.01 141 VAL B O 1
ATOM 2757 N N . GLN B 1 162 ? 0.432 11.982 -44.698 1.00 26.47 142 GLN B N 1
ATOM 2758 C CA . GLN B 1 162 ? -0.518 12.121 -43.565 1.00 26.58 142 GLN B CA 1
ATOM 2759 C C . GLN B 1 162 ? -0.058 13.258 -42.646 1.00 29.05 142 GLN B C 1
ATOM 2760 O O . GLN B 1 162 ? -0.926 13.991 -42.127 1.00 31.90 142 GLN B O 1
ATOM 2766 N N . GLU B 1 163 ? 1.254 13.405 -42.444 1.00 29.28 143 GLU B N 1
ATOM 2767 C CA . GLU B 1 163 ? 1.812 14.498 -41.609 1.00 29.82 143 GLU B CA 1
ATOM 2768 C C . GLU B 1 163 ? 1.512 15.840 -42.276 1.00 31.88 143 GLU B C 1
ATOM 2769 O O . GLU B 1 163 ? 1.176 16.792 -41.544 1.00 35.36 143 GLU B O 1
ATOM 2775 N N . LEU B 1 164 ? 1.622 15.920 -43.607 1.00 31.86 144 LEU B N 1
ATOM 2776 C CA . LEU B 1 164 ? 1.279 17.154 -44.349 1.00 33.66 144 LEU B CA 1
ATOM 2777 C C . LEU B 1 164 ? -0.217 17.452 -44.186 1.00 33.52 144 LEU B C 1
ATOM 2778 O O . LEU B 1 164 ? -0.559 18.630 -44.031 1.00 36.96 144 LEU B O 1
ATOM 2783 N N . LEU B 1 165 ? -1.077 16.436 -44.183 1.00 31.91 145 LEU B N 1
ATOM 2784 C CA . LEU B 1 165 ? -2.545 16.629 -44.002 1.00 31.44 145 LEU B CA 1
ATOM 2785 C C . LEU B 1 165 ? -2.872 17.206 -42.614 1.00 32.30 145 LEU B C 1
ATOM 2786 O O . LEU B 1 165 ? -2.091 16.979 -41.670 1.00 34.38 145 LEU B O 1
ATOM 2791 N N . HIS B 1 178 ? -0.358 11.589 -54.349 1.00 29.73 158 HIS B N 1
ATOM 2792 C CA . HIS B 1 178 ? 0.765 12.514 -54.039 1.00 30.08 158 HIS B CA 1
ATOM 2793 C C . HIS B 1 178 ? 2.094 11.821 -54.327 1.00 28.91 158 HIS B C 1
ATOM 2794 O O . HIS B 1 178 ? 2.272 10.644 -54.006 1.00 26.44 158 HIS B O 1
ATOM 2801 N N . PRO B 1 179 ? 3.061 12.530 -54.951 1.00 30.55 159 PRO B N 1
ATOM 2802 C CA . PRO B 1 179 ? 4.334 11.908 -55.322 1.00 31.42 159 PRO B CA 1
ATOM 2803 C C . PRO B 1 179 ? 5.181 11.422 -54.136 1.00 31.10 159 PRO B C 1
ATOM 2804 O O . PRO B 1 179 ? 6.014 10.547 -54.353 1.00 31.14 159 PRO B O 1
ATOM 2808 N N . ARG B 1 180 ? 4.940 11.941 -52.924 1.00 30.35 160 ARG B N 1
ATOM 2809 C CA . ARG B 1 180 ? 5.734 11.595 -51.715 1.00 29.51 160 ARG B CA 1
ATOM 2810 C C . ARG B 1 180 ? 5.102 10.413 -50.968 1.00 28.19 160 ARG B C 1
ATOM 2811 O O . ARG B 1 180 ? 5.588 10.096 -49.851 1.00 27.11 160 ARG B O 1
ATOM 2819 N N . ALA B 1 181 ? 4.110 9.742 -51.569 1.00 27.32 161 ALA B N 1
ATOM 2820 C CA . ALA B 1 181 ? 3.293 8.701 -50.903 1.00 25.44 161 ALA B CA 1
ATOM 2821 C C . ALA B 1 181 ? 4.118 7.457 -50.553 1.00 25.29 161 ALA B C 1
ATOM 2822 O O . ALA B 1 181 ? 3.603 6.617 -49.802 1.00 23.96 161 ALA B O 1
ATOM 2824 N N . ASN B 1 182 ? 5.327 7.294 -51.095 1.00 26.41 162 ASN B N 1
ATOM 2825 C CA . ASN B 1 182 ? 6.111 6.047 -50.889 1.00 26.53 162 ASN B CA 1
ATOM 2826 C C . ASN B 1 182 ? 6.868 6.115 -49.561 1.00 26.82 162 ASN B C 1
ATOM 2827 O O . ASN B 1 182 ? 7.465 5.092 -49.172 1.00 27.97 162 ASN B O 1
ATOM 2832 N N . VAL B 1 183 ? 6.871 7.271 -48.898 1.00 27.18 163 VAL B N 1
ATOM 2833 C CA . VAL B 1 183 ? 7.618 7.447 -47.625 1.00 26.77 163 VAL B CA 1
ATOM 2834 C C . VAL B 1 183 ? 6.688 7.087 -46.468 1.00 24.89 163 VAL B C 1
ATOM 2835 O O . VAL B 1 183 ? 5.707 7.811 -46.227 1.00 23.54 163 VAL B O 1
ATOM 2839 N N . VAL B 1 184 ? 7.000 5.986 -45.795 1.00 24.03 164 VAL B N 1
ATOM 2840 C CA . VAL B 1 184 ? 6.353 5.589 -44.520 1.00 23.31 164 VAL B CA 1
ATOM 2841 C C . VAL B 1 184 ? 7.281 6.060 -43.401 1.00 24.33 164 VAL B C 1
ATOM 2842 O O . VAL B 1 184 ? 8.512 5.794 -43.488 1.00 25.55 164 VAL B O 1
ATOM 2846 N N . THR B 1 185 ? 6.725 6.755 -42.410 1.00 23.44 165 THR B N 1
ATOM 2847 C CA . THR B 1 185 ? 7.518 7.405 -41.341 1.00 24.66 165 THR B CA 1
ATOM 2848 C C . THR B 1 185 ? 7.741 6.450 -40.169 1.00 23.83 165 THR B C 1
ATOM 2849 O O . THR B 1 185 ? 8.667 6.688 -39.393 1.00 27.47 165 THR B O 1
ATOM 2853 N N . ARG B 1 186 ? 6.925 5.420 -40.003 1.00 21.32 166 ARG B N 1
ATOM 2854 C CA . ARG B 1 186 ? 7.320 4.326 -39.089 1.00 23.17 166 ARG B CA 1
ATOM 2855 C C . ARG B 1 186 ? 6.716 3.016 -39.580 1.00 21.89 166 ARG B C 1
ATOM 2856 O O . ARG B 1 186 ? 5.628 3.016 -40.186 1.00 21.76 166 ARG B O 1
ATOM 2864 N N . ALA B 1 187 ? 7.481 1.950 -39.386 1.00 21.26 167 ALA B N 1
ATOM 2865 C CA . ALA B 1 187 ? 7.128 0.574 -39.765 1.00 20.68 167 ALA B CA 1
ATOM 2866 C C . ALA B 1 187 ? 8.123 -0.370 -39.100 1.00 21.47 167 ALA B C 1
ATOM 2867 O O . ALA B 1 187 ? 9.136 0.104 -38.538 1.00 23.50 167 ALA B O 1
ATOM 2869 N N . VAL B 1 188 ? 7.832 -1.662 -39.161 1.00 20.11 168 VAL B N 1
ATOM 2870 C CA . VAL B 1 188 ? 8.717 -2.700 -38.581 1.00 20.13 168 VAL B CA 1
ATOM 2871 C C . VAL B 1 188 ? 10.032 -2.678 -39.362 1.00 21.64 168 VAL B C 1
ATOM 2872 O O . VAL B 1 188 ? 9.989 -2.747 -40.606 1.00 21.23 168 VAL B O 1
ATOM 2876 N N . GLY B 1 189 ? 11.150 -2.526 -38.647 1.00 23.18 169 GLY B N 1
ATOM 2877 C CA . GLY B 1 189 ? 12.511 -2.585 -39.214 1.00 24.04 169 GLY B CA 1
ATOM 2878 C C . GLY B 1 189 ? 13.055 -1.217 -39.585 1.00 25.99 169 GLY B C 1
ATOM 2879 O O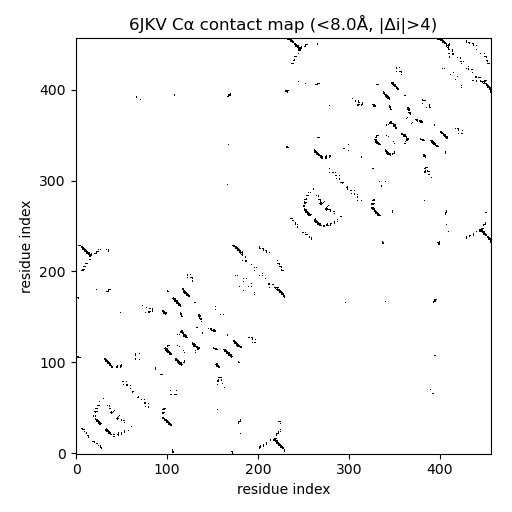 . GLY B 1 189 ? 14.241 -1.136 -39.942 1.00 28.68 169 GLY B O 1
ATOM 2880 N N . VAL B 1 190 ? 12.234 -0.167 -39.524 1.00 25.92 170 VAL B N 1
ATOM 2881 C CA . VAL B 1 190 ? 12.658 1.211 -39.903 1.00 26.26 170 VAL B CA 1
ATOM 2882 C C . VAL B 1 190 ? 13.547 1.771 -38.790 1.00 27.51 170 VAL B C 1
ATOM 2883 O O . VAL B 1 190 ? 14.640 2.272 -39.105 1.00 29.31 170 VAL B O 1
ATOM 2887 N N . HIS B 1 191 ? 13.087 1.691 -37.538 1.00 26.96 171 HIS B N 1
ATOM 2888 C CA . HIS B 1 191 ? 13.731 2.344 -36.374 1.00 27.83 171 HIS B CA 1
ATOM 2889 C C . HIS B 1 191 ? 14.360 1.305 -35.447 1.00 27.01 171 HIS B C 1
ATOM 2890 O O . HIS B 1 191 ? 14.022 0.118 -35.537 1.00 25.46 171 HIS B O 1
ATOM 2897 N N . GLU B 1 192 ? 15.247 1.775 -34.578 1.00 29.33 172 GLU B N 1
ATOM 2898 C CA . GLU B 1 192 ? 15.832 0.973 -33.476 1.00 30.29 172 GLU B CA 1
ATOM 2899 C C . GLU B 1 192 ? 14.720 0.493 -32.545 1.00 28.91 172 GLU B C 1
ATOM 2900 O O . GLU B 1 192 ? 14.583 -0.721 -32.365 1.00 30.03 172 GLU B O 1
ATOM 2906 N N . GLN B 1 193 ? 13.987 1.429 -31.947 1.00 28.39 173 GLN B N 1
ATOM 2907 C CA . GLN B 1 193 ? 12.836 1.138 -31.054 1.00 28.37 173 GLN B CA 1
ATOM 2908 C C . GLN B 1 193 ? 11.554 1.232 -31.882 1.00 27.18 173 GLN B C 1
ATOM 2909 O O . GLN B 1 193 ? 11.253 2.330 -32.391 1.00 28.15 173 GLN B O 1
ATOM 2915 N N . LEU B 1 194 ? 10.852 0.116 -32.047 1.00 26.20 174 LEU B N 1
ATOM 2916 C CA . LEU B 1 194 ? 9.555 0.108 -32.761 1.00 24.63 174 LEU B CA 1
ATOM 2917 C C . LEU B 1 194 ? 8.490 0.702 -31.834 1.00 25.24 174 LEU B C 1
ATOM 2918 O O . LEU B 1 194 ? 8.293 0.169 -30.730 1.00 28.35 174 LEU B O 1
ATOM 2923 N N . GLU B 1 195 ? 7.852 1.785 -32.268 1.00 24.29 175 GLU B N 1
ATOM 2924 C CA . GLU B 1 195 ? 6.724 2.406 -31.544 1.00 23.99 175 GLU B CA 1
ATOM 2925 C C . GLU B 1 195 ? 5.442 2.091 -32.301 1.00 22.51 175 GLU B C 1
ATOM 2926 O O . GLU B 1 195 ? 5.285 2.586 -33.431 1.00 24.04 175 GLU B O 1
ATOM 2932 N N . LEU B 1 196 ? 4.576 1.275 -31.705 1.00 21.69 176 LEU B N 1
ATOM 2933 C CA . LEU B 1 196 ? 3.248 0.959 -32.289 1.00 20.52 176 LEU B CA 1
ATOM 2934 C C . LEU B 1 196 ? 2.216 1.938 -31.741 1.00 20.31 176 LEU B C 1
ATOM 2935 O O . LEU B 1 196 ? 2.255 2.221 -30.531 1.00 22.65 176 LEU B O 1
ATOM 2940 N N . SER B 1 197 ? 1.324 2.412 -32.605 1.00 18.87 177 SER B N 1
ATOM 2941 C CA . SER B 1 197 ? 0.141 3.209 -32.208 1.00 19.14 177 SER B CA 1
ATOM 2942 C C . SER B 1 197 ? -0.974 2.234 -31.842 1.00 18.57 177 SER B C 1
ATOM 2943 O O . SER B 1 197 ? -1.021 1.147 -32.426 1.00 16.59 177 SER B O 1
ATOM 2946 N N . GLU B 1 198 ? -1.804 2.612 -30.873 1.00 19.40 178 GLU B N 1
ATOM 2947 C CA . GLU B 1 198 ? -2.880 1.744 -30.332 1.00 19.19 178 GLU B CA 1
ATOM 2948 C C . GLU B 1 198 ? -4.175 2.543 -30.245 1.00 18.83 178 GLU B C 1
ATOM 2949 O O . GLU B 1 198 ? -4.134 3.724 -29.858 1.00 17.30 178 GLU B O 1
ATOM 2955 N N . ALA B 1 199 ? -5.283 1.892 -30.590 1.00 18.80 179 ALA B N 1
ATOM 2956 C CA . ALA B 1 199 ? -6.646 2.447 -30.467 1.00 19.76 179 ALA B CA 1
ATOM 2957 C C . ALA B 1 199 ? -7.565 1.379 -29.876 1.00 19.71 179 ALA B C 1
ATOM 2958 O O . ALA B 1 199 ? -7.506 0.227 -30.338 1.00 20.87 179 ALA B O 1
ATOM 2960 N N . ALA B 1 200 ? -8.369 1.753 -28.890 1.00 19.62 180 ALA B N 1
ATOM 2961 C CA . ALA B 1 200 ? -9.332 0.847 -28.239 1.00 20.36 180 ALA B CA 1
ATOM 2962 C C . ALA B 1 200 ? -10.659 0.940 -28.984 1.00 20.35 180 ALA B C 1
ATOM 2963 O O . ALA B 1 200 ? -11.012 2.039 -29.442 1.00 20.20 180 ALA B O 1
ATOM 2965 N N . LEU B 1 201 ? -11.358 -0.186 -29.090 1.00 20.44 181 LEU B N 1
ATOM 2966 C CA . LEU B 1 201 ? -12.691 -0.262 -29.726 1.00 20.10 181 LEU B CA 1
ATOM 2967 C C . LEU B 1 201 ? -13.645 -1.008 -28.797 1.00 20.16 181 LEU B C 1
ATOM 2968 O O . LEU B 1 201 ? -13.258 -2.052 -28.233 1.00 19.07 181 LEU B O 1
ATOM 2973 N N . HIS B 1 202 ? -14.839 -0.456 -28.625 1.00 20.62 182 HIS B N 1
ATOM 2974 C CA . HIS B 1 202 ? -15.991 -1.180 -28.050 1.00 21.30 182 HIS B CA 1
ATOM 2975 C C . HIS B 1 202 ? -16.750 -1.788 -29.223 1.00 21.22 182 HIS B C 1
ATOM 2976 O O . HIS B 1 202 ? -17.196 -1.015 -30.103 1.00 21.22 182 HIS B O 1
ATOM 2983 N N . VAL B 1 203 ? -16.853 -3.114 -29.262 1.00 19.89 183 VAL B N 1
ATOM 2984 C CA . VAL B 1 203 ? -17.473 -3.824 -30.411 1.00 20.39 183 VAL B CA 1
ATOM 2985 C C . VAL B 1 203 ? -18.942 -4.077 -30.089 1.00 20.62 183 VAL B C 1
ATOM 2986 O O . VAL B 1 203 ? -19.242 -4.537 -28.970 1.00 21.02 183 VAL B O 1
ATOM 2990 N N . LEU B 1 204 ? -19.821 -3.762 -31.039 1.00 21.12 184 LEU B N 1
ATOM 2991 C CA . LEU B 1 204 ? -21.260 -4.105 -30.949 1.00 22.51 184 LEU B CA 1
ATOM 2992 C C . LEU B 1 204 ? -21.557 -5.215 -31.948 1.00 21.42 184 LEU B C 1
ATOM 2993 O O . LEU B 1 204 ? -20.947 -5.280 -33.012 1.00 19.48 184 LEU B O 1
ATOM 2998 N N . PRO B 1 205 ? -22.507 -6.120 -31.637 1.00 21.96 185 PRO B N 1
ATOM 2999 C CA . PRO B 1 205 ? -23.006 -7.069 -32.625 1.00 21.73 185 PRO B CA 1
ATOM 3000 C C . PRO B 1 205 ? -23.454 -6.307 -33.877 1.00 21.64 185 PRO B C 1
ATOM 3001 O O . PRO B 1 205 ? -24.136 -5.307 -33.743 1.00 22.34 185 PRO B O 1
ATOM 3005 N N . GLY B 1 206 ? -23.019 -6.772 -35.049 1.00 20.29 186 GLY B N 1
ATOM 3006 C CA . GLY B 1 206 ? -23.326 -6.139 -36.342 1.00 19.97 186 GLY B CA 1
ATOM 3007 C C . GLY B 1 206 ? -22.192 -5.261 -36.838 1.00 18.74 186 GLY B C 1
ATOM 3008 O O . GLY B 1 206 ? -22.260 -4.836 -37.999 1.00 17.53 186 GLY B O 1
ATOM 3009 N N . ASP B 1 207 ? -21.192 -4.981 -35.995 1.00 19.18 187 ASP B N 1
ATOM 3010 C CA . ASP B 1 207 ? -19.988 -4.212 -36.403 1.00 18.79 187 ASP B CA 1
ATOM 3011 C C . ASP B 1 207 ? -19.200 -5.022 -37.428 1.00 17.99 187 ASP B C 1
ATOM 3012 O O . ASP B 1 207 ? -19.184 -6.254 -37.325 1.00 18.58 187 ASP B O 1
ATOM 3017 N N . SER B 1 208 ? -18.588 -4.326 -38.382 1.00 17.64 188 SER B N 1
ATOM 3018 C CA . SER B 1 208 ? -17.636 -4.870 -39.377 1.00 17.57 188 SER B CA 1
ATOM 3019 C C . SER B 1 208 ? -16.313 -4.123 -39.250 1.00 17.62 188 SER B C 1
ATOM 3020 O O . SER B 1 208 ? -16.329 -2.956 -38.831 1.00 16.94 188 SER B O 1
ATOM 3023 N N . PHE B 1 209 ? -15.230 -4.774 -39.659 1.00 17.51 189 PHE B N 1
ATOM 3024 C CA . PHE B 1 209 ? -13.863 -4.206 -39.631 1.00 16.67 189 PHE B CA 1
ATOM 3025 C C . PHE B 1 209 ? -13.156 -4.590 -40.920 1.00 17.17 189 PHE B C 1
ATOM 3026 O O . PHE B 1 209 ? -13.401 -5.694 -41.446 1.00 17.90 189 PHE B O 1
ATOM 3034 N N . LEU B 1 210 ? -12.346 -3.671 -41.431 1.00 16.71 190 LEU B N 1
ATOM 3035 C CA . LEU B 1 210 ? -11.516 -3.897 -42.635 1.00 16.23 190 LEU B CA 1
ATOM 3036 C C . LEU B 1 210 ? -10.075 -3.537 -42.289 1.00 16.01 190 LEU B C 1
ATOM 3037 O O . LEU B 1 210 ? -9.818 -2.376 -41.937 1.00 14.99 190 LEU B O 1
ATOM 3042 N N . LEU B 1 211 ? -9.188 -4.519 -42.377 1.00 15.61 191 LEU B N 1
ATOM 3043 C CA . LEU B 1 211 ? -7.724 -4.301 -42.399 1.00 14.66 191 LEU B CA 1
ATOM 3044 C C . LEU B 1 211 ? -7.276 -4.387 -43.855 1.00 14.75 191 LEU B C 1
ATOM 3045 O O . LEU B 1 211 ? -7.684 -5.336 -44.552 1.00 14.52 191 LEU B O 1
ATOM 3050 N N . CYS B 1 212 ? -6.474 -3.434 -44.315 1.00 15.00 192 CYS B N 1
ATOM 3051 C CA . CYS B 1 212 ? -6.045 -3.442 -45.730 1.00 15.80 192 CYS B CA 1
ATOM 3052 C C . CYS B 1 212 ? -4.670 -2.801 -45.889 1.00 15.57 192 CYS B C 1
ATOM 3053 O O . CYS B 1 212 ? -4.251 -1.997 -45.036 1.00 15.84 192 CYS B O 1
ATOM 3056 N N . SER B 1 213 ? -3.989 -3.199 -46.957 1.00 16.11 193 SER B N 1
ATOM 3057 C CA . SER B 1 213 ? -2.763 -2.527 -47.431 1.00 16.58 193 SER B CA 1
ATOM 3058 C C . SER B 1 213 ? -3.190 -1.356 -48.313 1.00 16.25 193 SER B C 1
ATOM 3059 O O . SER B 1 213 ? -4.355 -1.329 -48.740 1.00 16.19 193 SER 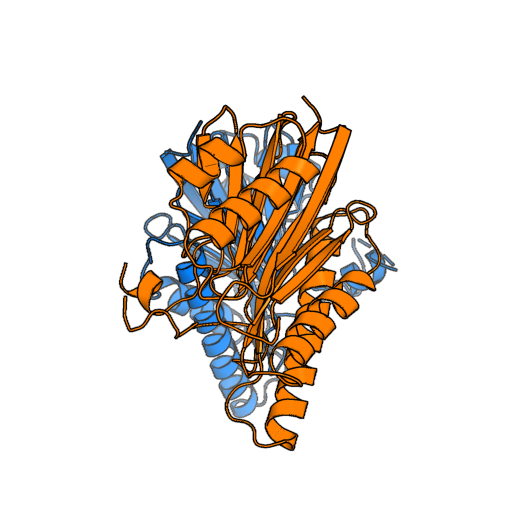B O 1
ATOM 3062 N N . ASP B 1 214 ? -2.271 -0.432 -48.563 1.00 17.80 194 ASP B N 1
ATOM 3063 C CA . ASP B 1 214 ? -2.543 0.798 -49.350 1.00 18.41 194 ASP B CA 1
ATOM 3064 C C . ASP B 1 214 ? -2.956 0.422 -50.780 1.00 18.55 194 ASP B C 1
ATOM 3065 O O . ASP B 1 214 ? -3.586 1.251 -51.441 1.00 19.31 194 ASP B O 1
ATOM 3070 N N . GLY B 1 215 ? -2.632 -0.785 -51.245 1.00 18.77 195 GLY B N 1
ATOM 3071 C CA . GLY B 1 215 ? -3.034 -1.272 -52.581 1.00 18.76 195 GLY B CA 1
ATOM 3072 C C . GLY B 1 215 ? -4.538 -1.203 -52.808 1.00 18.09 195 GLY B C 1
ATOM 3073 O O . GLY B 1 215 ? -4.972 -1.057 -53.975 1.00 16.15 195 GLY B O 1
ATOM 3074 N N . LEU B 1 216 ? -5.325 -1.313 -51.737 1.00 17.81 196 LEU B N 1
ATOM 3075 C CA . LEU B 1 216 ? -6.803 -1.189 -51.812 1.00 18.11 196 LEU B CA 1
ATOM 3076 C C . LEU B 1 216 ? -7.203 0.291 -51.830 1.00 19.07 196 LEU B C 1
ATOM 3077 O O . LEU B 1 216 ? -7.943 0.681 -52.756 1.00 20.13 196 LEU B O 1
ATOM 3082 N N . ASN B 1 217 ? -6.725 1.088 -50.866 1.00 19.10 197 ASN B N 1
ATOM 3083 C CA . ASN B 1 217 ? -7.048 2.540 -50.774 1.00 20.17 197 ASN B CA 1
ATOM 3084 C C . ASN B 1 217 ? -6.567 3.270 -52.029 1.00 20.37 197 ASN B C 1
ATOM 3085 O O . ASN B 1 217 ? -7.109 4.343 -52.335 1.00 22.17 197 ASN B O 1
ATOM 3090 N N . LYS B 1 218 ? -5.577 2.718 -52.725 1.00 19.91 198 LYS B N 1
ATOM 3091 C CA . LYS B 1 218 ? -5.040 3.334 -53.956 1.00 21.22 198 LYS B CA 1
ATOM 3092 C C . LYS B 1 218 ? -6.066 3.203 -55.081 1.00 22.05 198 LYS B C 1
ATOM 3093 O O . LYS B 1 218 ? -6.021 4.035 -56.017 1.00 23.11 198 LYS B O 1
ATOM 3099 N N . THR B 1 219 ? -6.946 2.198 -55.008 1.00 20.92 199 THR B N 1
ATOM 3100 C CA . THR B 1 219 ? -7.865 1.852 -56.120 1.00 23.08 199 THR B CA 1
ATOM 3101 C C . THR B 1 219 ? -9.334 2.080 -55.759 1.00 22.88 199 THR B C 1
ATOM 3102 O O . THR B 1 219 ? -10.148 1.957 -56.671 1.00 25.73 199 THR B O 1
ATOM 3106 N N . ALA B 1 220 ? -9.667 2.395 -54.512 1.00 21.00 200 ALA B N 1
ATOM 3107 C CA . ALA B 1 220 ? -11.071 2.627 -54.107 1.00 21.83 200 ALA B CA 1
ATOM 3108 C C . ALA B 1 220 ? -11.129 3.658 -52.983 1.00 22.54 200 ALA B C 1
ATOM 3109 O O . ALA B 1 220 ? -10.349 3.541 -52.010 1.00 22.25 200 ALA B O 1
ATOM 3111 N N . ASP B 1 221 ? -12.020 4.638 -53.119 1.00 22.89 201 ASP B N 1
ATOM 3112 C CA . ASP B 1 221 ? -12.193 5.682 -52.081 1.00 22.71 201 ASP B CA 1
ATOM 3113 C C . ASP B 1 221 ? -13.021 5.079 -50.945 1.00 21.85 201 ASP B C 1
ATOM 3114 O O . ASP B 1 221 ? -13.583 3.977 -51.114 1.00 21.18 201 ASP B O 1
ATOM 3119 N N . ASP B 1 222 ? -13.093 5.792 -49.827 1.00 21.41 202 ASP B N 1
ATOM 3120 C CA . ASP B 1 222 ? -13.717 5.296 -48.576 1.00 20.59 202 ASP B CA 1
ATOM 3121 C C . ASP B 1 222 ? -15.217 5.041 -48.764 1.00 20.78 202 ASP B C 1
ATOM 3122 O O . ASP B 1 222 ? -15.741 4.146 -48.074 1.00 21.80 202 ASP B O 1
ATOM 3127 N N . SER B 1 223 ? -15.906 5.789 -49.627 1.00 21.35 203 SER B N 1
ATOM 3128 C CA . SER B 1 223 ? -17.364 5.591 -49.856 1.00 22.55 203 SER B CA 1
ATOM 3129 C C . SER B 1 223 ? -17.591 4.278 -50.612 1.00 21.58 203 SER B C 1
ATOM 3130 O O . SER B 1 223 ? -18.579 3.589 -50.322 1.00 20.95 203 SER B O 1
ATOM 3133 N N . GLU B 1 224 ? -16.696 3.930 -51.534 1.00 21.48 204 GLU B N 1
ATOM 3134 C CA . GLU B 1 224 ? -16.767 2.633 -52.250 1.00 21.58 204 GLU B CA 1
ATOM 3135 C C . GLU B 1 224 ? -16.424 1.496 -51.284 1.00 20.74 204 GLU B C 1
ATOM 3136 O O . GLU B 1 224 ? -17.077 0.447 -51.364 1.00 21.56 204 GLU B O 1
ATOM 3142 N N . LEU B 1 225 ? -15.466 1.697 -50.381 1.00 19.60 205 LEU B N 1
ATOM 3143 C CA . LEU B 1 225 ? -15.155 0.682 -49.345 1.00 18.65 205 LEU B CA 1
ATOM 3144 C C . LEU B 1 225 ? -16.410 0.452 -48.492 1.00 18.50 205 LEU B C 1
ATOM 3145 O O . LEU B 1 225 ? -16.764 -0.712 -48.248 1.00 18.28 205 LEU B O 1
ATOM 3150 N N . ARG B 1 226 ? -17.087 1.523 -48.086 1.00 19.23 206 ARG B N 1
ATOM 3151 C CA . ARG B 1 226 ? -18.341 1.433 -47.295 1.00 19.89 206 ARG B CA 1
ATOM 3152 C C . ARG B 1 226 ? -19.398 0.634 -48.075 1.00 19.56 206 ARG B C 1
ATOM 3153 O O . ARG B 1 226 ? -20.072 -0.210 -47.466 1.00 19.05 206 ARG B O 1
ATOM 3161 N N . ASP B 1 227 ? -19.515 0.870 -49.384 1.00 20.13 207 ASP B N 1
ATOM 3162 C CA . ASP B 1 227 ? -20.498 0.169 -50.251 1.00 20.96 207 ASP B CA 1
ATOM 3163 C C . ASP B 1 227 ? -20.202 -1.333 -50.267 1.00 20.04 207 ASP B C 1
ATOM 3164 O O . ASP B 1 227 ? -21.140 -2.131 -50.057 1.00 18.80 207 ASP B O 1
ATOM 3169 N N . VAL B 1 228 ? -18.946 -1.712 -50.515 1.00 18.90 208 VAL B N 1
ATOM 3170 C CA . VAL B 1 228 ? -18.548 -3.139 -50.657 1.00 19.26 208 VAL B CA 1
ATOM 3171 C C . VAL B 1 228 ? -18.662 -3.834 -49.298 1.00 18.46 208 VAL B C 1
ATOM 3172 O O . VAL B 1 228 ? -19.128 -4.984 -49.276 1.00 19.99 208 VAL B O 1
ATOM 3176 N N . LEU B 1 229 ? -18.272 -3.166 -48.211 1.00 17.34 209 LEU B N 1
ATOM 3177 C CA . LEU B 1 229 ? -18.291 -3.761 -46.851 1.00 17.75 209 LEU B CA 1
ATOM 3178 C C . LEU B 1 229 ? -19.729 -4.008 -46.390 1.00 18.36 209 LEU B C 1
ATOM 3179 O O . LEU B 1 229 ? -19.921 -4.873 -45.523 1.00 18.10 209 LEU B O 1
ATOM 3184 N N . SER B 1 230 ? -20.705 -3.292 -46.953 1.00 19.45 210 SER B N 1
ATOM 3185 C CA . SER B 1 230 ? -22.131 -3.380 -46.545 1.00 20.11 210 SER B CA 1
ATOM 3186 C C . SER B 1 230 ? -22.759 -4.630 -47.164 1.00 20.13 210 SER B C 1
ATOM 3187 O O . SER B 1 230 ? -23.795 -4.517 -47.837 1.00 20.69 210 SER B O 1
ATOM 3190 N N . HIS B 1 231 ? -22.147 -5.789 -46.925 1.00 19.45 211 HIS B N 1
ATOM 3191 C CA . HIS B 1 231 ? -22.679 -7.115 -47.320 1.00 20.07 211 HIS B CA 1
ATOM 3192 C C . HIS B 1 231 ? -22.391 -8.130 -46.213 1.00 19.30 211 HIS B C 1
ATOM 319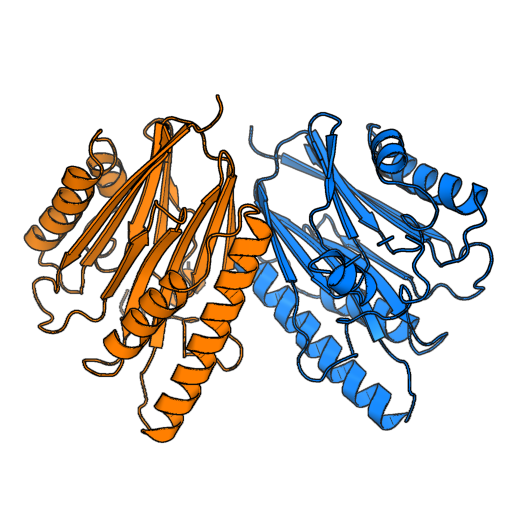3 O O . HIS B 1 231 ? -21.512 -7.880 -45.372 1.00 17.61 211 HIS B O 1
ATOM 3200 N N . SER B 1 232 ? -23.152 -9.220 -46.217 1.00 20.37 212 SER B N 1
ATOM 3201 C CA . SER B 1 232 ? -23.294 -10.143 -45.063 1.00 21.30 212 SER B CA 1
ATOM 3202 C C . SER B 1 232 ? -22.079 -11.059 -44.941 1.00 21.43 212 SER B C 1
ATOM 3203 O O . SER B 1 232 ? -21.797 -11.498 -43.820 1.00 23.42 212 SER B O 1
ATOM 3206 N N . ASP B 1 233 ? -21.411 -11.363 -46.052 1.00 21.29 213 ASP B N 1
ATOM 3207 C CA . ASP B 1 233 ? -20.406 -12.453 -46.101 1.00 21.35 213 ASP B CA 1
ATOM 3208 C C . ASP B 1 233 ? -19.006 -11.864 -46.236 1.00 20.09 213 ASP B C 1
ATOM 3209 O O . ASP B 1 233 ? -18.645 -11.348 -47.292 1.00 20.65 213 ASP B O 1
ATOM 3214 N N . PRO B 1 234 ? -18.163 -11.930 -45.183 1.00 18.82 214 PRO B N 1
ATOM 3215 C CA . PRO B 1 234 ? -16.810 -11.373 -45.258 1.00 18.68 214 PRO B CA 1
ATOM 3216 C C . PRO B 1 234 ? -15.949 -11.981 -46.375 1.00 18.37 214 PRO B C 1
ATOM 3217 O O . PRO B 1 234 ? -15.165 -11.273 -46.968 1.00 18.87 214 PRO B O 1
ATOM 3221 N N . TYR B 1 235 ? -16.143 -13.262 -46.672 1.00 18.77 215 TYR B N 1
ATOM 3222 C CA . TYR B 1 235 ? -15.404 -13.976 -47.740 1.00 20.17 215 TYR B CA 1
ATOM 3223 C C . TYR B 1 235 ? -15.682 -13.352 -49.109 1.00 20.83 215 TYR B C 1
ATOM 3224 O O . TYR B 1 235 ? -14.718 -13.072 -49.866 1.00 22.01 215 TYR B O 1
ATOM 3233 N N . ALA B 1 236 ? -16.959 -13.169 -49.441 1.00 20.36 216 ALA B N 1
ATOM 3234 C CA . ALA B 1 236 ? -17.380 -12.507 -50.693 1.00 21.27 216 ALA B CA 1
ATOM 3235 C C . ALA B 1 236 ? -16.917 -11.050 -50.678 1.00 19.72 216 ALA B C 1
ATOM 3236 O O . ALA B 1 236 ? -16.540 -10.552 -51.744 1.00 20.34 216 ALA B O 1
ATOM 3238 N N . VAL B 1 237 ? -16.938 -10.397 -49.513 1.00 18.74 217 VAL B N 1
ATOM 3239 C CA . VAL B 1 237 ? -16.618 -8.947 -49.400 1.00 18.81 217 VAL B CA 1
ATOM 3240 C C . VAL B 1 237 ? -15.136 -8.735 -49.731 1.00 19.16 217 VAL B C 1
ATOM 3241 O O . VAL B 1 237 ? -14.837 -7.885 -50.582 1.00 19.34 217 VAL B O 1
ATOM 3245 N N . VAL B 1 238 ? -14.234 -9.494 -49.107 1.00 18.97 218 VAL B N 1
ATOM 3246 C CA . VAL B 1 238 ? -12.776 -9.330 -49.361 1.00 17.95 218 VAL B CA 1
ATOM 3247 C C . VAL B 1 238 ? -12.497 -9.628 -50.832 1.00 18.27 218 VAL B C 1
ATOM 3248 O O . VAL B 1 238 ? -11.727 -8.878 -51.443 1.00 17.60 218 VAL B O 1
ATOM 3252 N N . ARG B 1 239 ? -13.120 -10.663 -51.391 1.00 18.81 219 ARG B N 1
ATOM 3253 C CA . ARG B 1 239 ? -12.896 -11.027 -52.812 1.00 19.92 219 ARG B CA 1
ATOM 3254 C C . ARG B 1 239 ? -13.448 -9.931 -53.730 1.00 20.17 219 ARG B C 1
ATOM 3255 O O . ARG B 1 239 ? -12.816 -9.686 -54.777 1.00 22.19 219 ARG B O 1
ATOM 3263 N N . SER B 1 240 ? -14.557 -9.287 -53.361 1.00 19.51 220 SER B N 1
ATOM 3264 C CA . SER B 1 240 ? -15.144 -8.167 -54.139 1.00 20.21 220 SER B CA 1
ATOM 3265 C C . SER B 1 240 ? -14.229 -6.941 -54.061 1.00 19.62 220 SER B C 1
ATOM 3266 O O . SER B 1 240 ? -14.053 -6.266 -55.082 1.00 19.92 220 SER B O 1
ATOM 3269 N N . LEU B 1 241 ? -13.656 -6.668 -52.890 1.00 19.78 221 LEU B N 1
ATOM 3270 C CA . LEU B 1 241 ? -12.714 -5.529 -52.720 1.00 19.51 221 LEU B CA 1
ATOM 3271 C C . LEU B 1 241 ? -11.507 -5.723 -53.644 1.00 19.73 221 LEU B C 1
ATOM 3272 O O . LEU B 1 241 ? -11.158 -4.779 -54.387 1.00 19.52 221 LEU B O 1
ATOM 3277 N N . VAL B 1 242 ? -10.889 -6.903 -53.594 1.00 19.56 222 VAL B N 1
ATOM 3278 C CA . VAL B 1 242 ? -9.662 -7.195 -54.380 1.00 19.68 222 VAL B CA 1
ATOM 3279 C C . VAL B 1 242 ? -10.032 -7.126 -55.866 1.00 20.71 222 VAL B C 1
ATOM 3280 O O . VAL B 1 242 ? -9.262 -6.512 -56.642 1.00 20.55 222 VAL B O 1
ATOM 3284 N N . HIS B 1 243 ? -11.188 -7.689 -56.241 1.00 21.12 223 HIS B N 1
ATOM 3285 C CA . HIS B 1 243 ? -11.642 -7.708 -57.652 1.00 22.13 223 HIS B CA 1
ATOM 3286 C C . HIS B 1 243 ? -11.818 -6.276 -58.164 1.00 21.63 223 HIS B C 1
ATOM 3287 O O . HIS B 1 243 ? -11.376 -5.990 -59.285 1.00 22.88 223 HIS B O 1
ATOM 3294 N N . LEU B 1 244 ? -12.423 -5.402 -57.365 1.00 21.25 224 LEU B N 1
ATOM 3295 C CA . LEU B 1 244 ? -12.598 -3.970 -57.717 1.00 21.94 224 LEU B CA 1
ATOM 3296 C C . LEU B 1 244 ? -11.218 -3.345 -57.961 1.00 22.39 224 LEU B C 1
ATOM 3297 O O . LEU B 1 244 ? -11.060 -2.622 -58.964 1.00 24.51 224 LEU B O 1
ATOM 3302 N N . GLY B 1 245 ? -10.251 -3.622 -57.081 1.00 21.07 225 GLY B N 1
ATOM 3303 C CA . GLY B 1 245 ? -8.859 -3.168 -57.238 1.00 20.57 225 GLY B CA 1
ATOM 3304 C C . GLY B 1 245 ? -8.268 -3.616 -58.567 1.00 20.78 225 GLY B C 1
ATOM 3305 O O . GLY B 1 245 ? -7.734 -2.770 -59.273 1.00 20.02 225 GLY B O 1
ATOM 3306 N N . LEU B 1 246 ? -8.403 -4.901 -58.901 1.00 21.70 226 LEU B N 1
ATOM 3307 C CA . LEU B 1 246 ? -7.859 -5.489 -60.155 1.00 23.59 226 LEU B CA 1
ATOM 3308 C C . LEU B 1 246 ? -8.44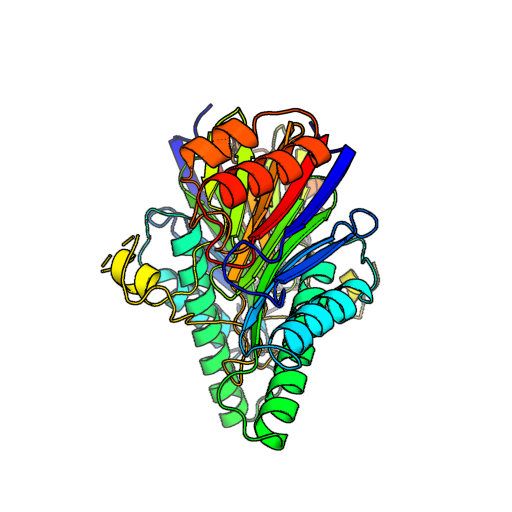6 -4.787 -61.383 1.00 24.85 226 LEU B C 1
ATOM 3309 O O . LEU B 1 246 ? -7.669 -4.514 -62.301 1.00 26.04 226 LEU B O 1
ATOM 3314 N N . THR B 1 247 ? -9.741 -4.461 -61.393 1.00 25.56 227 THR B N 1
ATOM 3315 C CA . THR B 1 247 ? -10.396 -3.812 -62.569 1.00 26.57 227 THR B CA 1
ATOM 3316 C C . THR B 1 247 ? -9.817 -2.417 -62.803 1.00 25.82 227 THR B C 1
ATOM 3317 O O . THR B 1 247 ? -9.860 -1.943 -63.943 1.00 26.54 227 THR B O 1
ATOM 3321 N N . ARG B 1 248 ? -9.329 -1.775 -61.742 1.00 26.05 228 ARG B N 1
ATOM 3322 C CA . ARG B 1 248 ? -8.805 -0.388 -61.789 1.00 27.11 228 ARG B CA 1
ATOM 3323 C C . ARG B 1 248 ? -7.274 -0.398 -61.866 1.00 27.85 228 ARG B C 1
ATOM 3324 O O . ARG B 1 248 ? -6.671 0.646 -61.613 1.00 30.07 228 ARG B O 1
ATOM 3332 N N . GLY B 1 249 ? -6.679 -1.544 -62.206 1.00 27.45 229 GLY B N 1
ATOM 3333 C CA . GLY B 1 249 ? -5.266 -1.655 -62.610 1.00 27.94 229 GLY B CA 1
ATOM 3334 C C . GLY B 1 249 ? -4.314 -2.043 -61.485 1.00 26.98 229 GLY B C 1
ATOM 3335 O O . GLY B 1 249 ? -3.131 -2.181 -61.790 1.00 28.81 229 GLY B O 1
ATOM 3336 N N . ALA B 1 250 ? -4.779 -2.147 -60.232 1.00 25.26 230 ALA B N 1
ATOM 3337 C CA . ALA B 1 250 ? -4.054 -2.739 -59.079 1.00 23.77 230 ALA B CA 1
ATOM 3338 C C . ALA B 1 250 ? -2.543 -2.515 -59.180 1.00 24.01 230 ALA B C 1
ATOM 3339 O O . ALA B 1 250 ? -1.766 -3.463 -59.297 1.00 23.47 230 ALA B O 1
ATOM 3341 N N . PRO B 1 251 ? -2.088 -1.250 -59.102 1.00 23.86 231 PRO B N 1
ATOM 3342 C CA . PRO B 1 251 ? -0.683 -0.897 -59.310 1.00 24.47 231 PRO B CA 1
ATOM 3343 C C . PRO B 1 251 ? 0.256 -1.477 -58.240 1.00 23.27 231 PRO B C 1
ATOM 3344 O O . PRO B 1 251 ? 1.434 -1.614 -58.525 1.00 23.45 231 PRO B O 1
ATOM 3348 N N . ASP B 1 252 ? -0.294 -1.799 -57.064 1.00 21.48 232 ASP B N 1
ATOM 3349 C CA . ASP B 1 252 ? 0.442 -2.315 -55.883 1.00 20.90 232 ASP B CA 1
ATOM 3350 C C . ASP B 1 252 ? -0.178 -3.641 -55.447 1.00 20.21 232 ASP B C 1
ATOM 3351 O O . ASP B 1 252 ? -1.324 -3.927 -55.845 1.00 19.68 232 ASP B O 1
ATOM 3356 N N . ASN B 1 253 ? 0.571 -4.424 -54.663 1.00 20.27 233 ASN B N 1
ATOM 3357 C CA . ASN B 1 253 ? 0.028 -5.570 -53.895 1.00 19.06 233 ASN B CA 1
ATOM 3358 C C . ASN B 1 253 ? -1.215 -5.079 -53.159 1.00 17.84 233 ASN B C 1
ATOM 3359 O O . ASN B 1 253 ? -1.150 -4.010 -52.551 1.00 16.17 233 ASN B O 1
ATOM 3364 N N . ILE B 1 254 ? -2.307 -5.822 -53.260 1.00 17.88 234 ILE B N 1
ATOM 3365 C CA . ILE B 1 254 ? -3.618 -5.408 -52.693 1.00 18.04 234 ILE B CA 1
ATOM 3366 C C . ILE B 1 254 ? -4.078 -6.537 -51.782 1.00 17.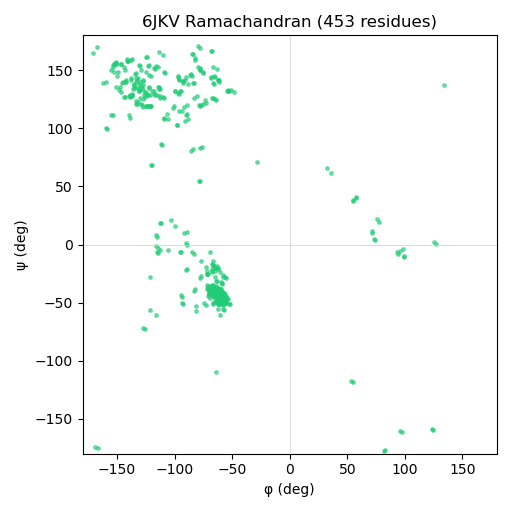14 234 ILE B C 1
ATOM 3367 O O . ILE B 1 254 ? -4.239 -7.669 -52.272 1.00 18.63 234 ILE B O 1
ATOM 3372 N N . THR B 1 255 ? -4.246 -6.238 -50.498 1.00 16.73 235 THR B N 1
ATOM 3373 C CA . THR B 1 255 ? -4.708 -7.210 -49.487 1.00 16.66 235 THR B CA 1
ATOM 3374 C C . THR B 1 255 ? -5.876 -6.608 -48.709 1.00 16.07 235 THR B C 1
ATOM 3375 O O . THR B 1 255 ? -5.800 -5.431 -48.361 1.00 15.40 235 THR B O 1
ATOM 3379 N N . ALA B 1 256 ? -6.917 -7.407 -48.478 1.00 16.48 236 ALA B N 1
ATOM 3380 C CA . ALA B 1 256 ? -8.101 -7.009 -47.690 1.00 16.26 236 ALA B CA 1
ATOM 3381 C C . ALA B 1 256 ? -8.457 -8.140 -46.728 1.00 16.37 236 ALA B C 1
ATOM 3382 O O . ALA B 1 256 ? -8.422 -9.317 -47.134 1.00 18.12 236 ALA B O 1
ATOM 3384 N N . LEU B 1 257 ? -8.747 -7.784 -45.482 1.00 16.07 237 LEU B N 1
ATOM 3385 C CA . LEU B 1 257 ? -9.191 -8.725 -44.428 1.00 15.62 237 LEU B CA 1
ATOM 3386 C C . LEU B 1 257 ? -10.408 -8.109 -43.745 1.00 15.13 237 LEU B C 1
ATOM 3387 O O . LEU B 1 257 ? -10.277 -6.989 -43.216 1.00 13.93 237 LEU B O 1
ATOM 3392 N N . VAL B 1 258 ? -11.534 -8.819 -43.777 1.00 15.61 238 VAL B N 1
ATOM 3393 C CA . VAL B 1 258 ? -12.821 -8.340 -43.209 1.00 16.05 238 VAL B CA 1
ATOM 3394 C C . VAL B 1 258 ? -13.175 -9.216 -42.011 1.00 16.73 238 VAL B C 1
ATOM 3395 O O . VAL B 1 258 ? -13.065 -10.458 -42.098 1.00 18.77 238 VAL B O 1
ATOM 3399 N N . VAL B 1 259 ? -13.568 -8.566 -40.927 1.00 15.83 239 VAL B N 1
ATOM 3400 C CA . VAL B 1 259 ? -14.041 -9.229 -39.688 1.00 16.11 239 VAL B CA 1
ATOM 3401 C C . VAL B 1 259 ? -15.450 -8.714 -39.411 1.00 16.27 239 VAL B C 1
ATOM 3402 O O . VAL B 1 259 ? -15.669 -7.491 -39.511 1.00 15.62 239 VAL B O 1
ATOM 3406 N N . ARG B 1 260 ? -16.361 -9.618 -39.069 1.00 16.73 240 ARG B N 1
ATOM 3407 C CA . ARG B 1 260 ? -17.756 -9.259 -38.729 1.00 17.19 240 ARG B CA 1
ATOM 3408 C C . ARG B 1 260 ? -18.099 -9.838 -37.360 1.00 17.06 240 ARG B C 1
ATOM 3409 O O . ARG B 1 260 ? -17.864 -11.040 -37.137 1.00 16.12 240 ARG B O 1
ATOM 3417 N N . ALA B 1 261 ? -18.653 -9.001 -36.483 1.00 18.07 241 ALA B N 1
ATOM 3418 C CA . ALA B 1 261 ? -19.051 -9.386 -35.114 1.00 19.13 241 ALA B CA 1
ATOM 3419 C C . ALA B 1 261 ? -20.542 -9.739 -35.089 1.00 19.76 241 ALA B C 1
ATOM 3420 O O . ALA B 1 261 ? -21.320 -9.058 -35.790 1.00 21.69 241 ALA B O 1
ATOM 3422 N N . PHE B 1 262 ? -20.914 -10.765 -34.315 1.00 18.88 242 PHE B N 1
ATOM 3423 C CA . PHE B 1 262 ? -22.318 -11.207 -34.125 1.00 20.33 242 PHE B CA 1
ATOM 3424 C C . PHE B 1 262 ? -22.657 -11.218 -32.629 1.00 21.81 242 PHE B C 1
ATOM 3425 O O . PHE B 1 262 ? -21.746 -11.405 -31.804 1.00 21.73 242 PHE B O 1
#